Protein AF-A0A8T5NWI6-F1 (afdb_monomer_lite)

Structure (mmCIF, N/CA/C/O backbone):
data_AF-A0A8T5NWI6-F1
#
_entry.id   AF-A0A8T5NWI6-F1
#
loop_
_atom_site.group_PDB
_atom_site.id
_atom_site.type_symbol
_atom_site.label_atom_id
_atom_site.label_alt_id
_atom_site.label_comp_id
_atom_site.label_asym_id
_atom_site.label_entity_id
_atom_site.label_seq_id
_atom_site.pdbx_PDB_ins_code
_atom_site.Cartn_x
_atom_site.Cartn_y
_atom_site.Cartn_z
_atom_site.occupancy
_atom_site.B_iso_or_equiv
_atom_site.auth_seq_id
_atom_site.auth_comp_id
_atom_site.auth_asym_id
_atom_site.auth_atom_id
_atom_site.pdbx_PDB_model_num
ATOM 1 N N . HIS A 1 1 ? -2.817 -23.845 20.551 1.00 36.47 1 HIS A N 1
ATOM 2 C CA . HIS A 1 1 ? -3.313 -22.876 19.547 1.00 36.47 1 HIS A CA 1
ATOM 3 C C . HIS A 1 1 ? -2.957 -21.449 19.976 1.00 36.47 1 HIS A C 1
ATOM 5 O O . HIS A 1 1 ? -3.017 -21.170 21.166 1.00 36.47 1 HIS A O 1
ATOM 11 N N . HIS A 1 2 ? -2.529 -20.580 19.045 1.00 54.41 2 HIS A N 1
ATOM 12 C CA . HIS A 1 2 ? -2.069 -19.185 19.278 1.00 54.41 2 HIS A CA 1
ATOM 13 C C . HIS A 1 2 ? -0.721 -18.990 19.996 1.00 54.41 2 HIS A C 1
ATOM 15 O O . HIS A 1 2 ? -0.448 -17.917 20.541 1.00 54.41 2 HIS A O 1
ATOM 21 N N . VAL A 1 3 ? 0.141 -20.008 19.976 1.00 58.59 3 VAL A N 1
ATOM 22 C CA . VAL A 1 3 ? 1.505 -19.928 20.527 1.00 58.59 3 VAL A CA 1
ATOM 23 C C . VAL A 1 3 ? 2.346 -18.923 19.721 1.00 58.59 3 VAL A C 1
ATOM 25 O O . VAL A 1 3 ? 3.087 -18.143 20.304 1.00 58.59 3 VAL A O 1
ATOM 28 N N . LEU A 1 4 ? 2.126 -18.838 18.402 1.00 57.56 4 LEU A N 1
ATOM 29 C CA . LEU A 1 4 ? 2.889 -18.001 17.458 1.00 57.56 4 LEU A CA 1
ATOM 30 C C . LEU A 1 4 ? 2.217 -16.670 17.094 1.00 57.56 4 LEU A C 1
ATOM 32 O O . LEU A 1 4 ? 2.490 -16.118 16.030 1.00 57.56 4 LEU A O 1
ATOM 36 N N . ASN A 1 5 ? 1.304 -16.174 17.934 1.00 57.25 5 ASN A N 1
ATOM 37 C CA . ASN A 1 5 ? 0.434 -15.054 17.578 1.00 57.25 5 ASN A CA 1
ATOM 38 C C . ASN A 1 5 ? 1.223 -13.751 17.328 1.00 57.25 5 ASN A C 1
ATOM 40 O O . ASN A 1 5 ? 1.792 -13.171 18.259 1.00 57.25 5 ASN A O 1
ATOM 44 N N . ARG A 1 6 ? 1.147 -13.247 16.086 1.00 58.16 6 ARG A N 1
ATOM 45 C CA . ARG A 1 6 ? 1.691 -11.949 15.631 1.00 58.16 6 ARG A CA 1
ATOM 46 C C . ARG A 1 6 ? 1.372 -10.772 16.563 1.00 58.16 6 ARG A C 1
ATOM 48 O O . ARG A 1 6 ? 2.159 -9.830 16.645 1.00 58.16 6 ARG A O 1
ATOM 55 N N . GLU A 1 7 ? 0.237 -10.787 17.257 1.00 55.34 7 GLU A N 1
ATOM 56 C CA . GLU A 1 7 ? -0.165 -9.698 18.153 1.00 55.34 7 GLU A CA 1
ATOM 57 C C . GLU A 1 7 ? 0.617 -9.655 19.469 1.00 55.34 7 GLU A C 1
ATOM 59 O O . GLU A 1 7 ? 0.802 -8.570 20.024 1.00 55.34 7 GLU A O 1
ATOM 64 N N . LYS A 1 8 ? 1.096 -10.801 19.974 1.00 53.53 8 LYS A N 1
ATOM 65 C CA . LYS A 1 8 ? 1.860 -10.848 21.232 1.00 53.53 8 LYS A CA 1
ATOM 66 C C . LYS A 1 8 ? 3.239 -10.213 21.059 1.00 53.53 8 LYS A C 1
ATOM 68 O O . LYS A 1 8 ? 3.591 -9.336 21.845 1.00 53.53 8 LYS A O 1
ATOM 73 N N . SER A 1 9 ? 3.950 -10.548 19.980 1.00 51.47 9 SER A N 1
ATOM 74 C CA . SER A 1 9 ? 5.247 -9.934 19.653 1.00 51.47 9 SER A CA 1
ATOM 75 C C . SER A 1 9 ? 5.117 -8.428 19.364 1.00 51.47 9 SER A C 1
ATOM 77 O O . SER A 1 9 ? 5.988 -7.647 19.733 1.00 51.47 9 SER A O 1
ATOM 79 N N . LYS A 1 10 ? 3.991 -7.979 18.781 1.00 52.94 10 LYS A N 1
ATOM 80 C CA . LYS A 1 10 ? 3.716 -6.546 18.548 1.00 52.94 10 LYS A CA 1
ATOM 81 C C . LYS A 1 10 ? 3.397 -5.755 19.822 1.00 52.94 10 LYS A C 1
ATOM 83 O O . LYS A 1 10 ? 3.706 -4.569 19.875 1.00 52.94 10 LYS A O 1
ATOM 88 N N . LYS A 1 11 ? 2.760 -6.370 20.827 1.00 51.56 11 LYS A N 1
ATOM 89 C CA . LYS A 1 11 ? 2.364 -5.692 22.079 1.00 51.56 11 LYS A CA 1
ATOM 90 C C . LYS A 1 11 ? 3.499 -5.567 23.095 1.00 51.56 11 LYS A C 1
ATOM 92 O O . LYS A 1 11 ? 3.478 -4.621 23.873 1.00 51.56 11 LYS A O 1
ATOM 97 N N . MET A 1 12 ? 4.453 -6.499 23.111 1.00 50.59 12 MET A N 1
ATOM 98 C CA . MET A 1 12 ? 5.506 -6.525 24.137 1.00 50.59 12 MET A CA 1
ATOM 99 C C . MET A 1 12 ? 6.787 -5.782 23.736 1.00 50.59 12 MET A C 1
ATOM 101 O O . MET A 1 12 ? 7.588 -5.473 24.611 1.00 50.59 12 MET A O 1
ATOM 105 N N . GLY A 1 13 ? 6.990 -5.459 22.451 1.00 46.28 13 GLY A N 1
ATOM 106 C CA . GLY A 1 13 ? 8.173 -4.716 21.980 1.00 46.28 13 GLY A CA 1
ATOM 107 C C . GLY A 1 13 ? 9.505 -5.465 22.140 1.00 46.28 13 GLY A C 1
ATOM 108 O O . GLY A 1 13 ? 10.546 -4.964 21.725 1.00 46.28 13 GLY A O 1
ATOM 109 N N . THR A 1 14 ? 9.466 -6.668 22.706 1.00 54.25 14 THR A N 1
ATOM 110 C CA . THR A 1 14 ? 10.569 -7.605 22.869 1.00 54.25 14 THR A CA 1
ATOM 111 C C . THR A 1 14 ? 10.324 -8.833 21.997 1.00 54.25 14 THR A C 1
ATOM 113 O O . THR A 1 14 ? 9.182 -9.240 21.767 1.00 54.25 14 THR A O 1
ATOM 116 N N . GLU A 1 15 ? 11.405 -9.408 21.472 1.00 63.00 15 GLU A N 1
ATOM 117 C CA . GLU A 1 15 ? 11.351 -10.677 20.749 1.00 63.00 15 GLU A CA 1
ATOM 118 C C . GLU A 1 15 ? 10.744 -11.763 21.648 1.00 63.00 15 GLU A C 1
ATOM 120 O O . GLU A 1 15 ? 11.102 -11.876 22.823 1.00 63.00 15 GLU A O 1
ATOM 125 N N . SER A 1 16 ? 9.797 -12.549 21.124 1.00 72.69 16 SER A N 1
ATOM 126 C CA . SER A 1 16 ? 9.209 -13.623 21.921 1.00 72.69 16 SER A CA 1
ATOM 127 C C . SER A 1 16 ? 10.219 -14.758 22.100 1.00 72.69 16 SER A C 1
ATOM 129 O O . SER A 1 16 ? 10.988 -15.063 21.188 1.00 72.69 16 SER A O 1
ATOM 131 N N . VAL A 1 17 ? 10.179 -15.442 23.250 1.00 77.06 17 VAL A N 1
ATOM 132 C CA . VAL A 1 17 ? 11.000 -16.646 23.506 1.00 77.06 17 VAL A CA 1
ATOM 133 C C . VAL A 1 17 ? 10.845 -17.663 22.373 1.00 77.06 17 VAL A C 1
ATOM 135 O O . VAL A 1 17 ? 11.793 -18.339 21.997 1.00 77.06 17 VAL A O 1
ATOM 138 N N . ILE A 1 18 ? 9.658 -17.732 21.777 1.00 78.31 18 ILE A N 1
ATOM 139 C CA . ILE A 1 18 ? 9.372 -18.655 20.687 1.00 78.31 18 ILE A CA 1
ATOM 140 C C . ILE A 1 18 ? 10.061 -18.227 19.385 1.00 78.31 18 ILE A C 1
ATOM 142 O O . ILE A 1 18 ? 10.615 -19.076 18.694 1.00 78.31 18 ILE A O 1
ATOM 146 N N . ASP A 1 19 ? 10.088 -16.930 19.064 1.00 75.81 19 ASP A N 1
ATOM 147 C CA . ASP A 1 19 ? 10.822 -16.414 17.900 1.00 75.81 19 ASP A CA 1
ATOM 148 C C . ASP A 1 19 ? 12.336 -16.682 18.031 1.00 75.81 19 ASP A C 1
ATOM 150 O O . ASP A 1 19 ? 12.978 -17.059 17.046 1.00 75.81 19 ASP A O 1
ATOM 154 N N . LEU A 1 20 ? 12.881 -16.584 19.254 1.00 79.56 20 LEU A N 1
ATOM 155 C CA . LEU A 1 20 ? 14.258 -16.984 19.565 1.00 79.56 20 LEU A CA 1
ATOM 156 C C . LEU A 1 20 ? 14.462 -18.492 19.346 1.00 79.56 20 LEU A C 1
ATOM 158 O O . LEU A 1 20 ? 15.388 -18.888 18.643 1.00 79.56 20 LEU A O 1
ATOM 162 N N . VAL A 1 21 ? 13.566 -19.337 19.870 1.00 83.81 21 VAL A N 1
ATOM 163 C CA . VAL A 1 21 ? 13.622 -20.797 19.678 1.00 83.81 21 VAL A CA 1
ATOM 164 C C . VAL A 1 21 ? 13.639 -21.168 18.191 1.00 83.81 21 VAL A C 1
ATOM 166 O O . VAL A 1 21 ? 14.454 -21.994 17.790 1.00 83.81 21 VAL A O 1
ATOM 169 N N . PHE A 1 22 ? 12.829 -20.525 17.341 1.00 82.31 22 PHE A N 1
ATOM 170 C CA . PHE A 1 22 ? 12.848 -20.777 15.890 1.00 82.31 22 PHE A CA 1
ATOM 171 C C . PHE A 1 22 ? 14.187 -20.460 15.217 1.00 82.31 22 PHE A C 1
ATOM 173 O O . PHE A 1 22 ? 14.502 -21.058 14.187 1.00 82.31 22 PHE A O 1
ATOM 180 N N . ARG A 1 23 ? 14.966 -19.523 15.765 1.00 80.94 23 ARG A N 1
ATOM 181 C CA . ARG A 1 23 ? 16.290 -19.176 15.244 1.00 80.94 23 ARG A CA 1
ATOM 182 C C . ARG A 1 23 ? 17.368 -20.116 15.770 1.00 80.94 23 ARG A C 1
ATOM 184 O O . ARG A 1 23 ? 18.191 -20.566 14.982 1.00 80.94 23 ARG A O 1
ATOM 191 N N . GLU A 1 24 ? 17.342 -20.417 17.064 1.00 85.75 24 GLU A N 1
ATOM 192 C CA . GLU A 1 24 ? 18.418 -21.142 17.749 1.00 85.75 24 GLU A CA 1
ATOM 193 C C . GLU A 1 24 ? 18.317 -22.666 17.590 1.00 85.75 24 GLU A C 1
ATOM 195 O O . GLU A 1 24 ? 19.333 -23.355 17.537 1.00 85.75 24 GLU A O 1
ATOM 200 N N . VAL A 1 25 ? 17.108 -23.224 17.435 1.00 85.62 25 VAL A N 1
ATOM 201 C CA . VAL A 1 25 ? 16.899 -24.685 17.348 1.00 85.62 25 VAL A CA 1
ATOM 202 C C . VAL A 1 25 ? 17.684 -25.347 16.208 1.00 85.62 25 VAL A C 1
ATOM 204 O O . VAL A 1 25 ? 18.083 -26.508 16.308 1.00 85.62 25 VAL A O 1
ATOM 207 N N . ARG A 1 26 ? 17.953 -24.590 15.136 1.00 79.12 26 ARG A N 1
ATOM 208 C CA . ARG A 1 26 ? 18.718 -25.060 13.977 1.00 79.12 26 ARG A CA 1
ATOM 209 C C . ARG A 1 26 ? 20.188 -25.329 14.320 1.00 79.12 26 ARG A C 1
ATOM 211 O O . ARG A 1 26 ? 20.775 -26.226 13.726 1.00 79.12 26 ARG A O 1
ATOM 218 N N . GLU A 1 27 ? 20.764 -24.573 15.259 1.00 83.94 27 GLU A N 1
ATOM 219 C CA . GLU A 1 27 ? 22.162 -24.720 15.692 1.00 83.94 27 GLU A CA 1
ATOM 220 C C . GLU A 1 27 ? 22.331 -25.984 16.551 1.00 83.94 27 GLU A C 1
ATOM 222 O O . GLU A 1 27 ? 23.408 -26.569 16.614 1.00 83.94 27 GLU A O 1
ATOM 227 N N . LEU A 1 28 ? 21.235 -26.453 17.158 1.00 85.56 28 LEU A N 1
ATOM 228 C CA . LEU A 1 28 ? 21.177 -27.676 17.960 1.00 85.56 28 LEU A CA 1
ATOM 229 C C . LEU A 1 28 ? 20.873 -28.934 17.127 1.00 85.56 28 LEU A C 1
ATOM 231 O O . LEU A 1 28 ? 20.720 -30.017 17.687 1.00 85.56 28 LEU A O 1
ATOM 235 N N . GLY A 1 29 ? 20.740 -28.810 15.800 1.00 82.38 29 GLY A N 1
ATOM 236 C CA . GLY A 1 29 ? 20.399 -29.932 14.918 1.00 82.38 29 GLY A CA 1
ATOM 237 C C . GLY A 1 29 ? 18.992 -30.503 15.140 1.00 82.38 29 GLY A C 1
ATOM 238 O O . GLY A 1 29 ? 18.702 -31.609 14.688 1.00 82.38 29 GLY A O 1
ATOM 239 N N . MET A 1 30 ? 18.112 -29.768 15.827 1.00 85.25 30 MET A N 1
ATOM 240 C CA . MET A 1 30 ? 16.742 -30.188 16.115 1.00 85.25 30 MET A CA 1
ATOM 241 C C . MET A 1 30 ? 15.758 -29.640 15.072 1.00 85.25 30 MET A C 1
ATOM 243 O O . MET A 1 30 ? 15.892 -28.518 14.581 1.00 85.25 30 MET A O 1
ATOM 247 N N . GLY A 1 31 ? 14.742 -30.437 14.736 1.00 83.62 31 GLY A N 1
ATOM 248 C CA . GLY A 1 31 ? 13.645 -30.033 13.857 1.00 83.62 31 GLY A CA 1
ATOM 249 C C . GLY A 1 31 ? 12.415 -29.606 14.654 1.00 83.62 31 GLY A C 1
ATOM 250 O O . GLY A 1 31 ? 12.029 -30.287 15.600 1.00 83.62 31 GLY A O 1
ATOM 251 N N . ILE A 1 32 ? 11.771 -28.510 14.247 1.00 86.50 32 ILE A N 1
ATOM 252 C CA . ILE A 1 32 ? 10.471 -28.089 14.789 1.00 86.50 32 ILE A CA 1
ATOM 253 C C . ILE A 1 32 ? 9.404 -28.280 13.719 1.00 86.50 32 ILE A C 1
ATOM 255 O O . ILE A 1 32 ? 9.548 -27.796 12.596 1.00 86.50 32 ILE A O 1
ATOM 259 N N . ILE A 1 33 ? 8.308 -28.937 14.098 1.00 88.94 33 ILE A N 1
ATOM 260 C CA . ILE A 1 33 ? 7.076 -28.998 13.314 1.00 88.94 33 ILE A CA 1
ATOM 261 C C . ILE A 1 33 ? 6.000 -28.268 14.110 1.00 88.94 33 ILE A C 1
ATOM 263 O O . ILE A 1 33 ? 5.765 -28.577 15.276 1.00 88.94 33 ILE A O 1
ATOM 267 N N . TYR A 1 34 ? 5.341 -27.302 13.477 1.00 87.75 34 TYR A N 1
ATOM 268 C CA . TYR A 1 34 ? 4.156 -26.655 14.027 1.00 87.75 34 TYR A CA 1
ATOM 269 C C . TYR A 1 34 ? 2.992 -26.787 13.052 1.00 87.75 34 TYR A C 1
ATOM 271 O O . TYR A 1 34 ? 3.178 -26.852 11.838 1.00 87.75 34 TYR A O 1
ATOM 279 N N . VAL A 1 35 ? 1.784 -26.820 13.608 1.00 89.06 35 VAL A N 1
ATOM 280 C CA . VAL A 1 35 ? 0.533 -26.938 12.861 1.00 89.06 35 VAL A CA 1
ATOM 281 C C . VAL A 1 35 ? -0.406 -25.846 13.356 1.00 89.06 35 VAL A C 1
ATOM 283 O O . VAL A 1 35 ? -0.634 -25.721 14.560 1.00 89.06 35 VAL A O 1
ATOM 286 N N . ASP A 1 36 ? -0.933 -25.044 12.435 1.00 86.00 36 ASP A N 1
ATOM 287 C CA . ASP A 1 36 ? -1.892 -23.981 12.734 1.00 86.00 36 ASP A CA 1
ATOM 288 C C . ASP A 1 36 ? -2.975 -23.925 11.646 1.00 86.00 36 ASP A C 1
ATOM 290 O O . ASP A 1 36 ? -2.754 -24.360 10.516 1.00 86.00 36 ASP A O 1
ATOM 294 N N . GLN A 1 37 ? -4.149 -23.410 12.009 1.00 83.31 37 GLN A N 1
ATOM 295 C CA . GLN A 1 37 ? -5.291 -23.235 11.109 1.00 83.31 37 GLN A CA 1
ATOM 296 C C . GLN A 1 37 ? -5.244 -21.881 10.383 1.00 83.31 37 GLN A C 1
ATOM 298 O O . GLN A 1 37 ? -5.772 -21.769 9.280 1.00 83.31 37 GLN A O 1
ATOM 303 N N . HIS A 1 38 ? -4.595 -20.868 10.971 1.00 82.12 38 HIS A N 1
ATOM 304 C CA . HIS A 1 38 ? -4.567 -19.500 10.447 1.00 82.12 38 HIS A CA 1
ATOM 305 C C . HIS A 1 38 ? -3.137 -19.063 10.110 1.00 82.12 38 HIS A C 1
ATOM 307 O O . HIS A 1 38 ? -2.446 -18.498 10.968 1.00 82.12 38 HIS A O 1
ATOM 313 N N . PRO A 1 39 ? -2.660 -19.277 8.867 1.00 79.75 39 PRO A N 1
ATOM 314 C CA . PRO A 1 39 ? -1.316 -18.864 8.469 1.00 79.75 39 PRO A CA 1
ATOM 315 C C . PRO A 1 39 ? -1.063 -17.362 8.677 1.00 79.75 39 PRO A C 1
ATOM 317 O O . PRO A 1 39 ? 0.062 -16.975 9.004 1.00 79.75 39 PRO A O 1
ATOM 320 N N . SER A 1 40 ? -2.095 -16.515 8.585 1.00 78.12 40 SER A N 1
ATOM 321 C CA . SER A 1 40 ? -1.965 -15.072 8.816 1.00 78.12 40 SER A CA 1
ATOM 322 C C . SER A 1 40 ? -1.723 -14.671 10.275 1.00 78.12 40 SER A C 1
ATOM 324 O O . SER A 1 40 ? -1.374 -13.518 10.536 1.00 78.12 40 SER A O 1
ATOM 326 N N . LEU A 1 41 ? -1.835 -15.599 11.231 1.00 77.50 41 LEU A N 1
ATOM 327 C CA . LEU A 1 41 ? -1.501 -15.369 12.640 1.00 77.50 41 LEU A CA 1
ATOM 328 C C . LEU A 1 41 ? -0.075 -15.797 13.005 1.00 77.50 41 LEU A C 1
ATOM 330 O O . LEU A 1 41 ? 0.373 -15.477 14.107 1.00 77.50 41 LEU A O 1
ATOM 334 N N . ILE A 1 42 ? 0.644 -16.468 12.100 1.00 81.56 42 ILE A N 1
ATOM 335 C CA . ILE A 1 42 ? 1.987 -17.016 12.339 1.00 81.56 42 ILE A CA 1
ATOM 336 C C . ILE A 1 42 ? 3.043 -15.918 12.207 1.00 81.56 42 ILE A C 1
ATOM 338 O O . ILE A 1 42 ? 3.068 -15.191 11.211 1.00 81.56 42 ILE A O 1
ATOM 342 N N . SER A 1 43 ? 3.933 -15.785 13.193 1.00 77.75 43 SER A N 1
ATOM 343 C CA . SER A 1 43 ? 4.986 -14.761 13.195 1.00 77.75 43 SER A CA 1
ATOM 344 C C . SER A 1 43 ? 5.910 -14.850 11.965 1.00 77.75 43 SER A C 1
ATOM 346 O O . SER A 1 43 ? 6.211 -15.926 11.444 1.00 77.75 43 SER A O 1
ATOM 348 N N . TYR A 1 44 ? 6.387 -13.696 11.485 1.00 76.00 44 TYR A N 1
ATOM 349 C CA . TYR A 1 44 ? 7.360 -13.650 10.387 1.00 76.00 44 TYR A CA 1
ATOM 350 C C . TYR A 1 44 ? 8.686 -14.358 10.714 1.00 76.00 44 TYR A C 1
ATOM 352 O O . TYR A 1 44 ? 9.204 -15.030 9.822 1.00 76.00 44 TYR A O 1
ATOM 360 N N . PRO A 1 45 ? 9.236 -14.278 11.945 1.00 76.69 45 PRO A N 1
ATOM 361 C CA . PRO A 1 45 ? 10.397 -15.080 12.323 1.00 76.69 45 PRO A CA 1
ATOM 362 C C . PRO A 1 45 ? 10.152 -16.585 12.180 1.00 76.69 45 PRO A C 1
ATOM 364 O O . PRO A 1 45 ? 11.004 -17.274 11.620 1.00 76.69 4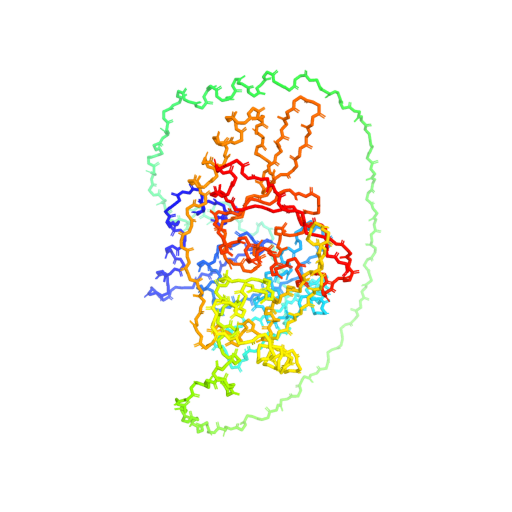5 PRO A O 1
ATOM 367 N N . ALA A 1 46 ? 8.986 -17.092 12.595 1.00 81.38 46 ALA A N 1
ATOM 368 C CA . ALA A 1 46 ? 8.651 -18.503 12.422 1.00 81.38 46 ALA A CA 1
ATOM 369 C C . ALA A 1 46 ? 8.571 -18.880 10.932 1.00 81.38 46 ALA A C 1
ATOM 371 O O . ALA A 1 46 ? 9.217 -19.835 10.501 1.00 81.38 46 ALA A O 1
ATOM 372 N N . LEU A 1 47 ? 7.873 -18.087 10.110 1.00 80.81 47 LEU A N 1
ATOM 373 C CA . LEU A 1 47 ? 7.756 -18.325 8.662 1.00 80.81 47 LEU A CA 1
ATOM 374 C C . LEU A 1 47 ? 9.105 -18.251 7.927 1.00 80.81 47 LEU A C 1
ATOM 376 O O . LEU A 1 47 ? 9.371 -19.052 7.031 1.00 80.81 47 LEU A O 1
ATOM 380 N N . GLY A 1 48 ? 9.967 -17.305 8.305 1.00 78.25 48 GLY A N 1
ATOM 381 C CA . GLY A 1 48 ? 11.285 -17.116 7.699 1.00 78.25 48 GLY A CA 1
ATOM 382 C C . GLY A 1 48 ? 12.274 -18.235 8.034 1.00 78.25 48 GLY A C 1
ATOM 383 O O . GLY A 1 48 ? 13.092 -18.594 7.189 1.00 78.25 48 GLY A O 1
ATOM 384 N N . ASN A 1 49 ? 12.176 -18.815 9.234 1.00 81.62 49 ASN A N 1
ATOM 385 C CA . ASN A 1 49 ? 13.034 -19.922 9.672 1.00 81.62 49 ASN A CA 1
ATOM 386 C C . ASN A 1 49 ? 12.460 -21.309 9.339 1.00 81.62 49 ASN A C 1
ATOM 388 O O . ASN A 1 49 ? 13.143 -22.318 9.502 1.00 81.62 49 ASN A O 1
ATOM 392 N N . THR A 1 50 ? 11.236 -21.375 8.816 1.00 87.00 50 THR A N 1
ATOM 393 C CA . THR A 1 50 ? 10.644 -22.620 8.321 1.00 87.00 50 THR A CA 1
ATOM 394 C C . THR A 1 50 ? 11.156 -22.915 6.910 1.00 87.00 50 THR A C 1
ATOM 396 O O . THR A 1 50 ? 11.042 -22.093 6.001 1.00 87.00 50 THR A O 1
ATOM 399 N N . SER A 1 51 ? 11.753 -24.092 6.710 1.00 87.12 51 SER A N 1
ATOM 400 C CA . SER A 1 51 ? 12.301 -24.510 5.409 1.00 87.12 51 SER A CA 1
ATOM 401 C C . SER A 1 51 ? 11.294 -25.266 4.540 1.00 87.12 51 SER A C 1
ATOM 403 O O . SER A 1 51 ? 11.418 -25.256 3.311 1.00 87.12 51 SER A O 1
ATOM 405 N N . THR A 1 52 ? 10.318 -25.912 5.182 1.00 90.00 52 THR A N 1
ATOM 406 C CA . THR A 1 52 ? 9.308 -26.769 4.559 1.00 90.00 52 THR A CA 1
ATOM 407 C C . THR A 1 52 ? 7.924 -26.318 4.991 1.00 90.00 52 THR A C 1
ATOM 409 O O . THR A 1 52 ? 7.630 -26.278 6.182 1.00 90.00 52 THR A O 1
ATOM 412 N N . HIS A 1 53 ? 7.079 -25.991 4.022 1.00 91.69 53 HIS A N 1
ATOM 413 C CA . HIS A 1 53 ? 5.703 -25.570 4.234 1.00 91.69 53 HIS A CA 1
ATOM 414 C C . HIS A 1 53 ? 4.758 -26.565 3.575 1.00 91.69 53 HIS A C 1
ATOM 416 O O . HIS A 1 53 ? 4.986 -26.978 2.439 1.00 91.69 53 HIS A O 1
ATOM 422 N N . ILE A 1 54 ? 3.691 -26.917 4.286 1.00 93.69 54 ILE A N 1
ATOM 423 C CA . ILE A 1 54 ? 2.608 -27.756 3.781 1.00 93.69 54 ILE A CA 1
ATOM 424 C C . ILE A 1 54 ? 1.314 -26.976 3.987 1.00 93.69 54 ILE A C 1
ATOM 426 O O . ILE A 1 54 ? 0.947 -26.677 5.122 1.00 93.69 54 ILE A O 1
ATOM 430 N N . TYR A 1 55 ? 0.638 -26.647 2.892 1.00 92.56 55 TYR A N 1
ATOM 431 C CA . TYR A 1 55 ? -0.665 -25.992 2.904 1.00 92.56 55 TYR A CA 1
ATOM 432 C C . TYR A 1 55 ? -1.725 -26.985 2.443 1.00 92.56 55 TYR A C 1
ATOM 434 O O . TYR A 1 55 ? -1.739 -27.391 1.283 1.00 92.56 55 TYR A O 1
ATOM 442 N N . MET A 1 56 ? -2.593 -27.392 3.364 1.00 92.69 56 MET A N 1
ATOM 443 C CA . MET A 1 56 ? -3.783 -28.190 3.057 1.00 92.69 56 MET A CA 1
ATOM 444 C C . MET A 1 56 ? -4.952 -27.263 2.696 1.00 92.69 56 MET A C 1
ATOM 446 O O . MET A 1 56 ? -4.756 -26.058 2.537 1.00 92.69 56 MET A O 1
ATOM 450 N N . ASN A 1 57 ? -6.162 -27.808 2.553 1.00 90.00 57 ASN A N 1
ATOM 451 C CA . ASN A 1 57 ? -7.340 -27.010 2.224 1.00 90.00 57 ASN A CA 1
ATOM 452 C C . ASN A 1 57 ? -7.541 -25.844 3.210 1.00 90.00 57 ASN A C 1
ATOM 454 O O . ASN A 1 57 ? -7.717 -26.044 4.412 1.00 90.00 57 ASN A O 1
ATOM 458 N N . LEU A 1 58 ? -7.549 -24.630 2.665 1.00 84.12 58 LEU A N 1
ATOM 459 C CA . LEU A 1 58 ? -7.878 -23.394 3.363 1.00 84.12 58 LEU A CA 1
ATOM 460 C C . LEU A 1 58 ? -9.315 -22.988 2.961 1.00 84.12 58 LEU A C 1
ATOM 462 O O . LEU A 1 58 ? -9.535 -22.168 2.065 1.00 84.12 58 LEU A O 1
ATOM 466 N N . GLY A 1 59 ? -10.305 -23.648 3.573 1.00 66.75 59 GLY A N 1
ATOM 467 C CA . GLY A 1 59 ? -11.703 -23.699 3.118 1.00 66.75 59 GLY A CA 1
ATOM 468 C C . GLY A 1 59 ? -12.685 -22.658 3.698 1.00 66.75 59 GLY A C 1
ATOM 469 O O . GLY A 1 59 ? -12.603 -22.267 4.857 1.00 66.75 59 GLY A O 1
ATOM 470 N N . LEU A 1 60 ? -13.608 -22.258 2.809 1.00 50.25 60 LEU A N 1
ATOM 471 C CA . LEU A 1 60 ? -14.855 -21.448 2.794 1.00 50.25 60 LEU A CA 1
ATOM 472 C C . LEU A 1 60 ? -15.340 -20.502 3.921 1.00 50.25 60 LEU A C 1
ATOM 474 O O . LEU A 1 60 ? -16.141 -19.638 3.579 1.00 50.25 60 LEU A O 1
ATOM 478 N N . ASP A 1 61 ? -14.862 -20.539 5.165 1.00 46.53 61 ASP A N 1
ATOM 479 C CA . ASP A 1 61 ? -15.484 -19.767 6.271 1.00 46.53 61 ASP A CA 1
ATOM 480 C C . ASP A 1 61 ? -14.552 -18.794 7.004 1.00 46.53 61 ASP A C 1
ATOM 482 O O . ASP A 1 61 ? -14.816 -18.354 8.124 1.00 46.53 61 ASP A O 1
ATOM 486 N N . THR A 1 62 ? -13.455 -18.383 6.373 1.00 43.72 62 THR A N 1
ATOM 487 C CA . THR A 1 62 ? -12.650 -17.294 6.921 1.00 43.72 62 THR A CA 1
ATOM 488 C C . THR A 1 62 ? -13.027 -15.979 6.252 1.00 43.72 62 THR A C 1
ATOM 490 O O . THR A 1 62 ? -12.751 -15.732 5.078 1.00 43.72 62 THR A O 1
ATOM 493 N N . GLN A 1 63 ? -13.561 -15.055 7.053 1.00 46.12 63 GLN A N 1
ATOM 494 C CA . GLN A 1 63 ? -13.602 -13.610 6.779 1.00 46.12 63 GLN A CA 1
ATOM 495 C C . GLN A 1 63 ? -12.194 -12.997 6.556 1.00 46.12 63 GLN A C 1
ATOM 497 O O . GLN A 1 63 ? -12.038 -11.780 6.477 1.00 46.12 63 GLN A O 1
ATOM 502 N N . TYR A 1 64 ? -11.158 -13.831 6.442 1.00 52.31 64 TYR A N 1
ATOM 503 C CA . TYR A 1 64 ? -9.750 -13.490 6.381 1.00 52.31 64 TYR A CA 1
ATOM 504 C C . TYR A 1 64 ? -9.198 -13.876 5.010 1.00 52.31 64 TYR A C 1
ATOM 506 O O . TYR A 1 64 ? -8.525 -14.892 4.834 1.00 52.31 64 TYR A O 1
ATOM 514 N N . SER A 1 65 ? -9.439 -13.013 4.020 1.00 59.28 65 SER A N 1
ATOM 515 C CA . SER A 1 65 ? -8.734 -13.056 2.730 1.00 59.28 65 SER A CA 1
ATOM 516 C C . SER A 1 65 ? -7.204 -13.071 2.892 1.00 59.28 65 SER A C 1
ATOM 518 O O . SER A 1 65 ? -6.501 -13.518 1.988 1.00 59.28 65 SER A O 1
ATOM 520 N N . SER A 1 66 ? -6.696 -12.636 4.053 1.00 71.81 66 SER A N 1
ATOM 521 C CA . SER A 1 66 ? -5.283 -12.674 4.432 1.00 71.81 66 SER A CA 1
ATOM 522 C C . SER A 1 66 ? -4.695 -14.082 4.536 1.00 71.81 66 SER A C 1
ATOM 524 O O . SER A 1 66 ? -3.528 -14.236 4.208 1.00 71.81 66 SER A O 1
ATOM 526 N N . ASP A 1 67 ? -5.450 -15.114 4.940 1.00 80.06 67 ASP A N 1
ATOM 527 C CA . ASP A 1 67 ? -4.888 -16.471 5.091 1.00 80.06 67 ASP A CA 1
ATOM 528 C C . ASP A 1 67 ? -4.498 -17.071 3.732 1.00 80.06 67 ASP A C 1
ATOM 530 O O . ASP A 1 67 ? -3.384 -17.565 3.552 1.00 80.06 67 ASP A O 1
ATOM 534 N N . ILE A 1 68 ? -5.395 -16.966 2.745 1.00 85.50 68 ILE A N 1
ATOM 535 C CA . ILE A 1 68 ? -5.120 -17.405 1.369 1.00 85.50 68 ILE A CA 1
ATOM 536 C C . ILE A 1 68 ? -4.040 -16.534 0.738 1.00 85.50 68 ILE A C 1
ATOM 538 O O . ILE A 1 68 ? -3.182 -17.052 0.032 1.00 85.50 68 ILE A O 1
ATOM 542 N N . GLN A 1 69 ? -4.054 -15.224 0.987 1.00 84.50 69 GLN A N 1
ATOM 543 C CA . GLN A 1 69 ? -3.050 -14.314 0.446 1.00 84.50 69 GLN A CA 1
ATOM 544 C C . GLN A 1 69 ? -1.646 -14.606 0.995 1.00 84.50 69 GLN A C 1
ATOM 546 O O . GLN A 1 69 ? -0.691 -14.649 0.215 1.00 84.50 69 GLN A O 1
ATOM 551 N N . ASP A 1 70 ? -1.514 -14.856 2.300 1.00 84.56 70 ASP A N 1
ATOM 552 C CA . ASP A 1 70 ? -0.245 -15.229 2.933 1.00 84.56 70 ASP A CA 1
ATOM 553 C C . ASP A 1 70 ? 0.231 -16.594 2.409 1.00 84.56 70 ASP A C 1
ATOM 555 O O . ASP A 1 70 ? 1.402 -16.742 2.057 1.00 84.56 70 ASP A O 1
ATOM 559 N N . ALA A 1 71 ? -0.673 -17.570 2.262 1.00 88.50 71 ALA A N 1
ATOM 560 C CA . ALA A 1 71 ? -0.356 -18.873 1.675 1.00 88.50 71 ALA A CA 1
ATOM 561 C C . ALA A 1 71 ? 0.091 -18.767 0.205 1.00 88.50 71 ALA A C 1
ATOM 563 O O . ALA A 1 71 ? 1.120 -19.331 -0.164 1.00 88.50 71 ALA A O 1
ATOM 564 N N . CYS A 1 72 ? -0.619 -17.993 -0.623 1.00 87.75 72 CYS A N 1
ATOM 565 C CA . CYS A 1 72 ? -0.239 -17.732 -2.015 1.00 87.75 72 CYS A CA 1
ATOM 566 C C . CYS A 1 72 ? 1.131 -17.061 -2.099 1.00 87.75 72 CYS A C 1
ATOM 568 O O . CYS A 1 72 ? 1.975 -17.481 -2.883 1.00 87.75 72 CYS A O 1
ATOM 570 N N . SER A 1 73 ? 1.382 -16.066 -1.245 1.00 85.31 73 SER A N 1
ATOM 571 C CA . SER A 1 73 ? 2.668 -15.366 -1.191 1.00 85.31 73 SER A CA 1
ATOM 572 C C . SER A 1 73 ? 3.816 -16.309 -0.832 1.00 85.31 73 SER A C 1
ATOM 574 O O . SER A 1 73 ? 4.903 -16.190 -1.393 1.00 85.31 73 SER A O 1
ATOM 576 N N . MET A 1 74 ? 3.580 -17.266 0.072 1.00 86.12 74 MET A N 1
ATOM 577 C CA . MET A 1 74 ? 4.583 -18.264 0.450 1.00 86.12 74 MET A CA 1
ATOM 578 C C . MET A 1 74 ? 4.825 -19.293 -0.647 1.00 86.12 74 MET A C 1
ATOM 580 O O . MET A 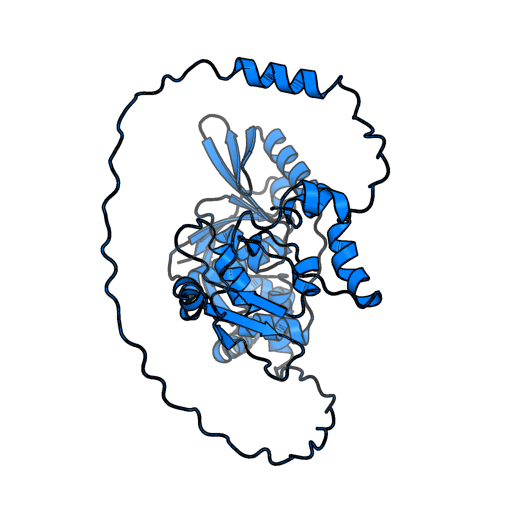1 74 ? 5.976 -19.645 -0.892 1.00 86.12 74 MET A O 1
ATOM 584 N N . LEU A 1 75 ? 3.766 -19.753 -1.312 1.00 88.00 75 LEU A N 1
ATOM 585 C CA . LEU A 1 75 ? 3.848 -20.723 -2.403 1.00 88.00 75 LEU A CA 1
ATOM 586 C C . LEU A 1 75 ? 4.307 -20.090 -3.728 1.00 88.00 75 LEU A C 1
ATOM 588 O O . LEU A 1 75 ? 4.706 -20.808 -4.636 1.00 88.00 75 LEU A O 1
ATOM 592 N N . GLY A 1 76 ? 4.291 -18.761 -3.848 1.00 85.50 76 GLY A N 1
ATOM 593 C CA . GLY A 1 76 ? 4.571 -18.068 -5.107 1.00 85.50 76 GLY A CA 1
ATOM 594 C C . GLY A 1 76 ? 3.429 -18.178 -6.122 1.00 85.50 76 GLY A C 1
ATOM 595 O O . GLY A 1 76 ? 3.684 -18.103 -7.319 1.00 85.50 76 GLY A O 1
ATOM 596 N N . LEU A 1 77 ? 2.197 -18.365 -5.641 1.00 86.19 77 LEU A N 1
ATOM 597 C CA . LEU A 1 77 ? 0.985 -18.441 -6.454 1.00 86.19 77 LEU A CA 1
ATOM 598 C C . LEU A 1 77 ? 0.380 -17.047 -6.656 1.00 86.19 77 LEU A C 1
ATOM 600 O O . LEU A 1 77 ? 0.382 -16.211 -5.745 1.00 86.19 77 LEU A O 1
ATOM 604 N N . ASP A 1 78 ? -0.201 -16.804 -7.826 1.00 85.00 78 ASP A N 1
ATOM 605 C CA . ASP A 1 78 ? -1.026 -15.628 -8.067 1.00 85.00 78 ASP A CA 1
ATOM 606 C C . ASP A 1 78 ? -2.347 -15.749 -7.295 1.00 85.00 78 ASP A C 1
ATOM 608 O O . ASP A 1 78 ? -3.205 -16.583 -7.579 1.00 85.00 78 ASP A O 1
ATOM 612 N N . TYR A 1 79 ? -2.542 -14.876 -6.306 1.00 82.94 79 TYR A N 1
ATOM 613 C CA . TYR A 1 79 ? -3.720 -14.913 -5.436 1.00 82.94 79 TYR A CA 1
ATOM 614 C C . TYR A 1 79 ? -5.057 -14.865 -6.197 1.00 82.94 79 TYR A C 1
ATOM 616 O O . TYR A 1 79 ? -6.033 -15.473 -5.760 1.00 82.94 79 TYR A O 1
ATOM 624 N N . ARG A 1 80 ? -5.130 -14.133 -7.319 1.00 74.31 80 ARG A N 1
ATOM 625 C CA . ARG A 1 80 ? -6.395 -13.890 -8.031 1.00 74.31 80 ARG A CA 1
ATOM 626 C C . ARG A 1 80 ? -6.806 -15.068 -8.901 1.00 74.31 80 ARG A C 1
ATOM 628 O O . ARG A 1 80 ? -7.999 -15.305 -9.063 1.00 74.31 80 ARG A O 1
ATOM 635 N N . THR A 1 81 ? -5.834 -15.759 -9.481 1.00 80.81 81 THR A N 1
ATOM 636 C CA . THR A 1 81 ? -6.069 -16.836 -10.450 1.00 80.81 81 THR A CA 1
ATOM 637 C C . THR A 1 81 ? -5.838 -18.213 -9.842 1.00 80.81 81 THR A C 1
ATOM 639 O O . THR A 1 81 ? -6.632 -19.122 -10.065 1.00 80.81 81 THR A O 1
ATOM 642 N N . GLU A 1 82 ? -4.813 -18.353 -9.008 1.00 85.38 82 GLU A N 1
ATOM 643 C CA . GLU A 1 82 ? -4.346 -19.632 -8.471 1.00 85.38 82 GLU A CA 1
ATOM 644 C C . GLU A 1 82 ? -4.711 -19.818 -6.993 1.00 85.38 82 GLU A C 1
ATOM 646 O O . GLU A 1 82 ? -4.769 -20.945 -6.504 1.00 85.38 82 GLU A O 1
ATOM 651 N N . GLY A 1 83 ? -5.044 -18.740 -6.271 1.00 84.00 83 GLY A N 1
ATOM 652 C CA . GLY A 1 83 ? -5.449 -18.819 -4.862 1.00 84.00 83 GLY A CA 1
ATOM 653 C C . GLY A 1 83 ? -6.699 -19.671 -4.616 1.00 84.00 83 GLY A C 1
ATOM 654 O O . GLY A 1 83 ? -6.878 -20.221 -3.529 1.00 84.00 83 GLY A O 1
ATOM 655 N N . THR A 1 84 ? -7.540 -19.848 -5.637 1.00 85.50 84 THR A N 1
ATOM 656 C CA . THR A 1 84 ? -8.701 -20.748 -5.596 1.00 85.50 84 THR A CA 1
ATOM 657 C C . THR A 1 84 ? -8.294 -22.214 -5.427 1.00 85.50 84 THR A C 1
ATOM 659 O O . THR A 1 84 ? -9.026 -22.960 -4.779 1.00 85.50 84 THR A O 1
ATOM 662 N N . TYR A 1 85 ? -7.117 -22.630 -5.912 1.00 88.19 85 TYR A N 1
ATOM 663 C CA . TYR A 1 85 ? -6.657 -24.016 -5.777 1.00 88.19 85 TYR A CA 1
ATOM 664 C C . TYR A 1 85 ? -6.503 -24.430 -4.314 1.00 88.19 85 TYR A C 1
ATOM 666 O O . TYR A 1 85 ? -6.879 -25.539 -3.952 1.00 88.19 85 TYR A O 1
ATOM 674 N N . LEU A 1 86 ? -6.062 -23.515 -3.444 1.00 88.62 86 LEU A N 1
ATOM 675 C CA . LEU A 1 86 ? -5.962 -23.759 -2.000 1.00 88.62 86 LEU A CA 1
ATOM 676 C C . LEU A 1 86 ? -7.320 -24.013 -1.330 1.00 88.62 86 LEU A C 1
ATOM 678 O O . LEU A 1 86 ? -7.368 -24.656 -0.286 1.00 88.62 86 LEU A O 1
ATOM 682 N N . ARG A 1 87 ? -8.419 -23.532 -1.924 1.00 85.75 87 ARG A N 1
ATOM 683 C CA . ARG A 1 87 ? -9.791 -23.732 -1.422 1.00 85.75 87 ARG A CA 1
ATOM 684 C C . ARG A 1 87 ? -10.429 -25.025 -1.931 1.00 85.75 87 ARG A C 1
ATOM 686 O O . ARG A 1 87 ? -11.442 -25.462 -1.395 1.00 85.75 87 ARG A O 1
ATOM 693 N N . GLN A 1 88 ? -9.871 -25.599 -2.994 1.00 87.69 88 GLN A N 1
ATOM 694 C CA . GLN A 1 88 ? -10.416 -26.758 -3.704 1.00 87.69 88 GLN A CA 1
ATOM 695 C C . GLN A 1 88 ? -9.677 -28.061 -3.380 1.00 87.69 88 GLN A C 1
ATOM 697 O O . GLN A 1 88 ? -10.050 -29.108 -3.901 1.00 87.69 88 GLN A O 1
ATOM 702 N N . LEU A 1 89 ? -8.646 -28.014 -2.528 1.00 90.19 89 LEU A N 1
ATOM 703 C CA . LEU A 1 89 ? -7.882 -29.199 -2.141 1.00 90.19 89 LEU A CA 1
ATOM 704 C C . LEU A 1 89 ? -8.787 -30.238 -1.450 1.00 90.19 89 LEU A C 1
ATOM 706 O O . LEU A 1 89 ? -9.427 -29.917 -0.444 1.00 90.19 89 LEU A O 1
ATOM 710 N N . PRO A 1 90 ? -8.835 -31.488 -1.935 1.00 90.81 90 PRO A N 1
ATOM 711 C CA . PRO A 1 90 ? -9.491 -32.575 -1.219 1.00 90.81 90 PRO A CA 1
ATOM 712 C C . PRO A 1 90 ? -8.869 -32.815 0.161 1.00 90.81 90 PRO A C 1
ATOM 714 O O . PRO A 1 90 ? -7.708 -32.485 0.416 1.00 90.81 90 PRO A O 1
ATOM 717 N N . VAL A 1 91 ? -9.631 -33.432 1.065 1.00 90.19 91 VAL A N 1
ATOM 718 C CA . VAL A 1 91 ? -9.088 -33.874 2.356 1.00 90.19 91 VAL A CA 1
ATOM 719 C C . VAL A 1 91 ? -7.961 -34.877 2.110 1.00 90.19 91 VAL A C 1
ATOM 721 O O . VAL A 1 91 ? -8.129 -35.837 1.362 1.00 90.19 91 VAL A O 1
ATOM 724 N N . GLY A 1 92 ? -6.817 -34.650 2.755 1.00 90.69 92 GLY A N 1
ATOM 725 C CA . GLY A 1 92 ? -5.610 -35.456 2.568 1.00 90.69 92 GLY A CA 1
ATOM 726 C C . GLY A 1 92 ? -4.675 -34.944 1.469 1.00 90.69 92 GLY A C 1
ATOM 727 O O . GLY A 1 92 ? -3.548 -35.424 1.397 1.00 90.69 92 GLY A O 1
ATOM 728 N N . ASP A 1 93 ? -5.074 -33.944 0.681 1.00 94.56 93 ASP A N 1
ATOM 729 C CA . ASP A 1 93 ? -4.213 -33.311 -0.320 1.00 94.56 93 ASP A CA 1
ATOM 730 C C . ASP A 1 93 ? -3.633 -31.984 0.206 1.00 94.56 93 ASP A C 1
ATOM 732 O O . ASP A 1 93 ? -4.234 -31.288 1.033 1.00 94.56 93 ASP A O 1
ATOM 736 N N . GLY A 1 94 ? -2.442 -31.614 -0.270 1.00 94.12 94 GLY A N 1
ATOM 737 C CA . GLY A 1 94 ? -1.789 -30.362 0.110 1.00 94.12 94 GLY A CA 1
ATOM 738 C C . GLY A 1 94 ? -0.714 -29.902 -0.868 1.00 94.12 94 GLY A C 1
ATOM 739 O O . GLY A 1 94 ? -0.120 -30.707 -1.580 1.00 94.12 94 GLY A O 1
ATOM 740 N N . PHE A 1 95 ? -0.434 -28.601 -0.889 1.00 93.62 95 PHE A N 1
ATOM 741 C CA . PHE A 1 95 ? 0.736 -28.050 -1.567 1.00 93.62 95 PHE A CA 1
ATOM 742 C C . PHE A 1 95 ? 1.940 -28.072 -0.637 1.00 93.62 95 PHE A C 1
ATOM 744 O O . PHE A 1 95 ? 1.887 -27.532 0.471 1.00 93.62 95 PHE A O 1
ATOM 751 N N . LEU A 1 96 ? 3.038 -28.654 -1.107 1.00 92.56 96 LEU A N 1
ATOM 752 C CA . LEU A 1 96 ? 4.312 -28.654 -0.409 1.00 92.56 96 LEU A CA 1
ATOM 753 C C . LEU A 1 96 ? 5.292 -27.709 -1.093 1.00 92.56 96 LEU A C 1
ATOM 755 O O . LEU A 1 96 ? 5.487 -27.761 -2.305 1.00 92.56 96 LEU A O 1
ATOM 759 N N . LEU A 1 97 ? 5.951 -26.884 -0.285 1.00 90.50 97 LEU A N 1
ATOM 760 C CA . LEU A 1 97 ? 7.120 -26.108 -0.673 1.00 90.50 97 LEU A CA 1
ATOM 761 C C . LEU A 1 97 ? 8.270 -26.461 0.263 1.00 90.50 97 LEU A C 1
ATOM 763 O O . LEU A 1 97 ? 8.214 -26.159 1.453 1.00 90.50 97 LEU A O 1
ATOM 767 N N . ALA A 1 98 ? 9.340 -27.036 -0.277 1.00 89.00 98 ALA A N 1
ATOM 768 C CA . ALA A 1 98 ? 10.558 -27.311 0.474 1.00 89.00 98 ALA A CA 1
ATOM 769 C C . ALA A 1 98 ? 11.746 -26.613 -0.186 1.00 89.00 98 ALA A C 1
ATOM 771 O O . ALA A 1 98 ? 12.299 -27.086 -1.176 1.00 89.00 98 ALA A O 1
ATOM 772 N N . ARG A 1 99 ? 12.175 -25.490 0.401 1.00 75.94 99 ARG A N 1
ATOM 773 C CA . ARG A 1 99 ? 13.182 -24.587 -0.192 1.00 75.94 99 ARG A CA 1
ATOM 774 C C . ARG A 1 99 ? 14.575 -25.210 -0.361 1.00 75.94 99 ARG A C 1
ATOM 776 O O . ARG A 1 99 ? 15.423 -24.618 -1.016 1.00 75.94 99 ARG A O 1
ATOM 783 N N . ARG A 1 100 ? 14.835 -26.360 0.272 1.00 74.88 100 ARG A N 1
ATOM 784 C CA . ARG A 1 100 ? 16.122 -27.079 0.226 1.00 74.88 100 ARG A CA 1
ATOM 785 C C . ARG A 1 100 ? 16.088 -28.361 -0.611 1.00 74.88 100 ARG A C 1
ATOM 787 O O . ARG A 1 100 ? 17.101 -29.047 -0.679 1.00 74.88 100 ARG A O 1
ATOM 794 N N . LEU A 1 101 ? 14.951 -28.699 -1.218 1.00 76.31 101 LEU A N 1
ATOM 795 C CA . LEU A 1 101 ? 14.867 -29.821 -2.151 1.00 76.31 101 LEU A CA 1
ATOM 796 C C . LEU A 1 101 ? 15.132 -29.344 -3.581 1.00 76.31 101 LEU A C 1
ATOM 798 O O . LEU A 1 101 ? 15.010 -28.161 -3.889 1.00 76.31 101 LEU A O 1
ATOM 802 N N . SER A 1 102 ? 15.428 -30.283 -4.479 1.00 71.88 102 SER A N 1
ATOM 803 C CA . SER A 1 102 ? 15.627 -30.037 -5.917 1.00 71.88 102 SER A CA 1
ATOM 804 C C . SER A 1 102 ? 14.375 -29.531 -6.651 1.00 71.88 102 SER A C 1
ATOM 806 O O . SER A 1 102 ? 14.419 -29.327 -7.861 1.00 71.88 102 SER A O 1
ATOM 808 N N . PHE A 1 103 ? 13.266 -29.336 -5.934 1.00 75.44 103 PHE A N 1
ATOM 809 C CA . PHE A 1 103 ? 11.990 -28.847 -6.439 1.00 75.44 103 PHE A CA 1
ATOM 810 C C . PHE A 1 103 ? 11.790 -27.399 -5.961 1.00 75.44 103 PHE A C 1
ATOM 812 O O . PHE A 1 103 ? 11.266 -27.179 -4.869 1.00 75.44 103 PHE A O 1
ATOM 819 N N . PRO A 1 104 ? 12.229 -26.394 -6.742 1.00 69.69 104 PRO A N 1
ATOM 820 C CA . PRO A 1 104 ? 12.154 -24.987 -6.339 1.00 69.69 104 PRO A CA 1
ATOM 821 C C . PRO A 1 104 ? 10.727 -24.418 -6.385 1.00 69.69 104 PRO A C 1
ATOM 823 O O . PRO A 1 104 ? 10.490 -23.320 -5.883 1.00 69.69 104 PRO A O 1
ATOM 826 N N . HIS A 1 105 ? 9.789 -25.148 -6.988 1.00 83.88 105 HIS A N 1
ATOM 827 C CA . HIS A 1 105 ? 8.389 -24.764 -7.136 1.00 83.88 105 HIS A CA 1
ATOM 828 C C . HIS A 1 105 ? 7.502 -25.602 -6.214 1.00 83.88 105 HIS A C 1
ATOM 830 O O . HIS A 1 105 ? 7.817 -26.773 -5.983 1.00 83.88 105 HIS A O 1
ATOM 836 N N . PRO A 1 106 ? 6.398 -25.034 -5.695 1.00 88.62 106 PRO A N 1
ATOM 837 C CA . PRO A 1 106 ? 5.440 -25.811 -4.926 1.00 88.62 106 PRO A CA 1
ATOM 838 C C . PRO A 1 106 ? 4.845 -26.931 -5.784 1.00 88.62 106 PRO A C 1
ATOM 840 O O . PRO A 1 106 ? 4.611 -26.756 -6.980 1.00 88.62 106 PRO A O 1
ATOM 843 N N . PHE A 1 107 ? 4.566 -28.075 -5.169 1.00 90.50 107 PHE A N 1
ATOM 844 C CA . PHE A 1 107 ? 3.939 -29.204 -5.850 1.00 90.50 107 PHE A CA 1
ATOM 845 C C . PHE A 1 107 ? 2.873 -29.858 -4.977 1.00 90.50 107 PHE A C 1
ATOM 847 O O . PHE A 1 107 ? 2.898 -29.763 -3.749 1.00 90.50 107 PHE A O 1
ATOM 854 N N . LEU A 1 108 ? 1.904 -30.491 -5.635 1.00 93.38 108 LEU A N 1
ATOM 855 C CA . LEU A 1 108 ? 0.805 -31.183 -4.976 1.00 93.38 108 LEU A CA 1
ATOM 856 C C . LEU A 1 108 ? 1.296 -32.513 -4.396 1.00 93.38 108 LEU A C 1
ATOM 858 O O . LEU A 1 108 ? 1.981 -33.282 -5.071 1.00 93.38 108 LEU A O 1
ATOM 862 N N . ILE A 1 109 ? 0.909 -32.792 -3.158 1.00 94.31 109 ILE A N 1
ATOM 863 C CA . ILE A 1 109 ? 1.147 -34.056 -2.470 1.00 94.31 109 ILE A CA 1
ATOM 864 C C . ILE A 1 109 ? -0.160 -34.601 -1.896 1.00 94.31 109 ILE A C 1
ATOM 866 O O . ILE A 1 109 ? -1.082 -33.844 -1.591 1.00 94.31 109 ILE A O 1
ATOM 870 N N . ARG A 1 110 ? -0.212 -35.924 -1.722 1.00 95.75 110 ARG A N 1
ATOM 871 C CA . ARG A 1 110 ? -1.306 -36.641 -1.064 1.00 95.75 110 ARG A CA 1
ATOM 872 C C . ARG A 1 110 ? -0.768 -37.399 0.137 1.00 95.75 110 ARG A C 1
ATOM 874 O O . ARG A 1 110 ? 0.183 -38.171 0.014 1.00 95.75 110 ARG A O 1
ATOM 881 N N . PHE A 1 111 ? -1.390 -37.191 1.285 1.00 94.06 111 PHE A N 1
ATOM 882 C CA . PHE A 1 111 ? -1.066 -37.887 2.518 1.00 94.06 111 PHE A CA 1
ATOM 883 C C . PHE A 1 111 ? -1.882 -39.178 2.624 1.00 94.06 111 PHE A C 1
ATOM 885 O O . PHE A 1 111 ? -3.101 -39.149 2.434 1.00 94.06 111 PHE A O 1
ATOM 892 N N . PRO A 1 112 ? -1.250 -40.320 2.945 1.00 92.56 112 PRO A N 1
ATOM 893 C CA . PRO A 1 112 ? -1.994 -41.535 3.236 1.00 92.56 112 PRO A CA 1
ATOM 894 C C . PRO A 1 112 ? -2.819 -41.345 4.514 1.00 92.56 112 PRO A C 1
ATOM 896 O O . PRO A 1 112 ? -2.357 -40.741 5.485 1.00 92.56 112 PRO A O 1
ATOM 899 N N . HIS A 1 113 ? -4.037 -41.886 4.533 1.00 88.31 113 HIS A N 1
ATOM 900 C CA . HIS A 1 113 ? -4.872 -41.854 5.729 1.00 88.31 113 HIS A CA 1
ATOM 901 C C . HIS A 1 113 ? -4.248 -42.729 6.827 1.00 88.31 113 HIS A C 1
ATOM 903 O O . HIS A 1 113 ? -4.252 -43.957 6.744 1.00 88.31 113 HIS A O 1
ATOM 909 N N . ALA A 1 114 ? -3.719 -42.088 7.868 1.00 85.81 114 ALA A N 1
ATOM 910 C CA . ALA A 1 114 ? -3.223 -42.762 9.059 1.00 85.81 114 ALA A CA 1
ATOM 911 C C . ALA A 1 114 ? -4.373 -42.968 10.055 1.00 85.81 114 ALA A C 1
ATOM 913 O O . ALA A 1 114 ? -4.828 -42.021 10.698 1.00 85.81 114 ALA A O 1
ATOM 914 N N . LYS A 1 115 ? -4.848 -44.211 10.194 1.00 84.62 115 LYS A N 1
ATOM 915 C CA . LYS A 1 115 ? -5.856 -44.561 11.202 1.00 84.62 115 LYS A CA 1
ATOM 916 C C . LYS A 1 115 ? -5.220 -44.517 12.592 1.00 84.62 115 LYS A C 1
ATOM 918 O O . LYS A 1 115 ? -4.435 -45.393 12.943 1.00 84.62 115 LYS A O 1
ATOM 923 N N . VAL A 1 116 ? -5.559 -43.497 13.375 1.00 82.62 116 VAL A N 1
ATOM 924 C CA . VAL A 1 116 ? -5.152 -43.392 14.781 1.00 82.62 116 VAL A CA 1
ATOM 925 C C . VAL A 1 116 ? -6.284 -43.919 15.654 1.00 82.62 116 VAL A C 1
ATOM 927 O O . VAL A 1 116 ? -7.371 -43.341 15.688 1.00 82.62 116 VAL A O 1
ATOM 930 N N . ASN A 1 117 ? -6.025 -45.001 16.383 1.00 84.12 117 ASN A N 1
ATOM 931 C CA . ASN A 1 117 ? -6.967 -45.538 17.360 1.00 84.12 117 ASN A CA 1
ATOM 932 C C . ASN A 1 117 ? -6.944 -44.648 18.609 1.00 84.12 117 ASN A C 1
ATOM 934 O O . ASN A 1 117 ? -6.098 -44.804 19.483 1.00 84.12 117 ASN A O 1
ATOM 938 N N . LYS A 1 118 ? -7.839 -43.659 18.684 1.00 78.31 118 LYS A N 1
ATOM 939 C CA . LYS A 1 118 ? -7.935 -42.792 19.868 1.00 78.31 118 LYS A CA 1
ATOM 940 C C . LYS A 1 118 ? -8.217 -43.639 21.117 1.00 78.31 118 LYS A C 1
ATOM 942 O O . LYS A 1 118 ? -9.028 -44.557 21.062 1.00 78.31 118 LYS A O 1
ATOM 947 N N . GLY A 1 119 ? -7.553 -43.319 22.228 1.00 80.00 119 GLY A N 1
ATOM 948 C CA . GLY A 1 119 ? -7.686 -44.048 23.496 1.00 80.00 119 GLY A CA 1
ATOM 949 C C . GLY A 1 119 ? -6.711 -45.216 23.686 1.00 80.00 119 GLY A C 1
ATOM 950 O O . GLY A 1 119 ? -6.734 -45.838 24.739 1.00 80.00 119 GLY A O 1
ATOM 951 N N . THR A 1 120 ? -5.822 -45.505 22.726 1.00 82.81 120 THR A N 1
ATOM 952 C CA . THR A 1 120 ? -4.753 -46.508 22.921 1.00 82.81 120 THR A CA 1
ATOM 953 C C . THR A 1 120 ? -3.618 -46.044 23.831 1.00 82.81 120 THR A C 1
ATOM 955 O O . THR A 1 120 ? -2.818 -46.870 24.253 1.00 82.81 120 THR A O 1
ATOM 958 N N . ILE A 1 121 ? -3.518 -44.741 24.102 1.00 84.38 121 ILE A N 1
ATOM 959 C CA . ILE A 1 121 ? -2.578 -44.166 25.065 1.00 84.38 121 ILE A CA 1
ATOM 960 C C . ILE A 1 121 ? -3.412 -43.585 26.202 1.00 84.38 121 ILE A C 1
ATOM 962 O O . ILE A 1 121 ? -4.236 -42.703 25.952 1.00 84.38 121 ILE A O 1
ATOM 966 N N . THR A 1 122 ? -3.224 -44.104 27.413 1.00 84.81 122 THR A N 1
ATOM 967 C CA . THR A 1 122 ? -3.903 -43.618 28.621 1.00 84.81 122 THR A CA 1
ATOM 968 C C . THR A 1 122 ? -3.023 -42.624 29.378 1.00 84.81 122 THR A C 1
ATOM 970 O O . THR A 1 122 ? -1.806 -42.583 29.175 1.00 84.81 122 THR A O 1
ATOM 973 N N . ASP A 1 123 ? -3.623 -41.831 30.265 1.00 82.56 123 ASP A N 1
ATOM 974 C CA . ASP A 1 123 ? -2.894 -40.848 31.074 1.00 82.56 123 ASP A CA 1
ATOM 975 C C . ASP A 1 123 ? -1.841 -41.520 31.971 1.00 82.56 123 ASP A C 1
ATOM 977 O O . ASP A 1 123 ? -0.761 -40.971 32.179 1.00 82.56 123 ASP A O 1
ATOM 981 N N . GLU A 1 124 ? -2.090 -42.754 32.421 1.00 84.25 124 GLU A N 1
ATOM 982 C CA . GLU A 1 124 ? -1.125 -43.548 33.188 1.00 84.25 124 GLU A CA 1
ATOM 983 C C . GLU A 1 124 ? 0.109 -43.910 32.353 1.00 84.25 124 GLU A C 1
ATOM 985 O O . GLU A 1 124 ? 1.231 -43.876 32.856 1.00 84.25 124 GLU A O 1
ATOM 990 N N . MET A 1 125 ? -0.077 -44.224 31.066 1.00 84.25 125 MET A N 1
ATOM 991 C CA . MET A 1 125 ? 1.035 -44.504 30.152 1.00 84.25 125 MET A CA 1
ATOM 992 C C . MET A 1 125 ? 1.859 -43.241 29.891 1.00 84.25 125 MET A C 1
ATOM 994 O O . MET A 1 125 ? 3.083 -43.313 29.812 1.00 84.25 125 MET A O 1
ATOM 998 N N . VAL A 1 126 ? 1.205 -42.080 29.785 1.00 82.00 126 VAL A N 1
ATOM 999 C CA . VAL A 1 126 ? 1.896 -40.790 29.648 1.00 82.00 126 VAL A CA 1
ATOM 1000 C C . VAL A 1 126 ? 2.681 -40.470 30.919 1.00 82.00 126 VAL A C 1
ATOM 1002 O O . VAL A 1 126 ? 3.849 -40.105 30.818 1.00 82.00 126 VAL A O 1
ATOM 1005 N N . ALA A 1 127 ? 2.091 -40.667 32.101 1.00 80.62 127 ALA A N 1
ATOM 1006 C CA . ALA A 1 127 ? 2.733 -40.409 33.390 1.00 80.62 127 ALA A CA 1
ATOM 1007 C C . ALA A 1 127 ? 3.975 -41.285 33.642 1.00 80.62 127 ALA A C 1
ATOM 1009 O O . ALA A 1 127 ? 4.910 -40.838 34.292 1.00 80.62 127 ALA A O 1
ATOM 1010 N N . GLN A 1 128 ? 4.016 -42.509 33.105 1.00 79.62 128 GLN A N 1
ATOM 1011 C CA . GLN A 1 128 ? 5.185 -43.395 33.212 1.00 79.62 128 GLN A CA 1
ATOM 1012 C C . GLN A 1 128 ? 6.363 -42.981 32.318 1.00 79.62 128 GLN A C 1
ATOM 1014 O O . GLN A 1 128 ? 7.500 -43.367 32.584 1.00 79.62 128 GLN A O 1
ATOM 1019 N N . ILE A 1 129 ? 6.097 -42.250 31.233 1.00 80.62 129 ILE A N 1
ATOM 1020 C CA . ILE A 1 129 ? 7.102 -41.861 30.232 1.00 80.62 129 ILE A CA 1
ATOM 1021 C C . ILE A 1 129 ? 7.535 -40.407 30.432 1.00 80.62 129 ILE A C 1
ATOM 1023 O O . ILE A 1 129 ? 8.682 -40.055 30.149 1.00 80.62 129 ILE A O 1
ATOM 1027 N N . ALA A 1 130 ? 6.618 -39.552 30.886 1.00 73.31 130 ALA A N 1
ATOM 1028 C CA . ALA A 1 130 ? 6.906 -38.160 31.160 1.00 73.31 130 ALA A CA 1
ATOM 1029 C C . ALA A 1 130 ? 7.912 -38.075 32.320 1.00 73.31 130 ALA A C 1
ATOM 1031 O O . ALA A 1 130 ? 7.643 -38.615 33.393 1.00 73.31 130 ALA A O 1
ATOM 1032 N N . PRO A 1 131 ? 9.070 -37.416 32.136 1.00 67.19 131 PRO A N 1
ATOM 1033 C CA . PRO A 1 131 ? 9.961 -37.150 33.254 1.00 67.19 131 PRO A CA 1
ATOM 1034 C C . PRO A 1 131 ? 9.203 -36.328 34.301 1.00 67.19 131 PRO A C 1
ATOM 1036 O O . PRO A 1 131 ? 8.434 -35.437 33.931 1.00 67.19 131 PRO A O 1
ATOM 1039 N N . GLU A 1 132 ? 9.421 -36.618 35.587 1.00 68.06 132 GLU A N 1
ATOM 1040 C CA . GLU A 1 132 ? 8.927 -35.771 36.675 1.00 68.06 132 GLU A CA 1
ATOM 1041 C C . GLU A 1 132 ? 9.409 -34.342 36.411 1.00 68.06 132 GLU A C 1
ATOM 1043 O O . GLU A 1 132 ? 10.604 -34.037 36.482 1.00 68.06 132 GLU A O 1
ATOM 1048 N N . LEU A 1 133 ? 8.481 -33.474 36.007 1.00 56.94 133 LEU A N 1
ATOM 1049 C CA . LEU A 1 133 ? 8.774 -32.061 35.854 1.00 56.94 133 LEU A CA 1
ATOM 1050 C C . LEU A 1 133 ? 9.088 -31.524 37.254 1.00 56.94 133 LEU A C 1
ATOM 1052 O O . LEU A 1 133 ? 8.357 -31.851 38.193 1.00 56.94 133 LEU A O 1
ATOM 1056 N N . PRO A 1 134 ? 10.150 -30.718 37.425 1.00 56.94 134 PRO A N 1
ATOM 1057 C CA . PRO A 1 134 ? 10.385 -30.057 38.698 1.00 56.94 134 PRO A CA 1
ATOM 1058 C C . PRO A 1 134 ? 9.128 -29.269 39.071 1.00 56.94 134 PRO A C 1
ATOM 1060 O O . PRO A 1 134 ? 8.539 -28.618 38.205 1.00 56.94 134 PRO A O 1
ATOM 1063 N N . GLU A 1 135 ? 8.708 -29.346 40.336 1.00 56.00 135 GLU A N 1
ATOM 1064 C CA . GLU A 1 135 ? 7.628 -28.513 40.861 1.00 56.00 135 GLU A CA 1
ATOM 1065 C C . GLU A 1 135 ? 8.009 -27.042 40.645 1.00 56.00 135 GLU A C 1
ATOM 1067 O O . GLU A 1 135 ? 8.763 -26.448 41.418 1.00 56.00 135 GLU A O 1
ATOM 1072 N N . GLU A 1 136 ? 7.543 -26.448 39.546 1.00 50.66 136 GLU A N 1
ATOM 1073 C CA . GLU A 1 136 ? 7.664 -25.017 39.340 1.00 50.66 136 GLU A CA 1
ATOM 1074 C C . GLU A 1 136 ? 6.868 -24.351 40.459 1.00 50.66 136 GLU A C 1
ATOM 1076 O O . GLU A 1 136 ? 5.647 -24.496 40.560 1.00 50.66 136 GLU A O 1
ATOM 1081 N N . THR A 1 137 ? 7.564 -23.607 41.319 1.00 44.69 137 THR A N 1
ATOM 1082 C CA . THR A 1 137 ? 6.930 -22.616 42.177 1.00 44.69 137 THR A CA 1
ATOM 1083 C C . THR A 1 137 ? 6.226 -21.623 41.263 1.00 44.69 137 THR A C 1
ATOM 1085 O O . THR A 1 137 ? 6.828 -20.695 40.726 1.00 44.69 137 THR A O 1
ATOM 1088 N N . VAL A 1 138 ? 4.930 -21.843 41.052 1.00 44.78 138 VAL A N 1
ATOM 1089 C CA . VAL A 1 138 ? 4.046 -20.890 40.396 1.00 44.78 138 VAL A CA 1
ATOM 1090 C C . VAL A 1 138 ? 4.087 -19.621 41.242 1.00 44.78 138 VAL A C 1
ATOM 1092 O O . VAL A 1 138 ? 3.453 -19.533 42.292 1.00 44.78 138 VAL A O 1
ATOM 1095 N N . ILE A 1 139 ? 4.873 -18.632 40.819 1.00 43.25 139 ILE A N 1
ATOM 1096 C CA . ILE A 1 139 ? 4.792 -17.283 41.373 1.00 43.25 139 ILE A CA 1
ATOM 1097 C C . ILE A 1 139 ? 3.468 -16.717 40.860 1.00 43.25 139 ILE A C 1
ATOM 1099 O O . ILE A 1 139 ? 3.398 -16.129 39.780 1.00 43.25 139 ILE A O 1
ATOM 1103 N N . GLU A 1 140 ? 2.388 -16.953 41.603 1.00 41.88 140 GLU A N 1
ATOM 1104 C CA . GLU A 1 140 ? 1.117 -16.292 41.338 1.00 41.88 140 GLU A CA 1
ATOM 1105 C C . GLU A 1 140 ? 1.317 -14.774 41.496 1.00 41.88 140 GLU A C 1
ATOM 1107 O O . GLU A 1 140 ? 1.788 -14.318 42.545 1.00 41.88 140 GLU A O 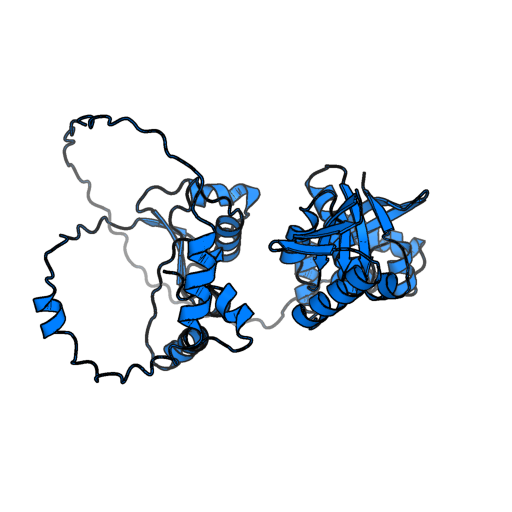1
ATOM 1112 N N . PRO A 1 141 ? 0.982 -13.951 40.485 1.00 39.09 141 PRO A N 1
ATOM 1113 C CA . PRO A 1 141 ? 0.990 -12.507 40.662 1.00 39.09 141 PRO A CA 1
ATOM 1114 C C . PRO A 1 141 ? -0.014 -12.129 41.768 1.00 39.09 141 PRO A C 1
ATOM 1116 O O . PRO A 1 141 ? -1.096 -12.720 41.842 1.00 39.09 141 PRO A O 1
ATOM 1119 N N . PRO A 1 142 ? 0.308 -11.151 42.635 1.00 41.16 142 PRO A N 1
ATOM 1120 C CA . PRO A 1 142 ? -0.488 -10.861 43.821 1.00 41.16 142 PRO A CA 1
ATOM 1121 C C . PRO A 1 142 ? -1.946 -10.533 43.463 1.00 41.16 142 PRO A C 1
ATOM 1123 O O . PRO A 1 142 ? -2.241 -9.657 42.651 1.00 41.16 142 PRO A O 1
ATOM 1126 N N . LEU A 1 143 ? -2.865 -11.240 44.126 1.00 47.44 143 LEU A N 1
ATOM 1127 C CA . LEU A 1 143 ? -4.325 -11.297 43.931 1.00 47.44 143 LEU A CA 1
ATOM 1128 C C . LEU A 1 143 ? -5.105 -9.960 44.046 1.00 47.44 143 LEU A C 1
ATOM 1130 O O . LEU A 1 143 ? -6.341 -9.958 44.003 1.00 47.44 143 LEU A O 1
ATOM 1134 N N . SER A 1 144 ? -4.445 -8.807 44.170 1.00 51.03 144 SER A N 1
ATOM 1135 C CA . SER A 1 144 ? -5.115 -7.519 44.411 1.00 51.03 144 SER A CA 1
ATOM 1136 C C . SER A 1 144 ? -5.650 -6.825 43.145 1.00 51.03 144 SER A C 1
ATOM 1138 O O . SER A 1 144 ? -6.571 -6.012 43.248 1.00 51.03 144 SER A O 1
ATOM 1140 N N . GLU A 1 145 ? -5.160 -7.166 41.946 1.00 45.19 145 GLU A N 1
ATOM 1141 C CA . GLU A 1 145 ? -5.623 -6.557 40.681 1.00 45.19 145 GLU A CA 1
ATOM 1142 C C . GLU A 1 145 ? -6.670 -7.397 39.928 1.00 45.19 145 GLU A C 1
ATOM 1144 O O . GLU A 1 145 ? -7.614 -6.852 39.348 1.00 45.19 145 GLU A O 1
ATOM 1149 N N . ALA A 1 146 ? -6.583 -8.730 39.995 1.00 43.69 146 ALA A N 1
ATOM 1150 C CA . ALA A 1 146 ? -7.504 -9.632 39.293 1.00 43.69 146 ALA A CA 1
ATOM 1151 C C . ALA A 1 146 ? -8.931 -9.636 39.883 1.00 43.69 146 ALA A C 1
ATOM 1153 O O . ALA A 1 146 ? -9.905 -9.905 39.173 1.00 43.69 146 ALA A O 1
ATOM 1154 N N . SER A 1 147 ? -9.072 -9.303 41.169 1.00 47.31 147 SER A N 1
ATOM 1155 C CA . SER A 1 147 ? -10.364 -9.175 41.858 1.00 47.31 147 SER A CA 1
ATOM 1156 C C . SER A 1 147 ? -11.141 -7.929 41.407 1.00 47.31 147 SER A C 1
ATOM 1158 O O . SER A 1 147 ? -12.352 -8.001 41.196 1.00 47.31 147 SER A O 1
ATOM 1160 N N . ARG A 1 148 ? -10.451 -6.817 41.112 1.00 48.06 148 ARG A N 1
ATOM 1161 C CA . ARG A 1 148 ? -11.073 -5.562 40.644 1.00 48.06 148 ARG A CA 1
ATOM 1162 C C . ARG A 1 148 ? -11.677 -5.664 39.242 1.00 48.06 148 ARG A C 1
ATOM 1164 O O . ARG A 1 148 ? -12.713 -5.060 38.967 1.00 48.06 148 ARG A O 1
ATOM 1171 N N . ILE A 1 149 ? -11.066 -6.457 38.362 1.00 49.62 149 ILE A N 1
ATOM 1172 C CA . ILE A 1 149 ? -11.540 -6.651 36.982 1.00 49.62 149 ILE A CA 1
ATOM 1173 C C . ILE A 1 149 ? -12.781 -7.563 36.952 1.00 49.62 149 ILE A C 1
ATOM 1175 O O . ILE A 1 149 ? -13.708 -7.341 36.167 1.00 49.62 149 ILE A O 1
ATOM 1179 N N . ARG A 1 150 ? -12.843 -8.559 37.846 1.00 46.66 150 ARG A N 1
ATOM 1180 C CA . ARG A 1 150 ? -13.928 -9.552 37.890 1.00 46.66 150 ARG A CA 1
ATOM 1181 C C . ARG A 1 150 ? -15.256 -8.953 38.378 1.00 46.66 150 ARG A C 1
ATOM 1183 O O . ARG A 1 150 ? -16.308 -9.281 37.824 1.00 46.66 150 ARG A O 1
ATOM 1190 N N . ASP A 1 151 ? -15.208 -8.013 39.323 1.00 45.06 151 ASP A N 1
ATOM 1191 C CA . ASP A 1 151 ? -16.403 -7.327 39.839 1.00 45.06 151 ASP A CA 1
ATOM 1192 C C . ASP A 1 151 ? -16.983 -6.297 38.860 1.00 45.06 151 ASP A C 1
ATOM 1194 O O . ASP A 1 151 ? -18.200 -6.092 38.811 1.00 45.06 151 ASP A O 1
ATOM 1198 N N . HIS A 1 152 ? -16.148 -5.701 38.003 1.00 46.19 152 HIS A N 1
ATOM 1199 C CA . HIS A 1 152 ? -16.619 -4.755 36.991 1.00 46.19 152 HIS A CA 1
ATOM 1200 C C . HIS A 1 152 ? -17.338 -5.446 35.815 1.00 46.19 152 HIS A C 1
ATOM 1202 O O . HIS A 1 152 ? -18.233 -4.861 35.202 1.00 46.19 152 HIS A O 1
ATOM 1208 N N . MET A 1 153 ? -17.010 -6.714 35.528 1.00 42.03 153 MET A N 1
ATOM 1209 C CA . MET A 1 153 ? -17.644 -7.488 34.450 1.00 42.03 153 MET A CA 1
ATOM 1210 C C . MET A 1 153 ? -18.964 -8.161 34.855 1.00 42.03 153 MET A C 1
ATOM 1212 O O . MET A 1 15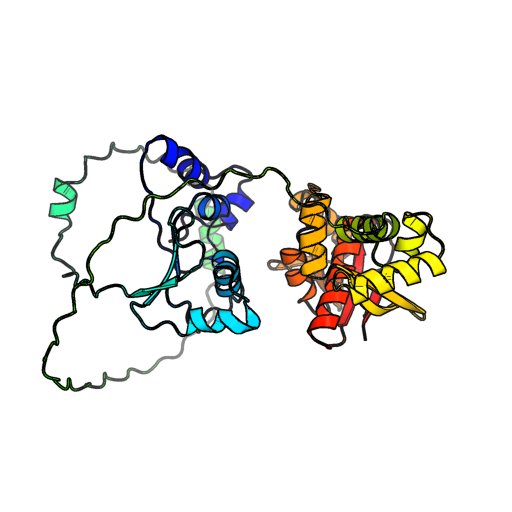3 ? -19.841 -8.326 34.006 1.00 42.03 153 MET A O 1
ATOM 1216 N N . LYS A 1 154 ? -19.164 -8.502 36.138 1.00 44.38 154 LYS A N 1
ATOM 1217 C CA . LYS A 1 154 ? -20.422 -9.121 36.603 1.00 44.38 154 LYS A CA 1
ATOM 1218 C C . LYS A 1 154 ? -21.612 -8.155 36.626 1.00 44.38 154 LYS A C 1
ATOM 1220 O O . LYS A 1 154 ? -22.742 -8.592 36.437 1.00 44.38 154 LYS A O 1
ATOM 1225 N N . ARG A 1 155 ? -21.384 -6.842 36.765 1.00 42.69 155 ARG A N 1
ATOM 1226 C CA . ARG A 1 155 ? -22.467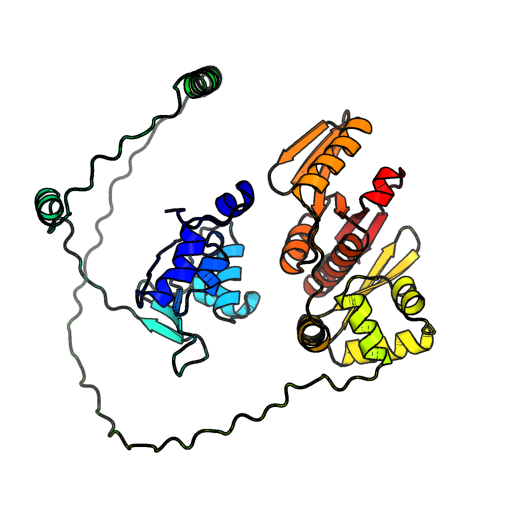 -5.837 36.792 1.00 42.69 155 ARG A CA 1
ATOM 1227 C C . ARG A 1 155 ? -23.095 -5.522 35.425 1.00 42.69 155 ARG A C 1
ATOM 1229 O O . ARG A 1 155 ? -24.150 -4.904 35.395 1.00 42.69 155 ARG A O 1
ATOM 1236 N N . LYS A 1 156 ? -22.503 -5.949 34.300 1.00 40.28 156 LYS A N 1
ATOM 1237 C CA . LYS A 1 156 ? -22.989 -5.609 32.943 1.00 40.28 156 LYS A CA 1
ATOM 1238 C C . LYS A 1 156 ? -23.757 -6.719 32.206 1.00 40.28 156 LYS A C 1
ATOM 1240 O O . LYS A 1 156 ? -24.151 -6.499 31.067 1.00 40.28 156 LYS A O 1
ATOM 1245 N N . LYS A 1 157 ? -23.989 -7.893 32.811 1.00 37.66 157 LYS A N 1
ATOM 1246 C CA . LYS A 1 157 ? -24.610 -9.054 32.127 1.00 37.66 157 LYS A CA 1
ATOM 1247 C C . LYS A 1 157 ? -26.049 -9.406 32.539 1.00 37.66 157 LYS A C 1
ATOM 1249 O O . LYS A 1 157 ? -26.551 -10.438 32.104 1.00 37.66 157 LYS A O 1
ATOM 1254 N N . HIS A 1 158 ? -26.754 -8.557 33.286 1.00 35.16 158 HIS A N 1
ATOM 1255 C CA . HIS A 1 158 ? -28.202 -8.712 33.481 1.00 35.16 158 HIS A CA 1
ATOM 1256 C C . HIS A 1 158 ? -28.986 -7.815 32.522 1.00 35.16 158 HIS A C 1
ATOM 1258 O O . HIS A 1 158 ? -29.366 -6.710 32.881 1.00 35.16 158 HIS A O 1
ATOM 1264 N N . HIS A 1 159 ? -29.164 -8.292 31.287 1.00 35.09 159 HIS A N 1
ATOM 1265 C CA . HIS A 1 159 ? -30.395 -8.160 30.494 1.00 35.09 159 HIS A CA 1
ATOM 1266 C C . HIS A 1 159 ? -30.149 -8.714 29.088 1.00 35.09 159 HIS A C 1
ATOM 1268 O O . HIS A 1 159 ? -29.700 -7.986 28.209 1.00 35.09 159 HIS A O 1
ATOM 1274 N N . HIS A 1 160 ? -30.442 -9.997 28.879 1.00 33.12 160 HIS A N 1
ATOM 1275 C CA . HIS A 1 160 ? -31.152 -10.476 27.686 1.00 33.12 160 HIS A CA 1
ATOM 1276 C C . HIS A 1 160 ? -31.523 -11.950 27.878 1.00 33.12 160 HIS A C 1
ATOM 1278 O O . HIS A 1 160 ? -30.659 -12.807 28.071 1.00 33.12 160 HIS A O 1
ATOM 1284 N N . GLU A 1 161 ? -32.828 -12.207 27.886 1.00 31.19 161 GLU A N 1
ATOM 1285 C CA . GLU A 1 161 ? -33.443 -13.532 27.905 1.00 31.19 161 GLU A CA 1
ATOM 1286 C C . GLU A 1 161 ? -33.178 -14.281 26.590 1.00 31.19 161 GLU A C 1
ATOM 1288 O O . GLU A 1 161 ? -33.113 -13.687 25.515 1.00 31.19 161 GLU A O 1
ATOM 1293 N N . LYS A 1 162 ? -33.035 -15.608 26.684 1.00 31.55 162 LYS A N 1
ATOM 1294 C CA . LYS A 1 162 ? -32.980 -16.535 25.543 1.00 31.55 162 LYS A CA 1
ATOM 1295 C C . LYS A 1 162 ? -34.385 -17.063 25.222 1.00 31.55 162 LYS A C 1
ATOM 1297 O O . LYS A 1 162 ? -35.082 -17.431 26.168 1.00 31.55 162 LYS A O 1
ATOM 1302 N N . PRO A 1 163 ? -34.742 -17.292 23.946 1.00 30.39 163 PRO A N 1
ATOM 1303 C CA . PRO A 1 163 ? -35.755 -18.275 23.587 1.00 30.39 163 PRO A CA 1
ATOM 1304 C C . PRO A 1 163 ? -35.141 -19.646 23.232 1.00 30.39 163 PRO A C 1
ATOM 1306 O O . PRO A 1 163 ? -33.963 -19.761 22.894 1.00 30.39 163 PRO A O 1
ATOM 1309 N N . LYS A 1 164 ? -35.975 -20.682 23.390 1.00 29.52 164 LYS A N 1
ATOM 1310 C CA . LYS A 1 164 ? -35.711 -22.132 23.317 1.00 29.52 164 LYS A CA 1
ATOM 1311 C C . LYS A 1 164 ? -36.068 -22.754 21.948 1.00 29.52 164 LYS A C 1
ATOM 1313 O O . LYS A 1 164 ? -36.877 -22.183 21.226 1.00 29.52 164 LYS A O 1
ATOM 1318 N N . HIS A 1 165 ? -35.599 -24.003 21.770 1.00 28.33 165 HIS A N 1
ATOM 1319 C CA . HIS A 1 165 ? -35.993 -25.075 20.820 1.00 28.33 165 HIS A CA 1
ATOM 1320 C C . HIS A 1 165 ? -35.347 -25.029 19.415 1.00 28.33 165 HIS A C 1
ATOM 1322 O O . HIS A 1 165 ? -35.061 -23.949 18.921 1.00 28.33 165 HIS A O 1
ATOM 1328 N N . ALA A 1 166 ? -35.039 -26.142 18.730 1.00 28.12 166 ALA A N 1
ATOM 1329 C CA . ALA A 1 166 ? -35.439 -27.549 18.884 1.00 28.12 166 ALA A CA 1
ATOM 1330 C C . ALA A 1 166 ? -34.337 -28.523 18.398 1.00 28.12 166 ALA A C 1
ATOM 1332 O O . ALA A 1 166 ? -33.467 -28.143 17.617 1.00 28.12 166 ALA A O 1
ATOM 1333 N N . GLU A 1 167 ? -34.413 -29.768 18.870 1.00 29.47 167 GLU A N 1
ATOM 1334 C CA . GLU A 1 167 ? -33.617 -30.934 18.467 1.00 29.47 167 GLU A CA 1
ATOM 1335 C C . GLU A 1 167 ? -34.045 -31.455 17.083 1.00 29.47 167 GLU A C 1
ATOM 1337 O O . GLU A 1 167 ? -35.233 -31.463 16.761 1.00 29.47 167 GLU A O 1
ATOM 1342 N N . THR A 1 168 ? -33.086 -31.935 16.288 1.00 29.89 168 THR A N 1
ATOM 1343 C CA . THR A 1 168 ? -33.332 -32.743 15.081 1.00 29.89 168 THR A CA 1
ATOM 1344 C C . THR A 1 168 ? -32.414 -33.961 15.086 1.00 29.89 168 THR A C 1
ATOM 1346 O O . THR A 1 168 ? -31.214 -33.834 15.329 1.00 29.89 168 THR A O 1
ATOM 1349 N N . GLU A 1 169 ? -33.022 -35.120 14.841 1.00 28.48 169 GLU A N 1
ATOM 1350 C CA . GLU A 1 169 ? -32.442 -36.467 14.839 1.00 28.48 169 GLU A CA 1
ATOM 1351 C C . GLU A 1 169 ? -31.404 -36.701 13.718 1.00 28.48 169 GLU A C 1
ATOM 1353 O O . GLU A 1 169 ? -31.413 -35.984 12.712 1.00 28.48 169 GLU A O 1
ATOM 1358 N N . PRO A 1 170 ? -30.507 -37.700 13.858 1.00 28.77 170 PRO A N 1
ATOM 1359 C CA . PRO A 1 170 ? -29.475 -37.989 12.870 1.00 28.77 170 PRO A CA 1
ATOM 1360 C C . PRO A 1 170 ? -29.976 -38.913 11.748 1.00 28.77 170 PRO A C 1
ATOM 1362 O O . PRO A 1 170 ? -30.660 -39.904 11.989 1.00 28.77 170 PRO A O 1
ATOM 1365 N N . VAL A 1 171 ? -29.578 -38.595 10.514 1.00 29.69 171 VAL A N 1
ATOM 1366 C CA . VAL A 1 171 ? -29.842 -39.378 9.297 1.00 29.69 171 VAL A CA 1
ATOM 1367 C C . VAL A 1 171 ? -28.770 -40.465 9.129 1.00 29.69 171 VAL A C 1
ATOM 1369 O O . VAL A 1 171 ? -27.577 -40.159 9.123 1.00 29.69 171 VAL A O 1
ATOM 1372 N N . GLU A 1 172 ? -29.202 -41.720 8.974 1.00 26.67 172 GLU A N 1
ATOM 1373 C CA . GLU A 1 172 ? -28.380 -42.871 8.568 1.00 26.67 172 GLU A CA 1
ATOM 1374 C C . GLU A 1 172 ? -27.850 -42.700 7.135 1.00 26.67 172 GLU A C 1
ATOM 1376 O O . GLU A 1 172 ? -28.611 -42.418 6.209 1.00 26.67 172 GLU A O 1
ATOM 1381 N N . ILE A 1 173 ? -26.549 -42.926 6.937 1.00 29.66 173 ILE A N 1
ATOM 1382 C CA . ILE A 1 173 ? -25.924 -43.040 5.613 1.00 29.66 173 ILE A CA 1
ATOM 1383 C C . ILE A 1 173 ? -25.430 -44.481 5.461 1.00 29.66 173 ILE A C 1
ATOM 1385 O O . ILE A 1 173 ? -24.621 -44.952 6.258 1.00 29.66 173 ILE A O 1
ATOM 1389 N N . MET A 1 174 ? -25.946 -45.172 4.443 1.00 27.38 174 MET A N 1
ATOM 1390 C CA . MET A 1 174 ? -25.564 -46.530 4.054 1.00 27.38 174 MET A CA 1
ATOM 1391 C C . MET A 1 174 ? -24.167 -46.541 3.411 1.00 27.38 174 MET A C 1
ATOM 1393 O O . MET A 1 174 ? -23.889 -45.748 2.513 1.00 27.38 174 MET A O 1
ATOM 1397 N N . GLU A 1 175 ? -23.304 -47.459 3.852 1.00 29.53 175 GLU A N 1
ATOM 1398 C CA . GLU A 1 175 ? -22.023 -47.777 3.210 1.00 29.53 175 GLU A CA 1
ATOM 1399 C C . GLU A 1 175 ? -22.245 -48.717 2.010 1.00 29.53 175 GLU A C 1
ATOM 1401 O O . GLU A 1 175 ? -22.694 -49.853 2.180 1.00 29.53 175 GLU A O 1
ATOM 1406 N N . GLU A 1 176 ? -21.879 -48.279 0.803 1.00 28.05 176 GLU A N 1
ATOM 1407 C CA . GLU A 1 176 ? -21.639 -49.173 -0.337 1.00 28.05 176 GLU A CA 1
ATOM 1408 C C . GLU A 1 176 ? -20.177 -49.645 -0.331 1.00 28.05 176 GLU A C 1
ATOM 1410 O O . GLU A 1 176 ? -19.238 -48.857 -0.202 1.00 28.05 176 GLU A O 1
ATOM 1415 N N . LYS A 1 177 ? -19.991 -50.963 -0.449 1.00 28.38 177 LYS A N 1
ATOM 1416 C CA . LYS A 1 177 ? -18.695 -51.626 -0.617 1.00 28.38 177 LYS A CA 1
ATOM 1417 C C . LYS A 1 177 ? -18.318 -51.621 -2.098 1.00 28.38 177 LYS A C 1
ATOM 1419 O O . LYS A 1 177 ? -19.063 -52.181 -2.895 1.00 28.38 177 LYS A O 1
ATOM 1424 N N . GLU A 1 178 ? -17.139 -51.106 -2.437 1.00 31.77 178 GLU A N 1
ATOM 1425 C CA . GLU A 1 178 ? -16.496 -51.379 -3.727 1.00 31.77 178 GLU A CA 1
ATOM 1426 C C . GLU A 1 178 ? -15.232 -52.228 -3.557 1.00 31.77 178 GLU A C 1
ATOM 1428 O O . GLU A 1 178 ? -14.428 -52.039 -2.639 1.00 31.77 178 GLU A O 1
ATOM 1433 N N . ASP A 1 179 ? -15.119 -53.198 -4.464 1.00 29.20 179 ASP A N 1
ATOM 1434 C CA . ASP A 1 179 ? -14.106 -54.240 -4.546 1.00 29.20 179 ASP A CA 1
ATOM 1435 C C . ASP A 1 179 ? -12.732 -53.721 -4.992 1.00 29.20 179 ASP A C 1
ATOM 1437 O O . ASP A 1 179 ? -12.581 -52.850 -5.849 1.00 29.20 179 ASP A O 1
ATOM 1441 N N . VAL A 1 180 ? -11.701 -54.338 -4.419 1.00 31.61 180 VAL A N 1
ATOM 1442 C CA . VAL A 1 180 ? -10.288 -54.077 -4.686 1.00 31.61 180 VAL A CA 1
ATOM 1443 C C . VAL A 1 180 ? -9.817 -54.921 -5.871 1.00 31.61 180 VAL A C 1
ATOM 1445 O O . VAL A 1 180 ? -9.787 -56.146 -5.787 1.00 31.61 180 VAL A O 1
ATOM 1448 N N . SER A 1 181 ? -9.309 -54.282 -6.927 1.00 30.77 181 SER A N 1
ATOM 1449 C CA . SER A 1 181 ? -8.327 -54.911 -7.819 1.00 30.77 181 SER A CA 1
ATOM 1450 C C . SER A 1 181 ? -7.221 -53.921 -8.179 1.00 30.77 181 SER A C 1
ATOM 1452 O O . SER A 1 181 ? -7.463 -52.887 -8.799 1.00 30.77 181 SER A O 1
ATOM 1454 N N . SER A 1 182 ? -6.003 -54.234 -7.756 1.00 29.28 182 SER A N 1
ATOM 1455 C CA . SER A 1 182 ? -4.780 -53.466 -7.978 1.00 29.28 182 SER A CA 1
ATOM 1456 C C . SER A 1 182 ? -4.103 -53.843 -9.303 1.00 29.28 182 SER A C 1
ATOM 1458 O O . SER A 1 182 ? -3.977 -55.031 -9.599 1.00 29.28 182 SER A O 1
ATOM 1460 N N . PRO A 1 183 ? -3.553 -52.874 -10.060 1.00 30.62 183 PRO A N 1
ATOM 1461 C CA . PRO A 1 183 ? -2.494 -53.149 -11.019 1.00 30.62 183 PRO A CA 1
ATOM 1462 C C . PRO A 1 183 ? -1.131 -52.652 -10.516 1.00 30.62 183 PRO A C 1
ATOM 1464 O O . PRO A 1 183 ? -0.973 -51.554 -9.984 1.00 30.62 183 PRO A O 1
ATOM 1467 N N . THR A 1 184 ? -0.139 -53.516 -10.699 1.00 30.36 184 THR A N 1
ATOM 1468 C CA . THR A 1 184 ? 1.274 -53.371 -10.339 1.00 30.36 184 THR A CA 1
ATOM 1469 C C . THR A 1 184 ? 1.955 -52.223 -11.095 1.00 30.36 184 THR A C 1
ATOM 1471 O O . THR A 1 184 ? 1.829 -52.108 -12.312 1.00 30.36 184 THR A O 1
ATOM 1474 N N . ALA A 1 185 ? 2.720 -51.393 -10.379 1.00 30.08 185 ALA A N 1
ATOM 1475 C CA . ALA A 1 185 ? 3.496 -50.294 -10.953 1.00 30.08 185 ALA A CA 1
ATOM 1476 C C . ALA A 1 185 ? 4.763 -50.795 -11.687 1.00 30.08 185 ALA A C 1
ATOM 1478 O O . ALA A 1 185 ? 5.474 -51.649 -11.148 1.00 30.08 185 ALA A O 1
ATOM 1479 N N . PRO A 1 186 ? 5.094 -50.260 -12.878 1.00 29.88 186 PRO A N 1
ATOM 1480 C CA . PRO A 1 186 ? 6.311 -50.617 -13.600 1.00 29.88 186 PRO A CA 1
ATOM 1481 C C . PRO A 1 186 ? 7.548 -49.934 -12.997 1.00 29.88 186 PRO A C 1
ATOM 1483 O O . PRO A 1 186 ? 7.541 -48.741 -12.691 1.00 29.88 186 PRO A O 1
ATOM 1486 N N . GLN A 1 187 ? 8.631 -50.699 -12.842 1.00 31.61 187 GLN A N 1
ATOM 1487 C CA . GLN A 1 187 ? 9.931 -50.206 -12.385 1.00 31.61 187 GLN A CA 1
ATOM 1488 C C . GLN A 1 187 ? 10.721 -49.619 -13.564 1.00 31.61 187 GLN A C 1
ATOM 1490 O O . GLN A 1 187 ? 10.945 -50.303 -14.560 1.00 31.61 187 GLN A O 1
ATOM 1495 N N . ILE A 1 188 ? 11.164 -48.365 -13.440 1.00 32.47 188 ILE A N 1
ATOM 1496 C CA . ILE A 1 188 ? 12.058 -47.704 -14.403 1.00 32.47 188 ILE A CA 1
ATOM 1497 C C . ILE A 1 188 ? 13.510 -47.813 -13.887 1.00 32.47 188 ILE A C 1
ATOM 1499 O O . ILE A 1 188 ? 13.744 -47.514 -12.711 1.00 32.47 188 ILE A O 1
ATOM 1503 N N . PRO A 1 189 ? 14.490 -48.228 -14.716 1.00 30.14 189 PRO A N 1
ATOM 1504 C CA . PRO A 1 189 ? 15.891 -48.361 -14.309 1.00 30.14 189 PRO A CA 1
ATOM 1505 C C . PRO A 1 189 ? 16.544 -47.018 -13.946 1.00 30.14 189 PRO A C 1
ATOM 1507 O O . PRO A 1 189 ? 16.380 -46.021 -14.646 1.00 30.14 189 PRO A O 1
ATOM 1510 N N . ARG A 1 190 ? 17.322 -47.004 -12.856 1.00 32.47 190 ARG A N 1
ATOM 1511 C CA . ARG A 1 190 ? 18.153 -45.866 -12.435 1.00 32.47 190 ARG A CA 1
ATOM 1512 C C . ARG A 1 190 ? 19.444 -45.828 -13.251 1.00 32.47 190 ARG A C 1
ATOM 1514 O O . ARG A 1 190 ? 20.356 -46.602 -12.976 1.00 32.47 190 ARG A O 1
ATOM 1521 N N . GLU A 1 191 ? 19.539 -44.899 -14.190 1.00 31.84 191 GLU A N 1
ATOM 1522 C CA . GLU A 1 191 ? 20.806 -44.531 -14.824 1.00 31.84 191 GLU A CA 1
ATOM 1523 C C . GLU A 1 191 ? 21.445 -43.380 -14.025 1.00 31.84 191 GLU A C 1
ATOM 1525 O O . GLU A 1 191 ? 20.795 -42.380 -13.710 1.00 31.84 191 GLU A O 1
ATOM 1530 N N . GLN A 1 192 ? 22.698 -43.562 -13.601 1.00 30.92 192 GLN A N 1
ATOM 1531 C CA . GLN A 1 192 ? 23.450 -42.582 -12.815 1.00 30.92 192 GLN A CA 1
ATOM 1532 C C . GLN A 1 192 ? 23.907 -41.434 -13.726 1.00 30.92 192 GLN A C 1
ATOM 1534 O O . GLN A 1 192 ? 24.831 -41.593 -14.517 1.00 30.92 192 GLN A O 1
ATOM 1539 N N . LEU A 1 193 ? 23.267 -40.270 -13.609 1.00 33.41 193 LEU A N 1
ATOM 1540 C CA . LEU A 1 193 ? 23.741 -39.024 -14.213 1.00 33.41 193 LEU A CA 1
ATOM 1541 C C . LEU A 1 193 ? 24.749 -38.355 -13.269 1.00 33.41 193 LEU A C 1
ATOM 1543 O O . LEU A 1 193 ? 24.375 -37.838 -12.216 1.00 33.41 193 LEU A O 1
ATOM 1547 N N . GLU A 1 194 ? 26.026 -38.360 -13.652 1.00 32.50 194 GLU A N 1
ATOM 1548 C CA . GLU A 1 194 ? 27.059 -37.519 -13.041 1.00 32.50 194 GLU A CA 1
ATOM 1549 C C . GLU A 1 194 ? 26.703 -36.036 -13.233 1.00 32.50 194 GLU A C 1
ATOM 1551 O O . GLU A 1 194 ? 26.662 -35.510 -14.349 1.00 32.50 194 GLU A O 1
ATOM 1556 N N . ILE A 1 195 ? 26.435 -35.345 -12.125 1.00 35.59 195 ILE A N 1
ATOM 1557 C CA . ILE A 1 195 ? 26.136 -33.914 -12.104 1.00 35.59 195 ILE A CA 1
ATOM 1558 C C . ILE A 1 195 ? 27.462 -33.155 -12.200 1.00 35.59 195 ILE A C 1
ATOM 1560 O O . ILE A 1 195 ? 28.215 -33.070 -11.232 1.00 35.59 195 ILE A O 1
ATOM 1564 N N . ARG A 1 196 ? 27.740 -32.560 -13.364 1.00 30.52 196 ARG A N 1
ATOM 1565 C CA . ARG A 1 196 ? 28.701 -31.455 -13.459 1.00 30.52 196 ARG A CA 1
ATOM 1566 C C . ARG A 1 196 ? 28.102 -30.241 -12.753 1.00 30.52 196 ARG A C 1
ATOM 1568 O O . ARG A 1 196 ? 27.055 -29.745 -13.166 1.00 30.52 196 ARG A O 1
ATOM 1575 N N . GLU A 1 197 ? 28.764 -29.771 -11.700 1.00 30.16 197 GLU A N 1
ATOM 1576 C CA . GLU A 1 197 ? 28.401 -28.536 -11.003 1.00 30.16 197 GLU A CA 1
ATOM 1577 C C . GLU A 1 197 ? 28.351 -27.354 -11.992 1.00 30.16 197 GLU A C 1
ATOM 1579 O O . GLU A 1 197 ? 29.344 -27.084 -12.678 1.00 30.16 197 GLU A O 1
ATOM 1584 N N . PRO A 1 198 ? 27.233 -26.610 -12.086 1.00 32.78 198 PRO A N 1
ATOM 1585 C CA . PRO A 1 198 ? 27.227 -25.349 -12.803 1.00 32.78 198 PRO A CA 1
ATOM 1586 C C . PRO A 1 198 ? 28.018 -24.332 -11.981 1.00 32.78 198 PRO A C 1
ATOM 1588 O O . PRO A 1 198 ? 27.647 -23.992 -10.855 1.00 32.78 198 PRO A O 1
ATOM 1591 N N . GLN A 1 199 ? 29.109 -23.829 -12.555 1.00 31.02 199 GLN A N 1
ATOM 1592 C CA . GLN A 1 199 ? 29.851 -22.719 -11.976 1.00 31.02 199 GLN A CA 1
ATOM 1593 C C . GLN A 1 199 ? 28.935 -21.505 -11.783 1.00 31.02 199 GLN A C 1
ATOM 1595 O O . GLN A 1 199 ? 28.288 -21.024 -12.714 1.00 31.02 199 GLN A O 1
ATOM 1600 N N . VAL A 1 200 ? 28.906 -21.007 -10.549 1.00 38.88 200 VAL A N 1
ATOM 1601 C CA . VAL A 1 200 ? 28.170 -19.814 -10.129 1.00 38.88 200 VAL A CA 1
ATOM 1602 C C . VAL A 1 200 ? 28.744 -18.585 -10.841 1.00 38.88 200 VAL A C 1
ATOM 1604 O O . VAL A 1 200 ? 29.781 -18.052 -10.445 1.00 38.88 200 VAL A O 1
ATOM 1607 N N . GLN A 1 201 ? 28.053 -18.102 -11.875 1.00 34.88 201 GLN A N 1
ATOM 1608 C CA . GLN A 1 201 ? 28.298 -16.774 -12.437 1.00 34.88 201 GLN A CA 1
ATOM 1609 C C . GLN A 1 201 ? 27.737 -15.704 -11.489 1.00 34.88 201 GLN A C 1
ATOM 1611 O O . GLN A 1 201 ? 26.528 -15.539 -11.322 1.00 34.88 201 GLN A O 1
ATOM 1616 N N . LYS A 1 202 ? 28.653 -14.975 -10.848 1.00 39.53 202 LYS A N 1
ATOM 1617 C CA . LYS A 1 202 ? 28.399 -13.733 -10.117 1.00 39.53 202 LYS A CA 1
ATOM 1618 C C . LYS A 1 202 ? 28.191 -12.593 -11.118 1.00 39.53 202 LYS A C 1
ATOM 1620 O O . LYS A 1 202 ? 29.160 -11.934 -11.450 1.00 39.53 202 LYS A O 1
ATOM 1625 N N . ASP A 1 203 ? 26.958 -12.343 -11.548 1.00 42.38 203 ASP A N 1
ATOM 1626 C CA . ASP A 1 203 ? 26.558 -11.052 -12.134 1.00 42.38 203 ASP A CA 1
ATOM 1627 C C . ASP A 1 203 ? 25.052 -10.822 -11.915 1.00 42.38 203 ASP A C 1
ATOM 1629 O O . ASP A 1 203 ? 24.193 -11.171 -12.723 1.00 42.38 203 ASP A O 1
ATOM 1633 N N . ALA A 1 204 ? 24.702 -10.258 -10.755 1.00 44.91 204 ALA A N 1
ATOM 1634 C CA . ALA A 1 204 ? 23.326 -9.895 -10.426 1.00 44.91 204 ALA A CA 1
ATOM 1635 C C . ALA A 1 204 ? 22.917 -8.621 -11.194 1.00 44.91 204 ALA A C 1
ATOM 1637 O O . ALA A 1 204 ? 23.350 -7.512 -10.878 1.00 44.91 204 ALA A O 1
ATOM 1638 N N . GLY A 1 205 ? 22.083 -8.808 -12.220 1.00 52.09 205 GLY A N 1
ATOM 1639 C CA . GLY A 1 205 ? 21.692 -7.808 -13.216 1.00 52.09 205 GLY A CA 1
ATOM 1640 C C . GLY A 1 205 ? 21.091 -6.507 -12.669 1.00 52.09 205 GLY A C 1
ATOM 1641 O O . GLY A 1 205 ? 19.980 -6.480 -12.132 1.00 52.09 205 GLY A O 1
ATOM 1642 N N . LYS A 1 206 ? 21.796 -5.394 -12.911 1.00 61.84 206 LYS A N 1
ATOM 1643 C CA . LYS A 1 206 ? 21.197 -4.052 -12.955 1.00 61.84 206 LYS A CA 1
ATOM 1644 C C . LYS A 1 206 ? 20.245 -3.967 -14.145 1.00 61.84 206 LYS A C 1
ATOM 1646 O O . LYS A 1 206 ? 20.504 -4.525 -15.205 1.00 61.84 206 LYS A O 1
ATOM 1651 N N . ILE A 1 207 ? 19.146 -3.245 -13.967 1.00 79.19 207 ILE A N 1
ATOM 1652 C CA . ILE A 1 207 ? 18.190 -2.992 -15.043 1.00 79.19 207 ILE A CA 1
ATOM 1653 C C . ILE A 1 207 ? 18.794 -1.962 -15.990 1.00 79.19 207 ILE A C 1
ATOM 1655 O O . ILE A 1 207 ? 19.177 -0.877 -15.551 1.00 79.19 207 ILE A O 1
ATOM 1659 N N . ASP A 1 208 ? 18.849 -2.302 -17.274 1.00 88.19 208 ASP A N 1
ATOM 1660 C CA . ASP A 1 208 ? 19.325 -1.411 -18.327 1.00 88.19 208 ASP A CA 1
ATOM 1661 C C . ASP A 1 208 ? 18.240 -0.382 -18.690 1.00 88.19 208 ASP A C 1
ATOM 1663 O O . ASP A 1 208 ? 17.426 -0.566 -19.596 1.00 88.19 208 ASP A O 1
ATOM 1667 N N . LEU A 1 209 ? 18.161 0.689 -17.896 1.00 92.62 209 LEU A N 1
ATOM 1668 C CA . LEU A 1 209 ? 17.288 1.836 -18.133 1.00 92.62 209 LEU A CA 1
ATOM 1669 C C . LEU A 1 209 ? 18.114 3.128 -18.158 1.00 92.62 209 LEU A C 1
ATOM 1671 O O . LEU A 1 209 ? 19.051 3.268 -17.369 1.00 92.62 209 LEU A O 1
ATOM 1675 N N . PRO A 1 210 ? 17.734 4.125 -18.982 1.00 94.94 210 PRO A N 1
ATOM 1676 C CA . PRO A 1 210 ? 18.378 5.434 -18.954 1.00 94.94 210 PRO A CA 1
ATOM 1677 C C . PRO A 1 210 ? 18.339 6.063 -17.555 1.00 94.94 210 PRO A C 1
ATOM 1679 O O . PRO A 1 210 ? 17.334 5.947 -16.850 1.00 94.94 210 PRO A O 1
ATOM 1682 N N . ASP A 1 211 ? 19.372 6.828 -17.189 1.00 94.69 211 ASP A N 1
ATOM 1683 C CA . ASP A 1 211 ? 19.463 7.497 -15.877 1.00 94.69 211 ASP A CA 1
ATOM 1684 C C . ASP A 1 211 ? 18.222 8.354 -15.555 1.00 94.69 211 ASP A C 1
ATOM 1686 O O . ASP A 1 211 ? 17.708 8.343 -14.437 1.00 94.69 211 ASP A O 1
ATOM 1690 N N . ALA A 1 212 ? 17.657 9.028 -16.560 1.00 95.69 212 ALA A N 1
ATOM 1691 C CA . ALA A 1 212 ? 16.418 9.792 -16.416 1.00 95.69 212 ALA A CA 1
ATOM 1692 C C . ALA A 1 212 ? 15.215 8.924 -15.990 1.00 95.69 212 ALA A C 1
ATOM 1694 O O . ALA A 1 212 ? 14.412 9.348 -15.159 1.00 95.69 212 ALA A O 1
ATOM 1695 N N . CYS A 1 213 ? 15.101 7.701 -16.514 1.00 97.00 213 CYS A N 1
ATOM 1696 C CA . CYS A 1 213 ? 14.068 6.742 -16.118 1.00 97.00 213 CYS A CA 1
ATOM 1697 C C . CYS A 1 213 ? 14.320 6.219 -14.695 1.00 97.00 213 CYS A C 1
ATOM 1699 O O . CYS A 1 213 ? 13.402 6.174 -13.873 1.00 97.00 213 CYS A O 1
ATOM 1701 N N . LEU A 1 214 ? 15.577 5.903 -14.372 1.00 96.06 214 LEU A N 1
ATOM 1702 C CA . LEU A 1 214 ? 15.983 5.469 -13.033 1.00 96.06 214 LEU A CA 1
ATOM 1703 C C . LEU A 1 214 ? 15.702 6.537 -11.964 1.00 96.06 214 LEU A C 1
ATOM 1705 O O . LEU A 1 214 ? 15.274 6.191 -10.864 1.00 96.06 214 LEU A O 1
ATOM 1709 N N . LYS A 1 215 ? 15.869 7.828 -12.280 1.00 96.81 215 LYS A N 1
ATOM 1710 C CA . LYS A 1 215 ? 15.502 8.948 -11.392 1.00 96.81 215 LYS A CA 1
ATOM 1711 C C . LYS A 1 215 ? 14.007 8.973 -11.073 1.00 96.81 215 LYS A C 1
ATOM 1713 O O . LYS A 1 215 ? 13.647 9.086 -9.903 1.00 96.81 215 LYS A O 1
ATOM 1718 N N . ILE A 1 216 ? 13.145 8.803 -12.079 1.00 97.62 216 ILE A N 1
ATOM 1719 C CA . ILE A 1 216 ? 11.686 8.738 -11.882 1.00 97.62 216 ILE A CA 1
ATOM 1720 C C . ILE A 1 216 ? 11.321 7.535 -11.003 1.00 97.62 216 ILE A C 1
ATOM 1722 O O . ILE A 1 216 ? 10.591 7.681 -10.021 1.00 97.62 216 ILE A O 1
ATOM 1726 N N . MET A 1 217 ? 11.866 6.354 -11.316 1.00 96.50 217 MET A N 1
ATOM 1727 C CA . MET A 1 217 ? 11.637 5.146 -10.517 1.00 96.50 217 MET A CA 1
ATOM 1728 C C . MET A 1 217 ? 12.097 5.318 -9.072 1.00 96.50 217 MET A C 1
ATOM 1730 O O . MET A 1 217 ? 11.413 4.864 -8.158 1.00 96.50 217 MET A O 1
ATOM 1734 N N . ARG A 1 218 ? 13.235 5.988 -8.857 1.00 95.75 218 ARG A N 1
ATOM 1735 C CA . ARG A 1 218 ? 13.776 6.239 -7.523 1.00 95.75 218 ARG A CA 1
ATOM 1736 C C . ARG A 1 218 ? 12.829 7.089 -6.682 1.00 95.75 218 ARG A C 1
ATOM 1738 O O . ARG A 1 218 ? 12.524 6.688 -5.564 1.00 95.75 218 ARG A O 1
ATOM 1745 N N . VAL A 1 219 ? 12.341 8.204 -7.228 1.00 96.75 219 VAL A N 1
ATOM 1746 C CA . VAL A 1 219 ? 11.396 9.103 -6.542 1.00 96.75 219 VAL A CA 1
ATOM 1747 C C . VAL A 1 219 ? 10.106 8.382 -6.173 1.00 96.75 219 VAL A C 1
ATOM 1749 O O . VAL A 1 219 ? 9.648 8.467 -5.034 1.00 96.75 219 VAL A O 1
ATOM 1752 N N . LEU A 1 220 ? 9.536 7.622 -7.110 1.00 96.50 220 LEU A N 1
ATOM 1753 C CA . LEU A 1 220 ? 8.293 6.894 -6.862 1.00 96.50 220 LEU A CA 1
ATOM 1754 C C . LEU A 1 220 ? 8.489 5.739 -5.878 1.00 96.50 220 LEU A C 1
ATOM 1756 O O . LEU A 1 220 ? 7.662 5.547 -4.989 1.00 96.50 220 LEU A O 1
ATOM 1760 N N . GLY A 1 221 ? 9.583 4.987 -5.998 1.00 94.44 221 GLY A N 1
ATOM 1761 C CA . GLY A 1 221 ? 9.878 3.862 -5.115 1.00 94.44 221 GLY A CA 1
ATOM 1762 C C . GLY A 1 221 ? 10.241 4.273 -3.690 1.00 94.44 221 GLY A C 1
ATOM 1763 O O . GLY A 1 221 ? 9.931 3.536 -2.757 1.00 94.44 221 GLY A O 1
ATOM 1764 N N . ARG A 1 222 ? 10.822 5.465 -3.512 1.00 94.94 222 ARG A N 1
ATOM 1765 C CA . ARG A 1 222 ? 11.057 6.090 -2.203 1.00 94.94 222 ARG A CA 1
ATOM 1766 C C . ARG A 1 222 ? 9.866 6.891 -1.682 1.00 94.94 222 ARG A C 1
ATOM 1768 O O . ARG A 1 222 ? 9.929 7.343 -0.545 1.00 94.94 222 ARG A O 1
ATOM 1775 N N . PHE A 1 223 ? 8.795 7.029 -2.460 1.00 95.94 223 PHE A N 1
ATOM 1776 C CA . PHE A 1 223 ? 7.616 7.822 -2.104 1.00 95.94 223 PHE A CA 1
ATOM 1777 C C . PHE A 1 223 ? 7.921 9.307 -1.843 1.00 95.94 223 PHE A C 1
ATOM 1779 O O . PHE A 1 223 ? 7.216 9.973 -1.086 1.00 95.94 223 PHE A O 1
ATOM 1786 N N . ASP A 1 224 ? 8.949 9.851 -2.492 1.00 95.31 224 ASP A N 1
ATOM 1787 C CA . ASP A 1 224 ? 9.332 11.259 -2.327 1.00 95.31 224 ASP A CA 1
ATOM 1788 C C . ASP A 1 224 ? 8.316 12.194 -3.014 1.00 95.31 224 ASP A C 1
ATOM 1790 O O . ASP A 1 224 ? 8.112 13.327 -2.585 1.00 95.31 224 ASP A O 1
ATOM 1794 N N . ALA A 1 225 ? 7.619 11.693 -4.040 1.00 96.25 225 ALA A N 1
ATOM 1795 C CA . ALA A 1 225 ? 6.534 12.380 -4.735 1.00 96.25 225 ALA A CA 1
ATOM 1796 C C . ALA A 1 225 ? 5.507 11.385 -5.302 1.00 96.25 225 ALA A C 1
ATOM 1798 O O . ALA A 1 225 ? 5.780 10.184 -5.424 1.00 96.25 225 ALA A O 1
ATOM 1799 N N . SER A 1 226 ? 4.325 11.883 -5.675 1.00 96.38 226 SER A N 1
ATOM 1800 C CA . SER A 1 226 ? 3.292 11.072 -6.343 1.00 96.38 226 SER A CA 1
ATOM 1801 C C . SER A 1 226 ? 2.635 11.771 -7.537 1.00 96.38 226 SER A C 1
ATOM 1803 O O . SER A 1 226 ? 2.261 11.100 -8.504 1.00 96.38 226 SER A O 1
ATOM 1805 N N . ALA A 1 227 ? 2.523 13.104 -7.514 1.00 96.56 227 ALA A N 1
ATOM 1806 C CA . ALA A 1 227 ? 1.956 13.881 -8.612 1.00 96.56 227 ALA A CA 1
ATOM 1807 C C . ALA A 1 227 ? 3.011 14.277 -9.654 1.00 96.56 227 ALA A C 1
ATOM 1809 O O . ALA A 1 227 ? 4.178 14.493 -9.338 1.00 96.56 227 ALA A O 1
ATOM 1810 N N . THR A 1 228 ? 2.577 14.474 -10.899 1.00 95.31 228 THR A N 1
ATOM 1811 C CA . THR A 1 228 ? 3.445 14.885 -12.022 1.00 95.31 228 THR A CA 1
ATOM 1812 C C . THR A 1 228 ? 4.356 16.069 -11.684 1.00 95.31 228 THR A C 1
ATOM 1814 O O . THR A 1 228 ? 5.567 15.973 -11.871 1.00 95.31 228 THR A O 1
ATOM 1817 N N . SER A 1 229 ? 3.783 17.162 -11.164 1.00 90.56 229 SER A N 1
ATOM 1818 C CA . SER A 1 229 ? 4.510 18.396 -10.832 1.00 90.56 229 SER A CA 1
ATOM 1819 C C . SER A 1 229 ? 5.539 18.216 -9.722 1.00 90.56 229 SER A C 1
ATOM 1821 O O . SER A 1 229 ? 6.604 18.824 -9.765 1.00 90.56 229 SER A O 1
ATOM 1823 N N . GLU A 1 230 ? 5.235 17.358 -8.752 1.00 94.19 230 GLU A N 1
ATOM 1824 C CA . GLU A 1 230 ? 6.133 17.037 -7.644 1.00 94.19 230 GLU A CA 1
ATOM 1825 C C . GLU A 1 230 ? 7.321 16.203 -8.142 1.00 94.19 230 GLU A C 1
ATOM 1827 O O . GLU A 1 230 ? 8.461 16.460 -7.764 1.00 94.19 230 GLU A O 1
ATOM 1832 N N . ILE A 1 231 ? 7.071 15.242 -9.040 1.00 94.94 231 ILE A N 1
ATOM 1833 C CA . ILE A 1 231 ? 8.108 14.331 -9.533 1.00 94.94 231 ILE A CA 1
ATOM 1834 C C . ILE A 1 231 ? 9.139 15.080 -10.377 1.00 94.94 231 ILE A C 1
ATOM 1836 O O . ILE A 1 231 ? 10.326 15.015 -10.065 1.00 94.94 231 ILE A O 1
ATOM 1840 N N . TYR A 1 232 ? 8.725 15.786 -11.441 1.00 92.12 232 TYR A N 1
ATOM 1841 C CA . TYR A 1 232 ? 9.704 16.442 -12.321 1.00 92.12 232 TYR A CA 1
ATOM 1842 C C . TYR A 1 232 ? 10.397 17.626 -11.633 1.00 92.12 232 TYR A C 1
ATOM 1844 O O . TYR A 1 232 ? 11.577 17.869 -11.895 1.00 92.12 232 TYR A O 1
ATOM 1852 N N . GLY A 1 233 ? 9.699 18.317 -10.720 1.00 88.19 233 GLY A N 1
ATOM 1853 C CA . GLY A 1 233 ? 10.279 19.369 -9.886 1.00 88.19 233 GLY A CA 1
ATOM 1854 C C . GLY A 1 233 ? 11.362 18.827 -8.951 1.00 88.19 233 GLY A C 1
ATOM 1855 O O . GLY A 1 233 ? 12.447 19.398 -8.880 1.00 88.19 233 GLY A O 1
ATOM 1856 N N . GLY A 1 234 ? 11.111 17.678 -8.313 1.00 88.50 234 GLY A N 1
ATOM 1857 C CA . GLY A 1 234 ? 12.051 17.040 -7.386 1.00 88.50 234 GLY A CA 1
ATOM 1858 C C . GLY A 1 234 ? 13.307 16.443 -8.033 1.00 88.50 234 GLY A C 1
ATOM 1859 O O . GLY A 1 234 ? 14.307 16.258 -7.346 1.00 88.50 234 GLY A O 1
ATOM 1860 N N . ILE A 1 235 ? 13.292 16.155 -9.341 1.00 93.38 235 ILE A N 1
ATOM 1861 C CA . ILE A 1 235 ? 14.450 15.592 -10.073 1.00 93.38 235 ILE A CA 1
ATOM 1862 C C . ILE A 1 235 ? 15.091 16.572 -11.063 1.00 93.38 235 ILE A C 1
ATOM 1864 O O . ILE A 1 235 ? 15.877 16.145 -11.912 1.00 93.38 235 ILE A O 1
ATOM 1868 N N . SER A 1 236 ? 14.742 17.862 -10.981 1.00 92.50 236 SER A N 1
ATOM 1869 C CA . SER A 1 236 ? 15.257 18.933 -11.852 1.00 92.50 236 SER A CA 1
ATOM 1870 C C . SER A 1 236 ? 15.133 18.614 -13.350 1.00 92.50 236 SER A C 1
ATOM 1872 O O . SER A 1 236 ? 16.044 18.869 -14.137 1.00 92.50 236 SER A O 1
ATOM 1874 N N . MET A 1 237 ? 14.004 18.028 -13.756 1.00 92.00 237 MET A N 1
ATOM 1875 C CA . MET A 1 237 ? 13.739 17.622 -15.139 1.00 92.00 237 MET A CA 1
ATOM 1876 C C . MET A 1 237 ? 12.643 18.495 -15.752 1.00 92.00 237 MET A C 1
ATOM 1878 O O . MET A 1 237 ? 11.646 18.801 -15.101 1.00 92.00 237 MET A O 1
ATOM 1882 N N . SER A 1 238 ? 12.787 18.878 -17.027 1.00 93.12 238 SER A N 1
ATOM 1883 C CA . SER A 1 238 ? 11.711 19.585 -17.731 1.00 93.12 238 SER A CA 1
ATOM 1884 C C . SER A 1 238 ? 10.481 18.688 -17.898 1.00 93.12 238 SER A C 1
ATOM 1886 O O . SER A 1 238 ? 10.603 17.474 -18.078 1.00 93.12 238 SER A O 1
ATOM 1888 N N . GLY A 1 239 ? 9.281 19.278 -17.904 1.00 92.19 239 GLY A N 1
ATOM 1889 C CA . GLY A 1 239 ? 8.032 18.519 -18.041 1.00 92.19 239 GLY A CA 1
ATOM 1890 C C . GLY A 1 239 ? 7.954 17.680 -19.327 1.00 92.19 239 GLY A C 1
ATOM 1891 O O . GLY A 1 239 ? 7.444 16.560 -19.303 1.00 92.19 239 GLY A O 1
ATOM 1892 N N . SER A 1 240 ? 8.517 18.166 -20.441 1.00 91.75 240 SER A N 1
ATOM 1893 C CA . SER A 1 240 ? 8.589 17.424 -21.710 1.00 91.75 240 SER A CA 1
ATOM 1894 C C . SER A 1 240 ? 9.514 16.206 -21.620 1.00 91.75 240 SER A C 1
ATOM 1896 O O . SER A 1 240 ? 9.143 15.112 -22.053 1.00 91.75 240 SER A O 1
ATOM 1898 N N . THR A 1 241 ? 10.685 16.369 -20.999 1.00 94.81 241 THR A N 1
ATOM 1899 C CA . THR A 1 241 ? 11.636 15.275 -20.758 1.00 94.81 241 THR A CA 1
ATOM 1900 C C . THR A 1 241 ? 11.047 14.245 -19.801 1.00 94.81 241 THR A C 1
ATOM 1902 O O . THR A 1 241 ? 11.142 13.045 -20.062 1.00 94.81 241 THR A O 1
ATOM 1905 N N . PHE A 1 242 ? 10.377 14.695 -18.736 1.00 96.69 242 PHE A N 1
ATOM 1906 C CA . PHE A 1 242 ? 9.671 13.815 -17.810 1.00 96.69 242 PHE A CA 1
ATOM 1907 C C . PHE A 1 242 ? 8.611 12.997 -18.537 1.00 96.69 242 PHE A C 1
ATOM 1909 O O . PHE A 1 242 ? 8.647 11.774 -18.467 1.00 96.69 242 PHE A O 1
ATOM 1916 N N . LYS A 1 243 ? 7.729 13.644 -19.309 1.00 95.81 243 LYS A N 1
ATOM 1917 C CA . LYS A 1 243 ? 6.663 12.962 -20.052 1.00 95.81 243 LYS A CA 1
ATOM 1918 C C . LYS A 1 243 ? 7.218 11.896 -21.000 1.00 95.81 243 LYS A C 1
ATOM 1920 O O . LYS A 1 243 ? 6.696 10.786 -21.033 1.00 95.81 243 LYS A O 1
ATOM 1925 N N . LYS A 1 244 ? 8.305 12.193 -21.723 1.00 97.38 244 LYS A N 1
ATOM 1926 C CA . LYS A 1 244 ? 8.974 11.224 -22.609 1.00 97.38 244 LYS A CA 1
ATOM 1927 C C . LYS A 1 244 ? 9.470 9.989 -21.844 1.00 97.38 244 LYS A C 1
ATOM 1929 O O . LYS A 1 244 ? 9.212 8.867 -22.270 1.00 97.38 244 LYS A O 1
ATOM 1934 N N . ASN A 1 245 ? 10.164 10.185 -20.721 1.00 97.75 245 ASN A N 1
ATOM 1935 C CA . ASN A 1 245 ? 10.720 9.084 -19.924 1.00 97.75 245 ASN A CA 1
ATOM 1936 C C . ASN A 1 245 ? 9.640 8.310 -19.151 1.00 97.75 245 ASN A C 1
ATOM 1938 O O . ASN A 1 245 ? 9.691 7.085 -19.090 1.00 97.75 245 ASN A O 1
ATOM 1942 N N . ALA A 1 246 ? 8.637 9.001 -18.608 1.00 97.12 246 ALA A N 1
ATOM 1943 C CA . ALA A 1 246 ? 7.499 8.380 -17.943 1.00 97.12 246 ALA A CA 1
ATOM 1944 C C . ALA A 1 246 ? 6.703 7.504 -18.921 1.00 97.12 246 ALA A C 1
ATOM 1946 O O . ALA A 1 246 ? 6.422 6.356 -18.600 1.00 97.12 246 ALA A O 1
ATOM 1947 N N . ASN A 1 247 ? 6.427 7.990 -20.137 1.00 97.19 247 ASN A N 1
ATOM 1948 C CA . ASN A 1 247 ? 5.750 7.203 -21.172 1.00 97.19 247 ASN A CA 1
ATOM 1949 C C . ASN A 1 247 ? 6.533 5.942 -21.549 1.00 97.19 247 ASN A C 1
ATOM 1951 O O . ASN A 1 247 ? 5.923 4.892 -21.715 1.00 97.19 247 ASN A O 1
ATOM 1955 N N . ARG A 1 248 ? 7.868 6.027 -21.633 1.00 97.25 248 ARG A N 1
ATOM 1956 C CA . ARG A 1 248 ? 8.722 4.852 -21.852 1.00 97.25 248 ARG A CA 1
ATOM 1957 C C . ARG A 1 248 ? 8.599 3.844 -20.706 1.00 97.25 248 ARG A C 1
ATOM 1959 O O . ARG A 1 248 ? 8.398 2.662 -20.929 1.00 97.25 248 ARG A O 1
ATOM 1966 N N . LEU A 1 249 ? 8.657 4.302 -19.460 1.00 97.88 249 LEU A N 1
ATOM 1967 C CA . LEU A 1 249 ? 8.481 3.410 -18.313 1.00 97.88 249 LEU A CA 1
ATOM 1968 C C . LEU A 1 249 ? 7.076 2.788 -18.243 1.00 97.88 249 LEU A C 1
ATOM 1970 O O . LEU A 1 249 ? 6.934 1.669 -17.750 1.00 97.88 249 LEU A O 1
ATOM 1974 N N . VAL A 1 250 ? 6.049 3.498 -18.717 1.00 97.44 250 VAL A N 1
ATOM 1975 C CA . VAL A 1 250 ? 4.685 2.969 -18.847 1.00 97.44 250 VAL A CA 1
ATOM 1976 C C . VAL A 1 250 ? 4.618 1.916 -19.953 1.00 97.44 250 VAL A C 1
ATOM 1978 O O . VAL A 1 250 ? 4.094 0.835 -19.701 1.00 97.44 250 VAL A O 1
ATOM 1981 N N . SER A 1 251 ? 5.184 2.177 -21.141 1.00 96.19 251 SER A N 1
ATOM 1982 C CA . SER A 1 251 ? 5.218 1.193 -22.237 1.00 96.19 251 SER A CA 1
ATOM 1983 C C . SER A 1 251 ? 5.974 -0.072 -21.845 1.00 96.19 251 SER A C 1
ATOM 1985 O O . SER A 1 251 ? 5.553 -1.176 -22.171 1.00 96.19 251 SER A O 1
ATOM 1987 N N . ASP A 1 252 ? 7.044 0.087 -21.070 1.00 95.50 252 ASP A N 1
ATOM 1988 C CA . ASP A 1 252 ? 7.866 -1.020 -20.588 1.00 95.50 252 ASP A CA 1
ATOM 1989 C C . ASP A 1 252 ? 7.221 -1.732 -19.376 1.00 95.50 252 ASP A C 1
ATOM 1991 O O . ASP A 1 252 ? 7.749 -2.727 -18.868 1.00 95.50 252 ASP A O 1
ATOM 1995 N N . GLY A 1 253 ? 6.071 -1.245 -18.894 1.00 96.44 253 GLY A N 1
ATOM 1996 C CA . GLY A 1 253 ? 5.272 -1.846 -17.827 1.00 96.44 253 GLY A CA 1
ATOM 1997 C C . GLY A 1 253 ? 5.808 -1.622 -16.413 1.00 96.44 253 GLY A C 1
ATOM 1998 O O . GLY A 1 253 ? 5.361 -2.299 -15.489 1.00 96.44 253 GLY A O 1
ATOM 1999 N N . TYR A 1 254 ? 6.764 -0.712 -16.209 1.00 96.75 254 TYR A N 1
ATOM 2000 C CA . TYR A 1 254 ? 7.309 -0.377 -14.886 1.00 96.75 254 TYR A CA 1
ATOM 2001 C C . TYR A 1 254 ? 6.454 0.652 -14.133 1.00 96.75 254 TYR A C 1
ATOM 2003 O O . TYR A 1 254 ? 6.417 0.633 -12.901 1.00 96.75 254 TYR A O 1
ATOM 2011 N N . LEU A 1 255 ? 5.763 1.540 -14.849 1.00 97.88 255 LEU A N 1
ATOM 2012 C CA . LEU A 1 255 ? 4.887 2.556 -14.266 1.00 97.88 255 LEU A CA 1
ATOM 2013 C C . LEU A 1 255 ? 3.438 2.385 -14.704 1.00 97.88 255 LEU A C 1
ATOM 2015 O O . LEU A 1 255 ? 3.154 2.009 -15.836 1.00 97.88 255 LEU A O 1
ATOM 2019 N N . GLY A 1 256 ? 2.530 2.731 -13.799 1.00 97.44 256 GLY A N 1
ATOM 2020 C CA . GLY A 1 256 ? 1.148 3.052 -14.118 1.00 97.44 256 GLY A CA 1
ATOM 2021 C C . GLY A 1 256 ? 0.842 4.498 -13.740 1.00 97.44 256 GLY A C 1
ATOM 2022 O O . GLY A 1 256 ? 1.601 5.142 -13.007 1.00 97.44 256 GLY A O 1
ATOM 2023 N N . PHE A 1 257 ? -0.271 5.021 -14.249 1.00 97.19 257 PHE A N 1
ATOM 2024 C CA . PHE A 1 257 ? -0.762 6.337 -13.860 1.00 97.19 257 PHE A CA 1
ATOM 2025 C C . PHE A 1 257 ? -2.289 6.411 -13.874 1.00 97.19 257 PHE A C 1
ATOM 2027 O O . PHE A 1 257 ? -2.968 5.677 -14.602 1.00 97.19 257 PHE A O 1
ATOM 2034 N N . ARG A 1 258 ? -2.829 7.336 -13.077 1.00 96.25 258 ARG A N 1
ATOM 2035 C CA . ARG A 1 258 ? -4.247 7.706 -13.080 1.00 96.25 258 ARG A CA 1
ATOM 2036 C C . ARG A 1 258 ? -4.424 9.211 -12.949 1.00 96.25 258 ARG A C 1
ATOM 2038 O O . ARG A 1 258 ? -3.632 9.884 -12.287 1.00 96.25 258 ARG A O 1
ATOM 2045 N N . SER A 1 259 ? -5.453 9.731 -13.612 1.00 94.88 259 SER A N 1
ATOM 2046 C CA . SER A 1 259 ? -5.873 11.114 -13.413 1.00 94.88 259 SER A CA 1
ATOM 2047 C C . SER A 1 259 ? -6.766 11.197 -12.181 1.00 94.88 259 SER A C 1
ATOM 2049 O O . SER A 1 259 ? -7.509 10.267 -11.879 1.00 94.88 259 SER A O 1
ATOM 2051 N N . ALA A 1 260 ? -6.670 12.301 -11.454 1.00 95.56 260 ALA A N 1
ATOM 2052 C CA . ALA A 1 260 ? -7.573 12.591 -10.360 1.00 95.56 260 ALA A CA 1
ATOM 2053 C C . ALA A 1 260 ? -7.868 14.084 -10.286 1.00 95.56 260 ALA A C 1
ATOM 2055 O O . ALA A 1 260 ? -6.993 14.926 -10.520 1.00 95.56 260 ALA A O 1
ATOM 2056 N N . LYS A 1 261 ? -9.094 14.405 -9.886 1.00 95.06 261 LYS A N 1
ATOM 2057 C CA . LYS A 1 261 ? -9.520 15.747 -9.518 1.00 95.06 261 LYS A CA 1
ATOM 2058 C C . LYS A 1 261 ? -9.013 16.072 -8.125 1.00 95.06 261 LYS A C 1
ATOM 2060 O O . LYS A 1 261 ? -9.416 15.483 -7.121 1.00 95.06 261 LYS A O 1
ATOM 2065 N N . VAL A 1 262 ? -8.130 17.055 -8.073 1.00 91.56 262 VAL A N 1
ATOM 2066 C CA . VAL A 1 262 ? -7.657 17.692 -6.853 1.00 91.56 262 VAL A CA 1
ATOM 2067 C C . VAL A 1 262 ? -8.314 19.065 -6.799 1.00 91.56 262 VAL A C 1
ATOM 2069 O O . VAL A 1 262 ? -7.950 19.970 -7.550 1.00 91.56 262 VAL A O 1
ATOM 2072 N N . TYR A 1 263 ? -9.313 19.225 -5.933 1.00 87.56 263 TYR A N 1
ATOM 2073 C CA . TYR A 1 263 ? -10.192 20.400 -5.944 1.00 87.56 263 TYR A CA 1
ATOM 2074 C C . TYR A 1 263 ? -10.847 20.619 -7.323 1.00 87.56 263 TYR A C 1
ATOM 2076 O O . TYR A 1 263 ? -11.724 19.853 -7.708 1.00 87.56 263 TYR A O 1
ATOM 2084 N N . ARG A 1 264 ? -10.438 21.664 -8.060 1.00 86.69 264 ARG A N 1
ATOM 2085 C CA . ARG A 1 264 ? -10.947 22.023 -9.398 1.00 86.69 264 ARG A CA 1
ATOM 2086 C C . ARG A 1 264 ? -9.964 21.707 -10.530 1.00 86.69 264 ARG A C 1
ATOM 2088 O O . ARG A 1 264 ? -10.224 22.069 -11.671 1.00 86.69 264 ARG A O 1
ATOM 2095 N N . GLN A 1 265 ? -8.826 21.088 -10.221 1.00 92.06 265 GLN A N 1
ATOM 2096 C CA . GLN A 1 265 ? -7.757 20.830 -11.182 1.00 92.06 265 GLN A CA 1
ATOM 2097 C C . GLN A 1 265 ? -7.549 19.330 -11.370 1.00 92.06 265 GLN A C 1
ATOM 2099 O O . GLN A 1 265 ? -7.582 18.563 -10.407 1.00 92.06 265 GLN A O 1
ATOM 2104 N N . ASN A 1 266 ? -7.291 18.921 -12.609 1.00 93.69 266 ASN A N 1
ATOM 2105 C CA . ASN A 1 266 ? -6.886 17.555 -12.913 1.00 93.69 266 ASN A CA 1
ATOM 2106 C C . ASN A 1 266 ? -5.379 17.421 -12.695 1.00 93.69 266 ASN A C 1
ATOM 2108 O O . ASN A 1 266 ? -4.595 18.205 -13.227 1.00 93.69 266 ASN A O 1
ATOM 2112 N N . SER A 1 267 ? -4.978 16.409 -11.935 1.00 94.56 267 SER A N 1
ATOM 2113 C CA . SER A 1 267 ? -3.580 16.025 -11.753 1.00 94.56 267 SER A CA 1
ATOM 2114 C C . SER A 1 267 ? -3.386 14.574 -12.182 1.00 94.56 267 SER A C 1
ATOM 2116 O O . SER A 1 267 ? -4.329 13.783 -12.162 1.00 94.56 267 SER A O 1
ATOM 2118 N N . ILE A 1 268 ? -2.170 14.224 -12.598 1.00 96.44 268 ILE A N 1
ATOM 2119 C CA . ILE A 1 268 ? -1.796 12.846 -12.928 1.00 96.44 268 ILE A CA 1
ATOM 2120 C C . ILE A 1 268 ? -0.890 12.323 -11.819 1.00 96.44 268 ILE A C 1
ATOM 2122 O O . ILE A 1 268 ? 0.148 12.928 -11.520 1.00 96.44 268 ILE A O 1
ATOM 2126 N N . PHE A 1 269 ? -1.293 11.189 -11.254 1.00 97.50 269 PHE A N 1
ATOM 2127 C CA . PHE A 1 269 ? -0.584 10.447 -10.223 1.00 97.50 269 PHE A CA 1
ATOM 2128 C C . PHE A 1 269 ? 0.061 9.209 -10.828 1.00 97.50 269 PHE A C 1
ATOM 2130 O O . PHE A 1 269 ? -0.612 8.436 -11.511 1.00 97.50 269 PHE A O 1
ATOM 2137 N N . TYR A 1 270 ? 1.351 9.022 -10.564 1.00 98.12 270 TYR A N 1
ATOM 2138 C CA . TYR A 1 270 ? 2.108 7.858 -11.021 1.00 98.12 270 TYR A CA 1
ATOM 2139 C C . TYR A 1 270 ? 2.326 6.879 -9.877 1.00 98.12 270 TYR A C 1
ATOM 2141 O O . TYR A 1 270 ? 2.450 7.278 -8.722 1.00 98.12 270 TYR A O 1
ATOM 2149 N N . PHE A 1 271 ? 2.423 5.597 -10.203 1.00 97.44 271 PHE A N 1
ATOM 2150 C CA . PHE A 1 271 ? 2.742 4.540 -9.250 1.00 97.44 271 PHE A CA 1
ATOM 2151 C C . PHE A 1 271 ? 3.627 3.479 -9.908 1.00 97.44 271 PHE A C 1
ATOM 2153 O O . PHE A 1 271 ? 3.583 3.278 -11.124 1.00 97.44 271 PHE A O 1
ATOM 2160 N N . LEU A 1 272 ? 4.436 2.785 -9.103 1.00 96.12 272 LEU A N 1
ATOM 2161 C CA . LEU A 1 272 ? 5.152 1.596 -9.568 1.00 96.12 272 LEU A CA 1
ATOM 2162 C C . LEU A 1 272 ? 4.163 0.434 -9.731 1.00 96.12 272 LEU A C 1
ATOM 2164 O O . LEU A 1 272 ? 3.419 0.125 -8.797 1.00 96.12 272 LEU A O 1
ATOM 2168 N N . THR A 1 273 ? 4.188 -0.235 -10.883 1.00 95.50 273 THR A N 1
ATOM 2169 C CA . THR A 1 273 ? 3.507 -1.530 -11.064 1.00 95.50 273 THR A CA 1
ATOM 2170 C C . THR A 1 273 ? 4.212 -2.615 -10.242 1.00 95.50 273 THR A C 1
ATOM 2172 O O . THR A 1 273 ? 5.278 -2.375 -9.675 1.00 95.50 273 THR A O 1
ATOM 2175 N N . ASN A 1 274 ? 3.688 -3.844 -10.216 1.00 91.00 274 ASN A N 1
ATOM 2176 C CA . ASN A 1 274 ? 4.390 -4.966 -9.575 1.00 91.00 274 ASN A CA 1
ATOM 2177 C C . ASN A 1 274 ? 5.783 -5.190 -10.199 1.00 91.00 274 ASN A C 1
ATOM 2179 O O . ASN A 1 274 ? 6.775 -5.319 -9.479 1.00 91.00 274 ASN A O 1
ATOM 2183 N N . LYS A 1 275 ? 5.880 -5.111 -11.536 1.00 93.88 275 LYS A N 1
ATOM 2184 C CA . LYS A 1 275 ? 7.155 -5.151 -12.273 1.00 93.88 275 LYS A CA 1
ATOM 2185 C C . LYS A 1 275 ? 8.066 -3.984 -11.879 1.00 93.88 275 LYS A C 1
ATOM 2187 O O . LYS A 1 275 ? 9.249 -4.195 -11.621 1.00 93.88 275 LYS A O 1
ATOM 2192 N N . GLY A 1 276 ? 7.520 -2.769 -11.792 1.00 94.88 276 GLY A N 1
ATOM 2193 C CA . GLY A 1 276 ? 8.215 -1.561 -11.335 1.00 94.88 276 GLY A CA 1
ATOM 2194 C C . GLY A 1 276 ? 8.766 -1.659 -9.920 1.00 94.88 276 GLY A C 1
ATOM 2195 O O . GLY A 1 276 ? 9.910 -1.283 -9.677 1.00 94.88 276 GLY A O 1
ATOM 2196 N N . ALA A 1 277 ? 7.973 -2.188 -8.993 1.00 92.06 277 ALA A N 1
ATOM 2197 C CA . ALA A 1 277 ? 8.347 -2.353 -7.597 1.00 92.06 277 ALA A CA 1
ATOM 2198 C C . ALA A 1 277 ? 9.473 -3.384 -7.448 1.00 92.06 277 ALA A C 1
ATOM 2200 O O . ALA A 1 277 ? 10.503 -3.061 -6.865 1.00 92.06 277 ALA A O 1
ATOM 2201 N N . ALA A 1 278 ? 9.342 -4.566 -8.062 1.00 90.38 278 ALA A N 1
ATOM 2202 C CA . ALA A 1 278 ? 10.396 -5.586 -8.063 1.00 90.38 278 ALA A CA 1
ATOM 2203 C C . ALA A 1 278 ? 11.698 -5.071 -8.700 1.00 90.38 278 ALA A C 1
ATOM 2205 O O . ALA A 1 278 ? 12.806 -5.344 -8.232 1.00 90.38 278 ALA A O 1
ATOM 2206 N N . ALA A 1 279 ? 11.568 -4.289 -9.771 1.00 92.50 279 ALA A N 1
ATOM 2207 C CA . ALA A 1 279 ? 12.683 -3.632 -10.426 1.00 92.50 279 ALA A CA 1
ATOM 2208 C C . ALA A 1 279 ? 13.384 -2.603 -9.522 1.00 92.50 279 ALA A C 1
ATOM 2210 O O . ALA A 1 279 ? 14.612 -2.606 -9.401 1.00 92.50 279 ALA A O 1
ATOM 2211 N N . PHE A 1 280 ? 12.603 -1.759 -8.851 1.00 93.69 280 PHE A N 1
ATOM 2212 C CA . PHE A 1 280 ? 13.099 -0.778 -7.895 1.00 93.69 280 PHE A CA 1
ATOM 2213 C C . PHE A 1 280 ? 13.811 -1.453 -6.713 1.00 93.69 280 PHE A C 1
ATOM 2215 O O . PHE A 1 280 ? 14.939 -1.073 -6.406 1.00 93.69 280 PHE A O 1
ATOM 2222 N N . SER A 1 281 ? 13.216 -2.485 -6.105 1.00 90.56 281 SER A N 1
ATOM 2223 C CA . SER A 1 281 ? 13.796 -3.196 -4.957 1.00 90.56 281 SER A CA 1
ATOM 2224 C C . SER A 1 281 ? 15.151 -3.819 -5.288 1.00 90.56 281 SER A C 1
ATOM 2226 O O . SER A 1 281 ? 16.077 -3.701 -4.490 1.00 90.56 281 SER A O 1
ATOM 2228 N N . ARG A 1 282 ? 15.301 -4.417 -6.480 1.00 90.12 282 ARG A N 1
ATOM 2229 C CA . ARG A 1 282 ? 16.589 -4.963 -6.947 1.00 90.12 282 ARG A CA 1
ATOM 2230 C C . ARG A 1 282 ? 17.643 -3.884 -7.193 1.00 90.12 282 ARG A C 1
ATOM 2232 O O . ARG A 1 282 ? 18.819 -4.120 -6.954 1.00 90.12 282 ARG A O 1
ATOM 2239 N N . THR A 1 283 ? 17.228 -2.711 -7.672 1.00 91.75 283 THR A N 1
ATOM 2240 C CA . THR A 1 283 ? 18.155 -1.654 -8.111 1.00 91.75 283 THR A CA 1
ATOM 2241 C C . THR A 1 283 ? 18.577 -0.721 -6.973 1.00 91.75 283 THR A C 1
ATOM 2243 O O . THR A 1 283 ? 19.723 -0.280 -6.935 1.00 91.75 283 THR A O 1
ATOM 2246 N N . PHE A 1 284 ? 17.664 -0.392 -6.056 1.00 90.00 284 PHE A N 1
ATOM 2247 C CA . PHE A 1 284 ? 17.858 0.651 -5.039 1.00 90.00 284 PHE A CA 1
ATOM 2248 C C . PHE A 1 284 ? 17.702 0.162 -3.596 1.00 90.00 284 PHE A C 1
ATOM 2250 O O . PHE A 1 284 ? 17.977 0.932 -2.674 1.00 90.00 284 PHE A O 1
ATOM 2257 N N . GLY A 1 285 ? 17.252 -1.079 -3.392 1.00 86.12 285 GLY A N 1
ATOM 2258 C CA . GLY A 1 285 ? 16.823 -1.568 -2.086 1.00 86.12 285 GLY A CA 1
ATOM 2259 C C . GLY A 1 285 ? 15.471 -0.990 -1.655 1.00 86.12 285 GLY A C 1
ATOM 2260 O O . GLY A 1 285 ? 14.940 -0.046 -2.243 1.00 86.12 285 GLY A O 1
ATOM 2261 N N . MET A 1 286 ? 14.885 -1.581 -0.615 1.00 77.62 286 MET A N 1
ATOM 2262 C CA . MET A 1 286 ? 13.634 -1.090 -0.035 1.00 77.62 286 MET A CA 1
ATOM 2263 C C . MET A 1 286 ? 13.908 0.089 0.906 1.00 77.62 286 MET A C 1
ATOM 2265 O O . MET A 1 286 ? 14.821 -0.009 1.730 1.00 77.62 286 MET A O 1
ATOM 2269 N N . PRO A 1 287 ? 13.130 1.185 0.837 1.00 75.81 287 PRO A N 1
ATOM 2270 C CA . PRO A 1 287 ? 13.230 2.246 1.824 1.00 75.81 287 PRO A CA 1
ATOM 2271 C C . PRO A 1 287 ? 12.864 1.680 3.198 1.00 75.81 287 PRO A C 1
ATOM 2273 O O . PRO A 1 287 ? 11.780 1.128 3.380 1.00 75.81 287 PRO A O 1
ATOM 2276 N N . ARG A 1 288 ? 13.778 1.821 4.158 1.00 70.81 288 ARG A N 1
ATOM 2277 C CA . ARG A 1 288 ? 13.502 1.597 5.575 1.00 70.81 288 ARG A CA 1
ATOM 2278 C C . ARG A 1 288 ? 13.383 2.962 6.224 1.00 70.81 288 ARG A C 1
ATOM 2280 O O . ARG A 1 288 ? 14.329 3.742 6.196 1.00 70.81 288 ARG A O 1
ATOM 2287 N N . GLU A 1 289 ? 12.202 3.259 6.730 1.00 77.12 289 GLU A N 1
ATOM 2288 C CA . GLU A 1 289 ? 11.968 4.412 7.584 1.00 77.12 289 GLU A CA 1
ATOM 2289 C C . GLU A 1 289 ? 11.256 3.879 8.817 1.00 77.12 289 GLU A C 1
ATOM 2291 O O . GLU A 1 289 ? 10.179 3.288 8.711 1.00 77.12 289 GLU A O 1
ATOM 2296 N N . GLU A 1 290 ? 11.913 3.997 9.965 1.00 75.75 290 GLU A N 1
ATOM 2297 C CA . GLU A 1 290 ? 11.343 3.570 11.234 1.00 75.75 290 GLU A CA 1
ATOM 2298 C C . GLU A 1 290 ? 10.400 4.661 11.720 1.00 75.75 290 GLU A C 1
ATOM 2300 O O . GLU A 1 290 ? 10.815 5.751 12.103 1.00 75.75 290 GLU A O 1
ATOM 2305 N N . ILE A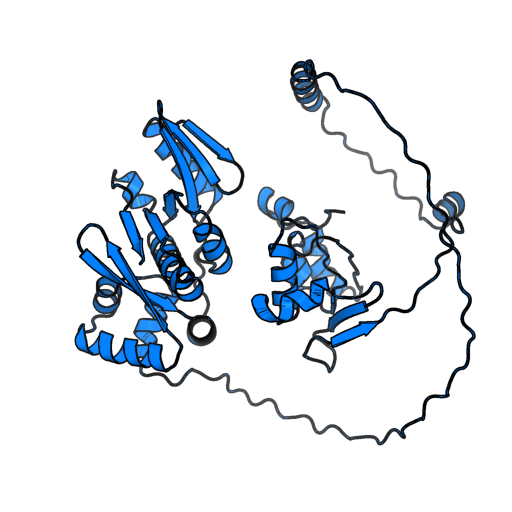 1 291 ? 9.106 4.371 11.658 1.00 85.25 291 ILE A N 1
ATOM 2306 C CA . ILE A 1 291 ? 8.066 5.249 12.176 1.00 85.25 291 ILE A CA 1
ATOM 2307 C C . ILE A 1 291 ? 7.499 4.567 13.415 1.00 85.25 291 ILE A C 1
ATOM 2309 O O . ILE A 1 291 ? 6.922 3.480 13.329 1.00 85.25 291 ILE A O 1
ATOM 2313 N N . ASN A 1 292 ? 7.645 5.209 14.574 1.00 89.69 292 ASN A N 1
ATOM 2314 C CA . ASN A 1 292 ? 7.067 4.716 15.816 1.00 89.69 292 ASN A CA 1
ATOM 2315 C C . ASN A 1 292 ? 5.537 4.860 15.770 1.00 89.69 292 ASN A C 1
ATOM 2317 O O . ASN A 1 292 ? 4.973 5.912 16.075 1.00 89.69 292 ASN A O 1
ATOM 2321 N N . ALA A 1 293 ? 4.857 3.788 15.364 1.00 88.88 293 ALA A N 1
ATOM 2322 C CA . ALA A 1 293 ? 3.407 3.770 15.194 1.00 88.88 293 ALA A CA 1
ATOM 2323 C C . ALA A 1 293 ? 2.650 4.084 16.497 1.00 88.88 293 ALA A C 1
ATOM 2325 O O . ALA A 1 293 ? 1.595 4.717 16.453 1.00 88.88 293 ALA A O 1
ATOM 2326 N N . ALA A 1 294 ? 3.186 3.669 17.651 1.00 89.00 294 ALA A N 1
ATOM 2327 C CA . ALA A 1 294 ? 2.562 3.908 18.949 1.00 89.00 294 ALA A CA 1
ATOM 2328 C C . ALA A 1 294 ? 2.633 5.391 19.336 1.00 89.00 294 ALA A C 1
ATOM 2330 O O . ALA A 1 294 ? 1.620 5.981 19.714 1.00 89.00 294 ALA A O 1
ATOM 2331 N N . GLU A 1 295 ? 3.805 6.005 19.182 1.00 91.56 295 GLU A N 1
ATOM 2332 C CA . GLU A 1 295 ? 3.999 7.434 19.436 1.00 91.56 295 GLU A CA 1
ATOM 2333 C C . GLU A 1 295 ? 3.160 8.291 18.484 1.00 91.56 295 GLU A C 1
ATOM 2335 O O . GLU A 1 295 ? 2.442 9.192 18.925 1.00 91.56 295 GLU A O 1
ATOM 2340 N N . PHE A 1 296 ? 3.161 7.951 17.192 1.00 94.06 296 PHE A N 1
ATOM 2341 C CA . PHE A 1 296 ? 2.327 8.618 16.197 1.00 94.06 296 PHE A CA 1
ATOM 2342 C C . PHE A 1 296 ? 0.834 8.528 16.541 1.00 94.06 296 PHE A C 1
ATOM 2344 O O . PHE A 1 296 ? 0.130 9.536 16.486 1.00 94.06 296 PHE A O 1
ATOM 2351 N N . ALA A 1 297 ? 0.344 7.354 16.952 1.00 93.69 297 ALA A N 1
ATOM 2352 C CA . ALA A 1 297 ? -1.041 7.190 17.378 1.00 93.69 297 ALA A CA 1
ATOM 2353 C C . ALA A 1 297 ? -1.375 8.079 18.588 1.00 93.69 297 ALA A C 1
ATOM 2355 O O . ALA A 1 297 ? -2.386 8.781 18.580 1.00 93.69 297 ALA A O 1
ATOM 2356 N N . VAL A 1 298 ? -0.518 8.111 19.612 1.00 95.06 298 VAL A N 1
ATOM 2357 C CA . VAL A 1 298 ? -0.721 8.976 20.789 1.00 95.06 298 VAL A CA 1
ATOM 2358 C C . VAL A 1 298 ? -0.763 10.456 20.390 1.00 95.06 298 VAL A C 1
ATOM 2360 O O . VAL A 1 298 ? -1.649 11.189 20.838 1.00 95.06 298 VAL A O 1
ATOM 2363 N N . ALA A 1 299 ? 0.143 10.893 19.512 1.00 95.44 299 ALA A N 1
ATOM 2364 C CA . ALA A 1 299 ? 0.182 12.265 19.015 1.00 95.44 299 ALA A CA 1
ATOM 2365 C C . ALA A 1 299 ? -1.073 12.628 18.197 1.00 95.44 299 ALA A C 1
ATOM 2367 O O . ALA A 1 299 ? -1.669 13.687 18.417 1.00 95.44 299 ALA A O 1
ATOM 2368 N N . ALA A 1 300 ? -1.522 11.731 17.314 1.00 95.31 300 ALA A N 1
ATOM 2369 C CA . ALA A 1 300 ? -2.750 11.887 16.537 1.00 95.31 300 ALA A CA 1
ATOM 2370 C C . ALA A 1 300 ? -3.989 12.001 17.431 1.00 95.31 300 ALA A C 1
ATOM 2372 O O . ALA A 1 300 ? -4.821 12.886 17.233 1.00 95.31 300 ALA A O 1
ATOM 2373 N N . GLU A 1 301 ? -4.098 11.160 18.460 1.00 95.75 301 GLU A N 1
ATOM 2374 C CA . GLU A 1 301 ? -5.204 11.241 19.412 1.00 95.75 301 GLU A CA 1
ATOM 2375 C C . GLU A 1 301 ? -5.219 12.569 20.166 1.00 95.75 301 GLU A C 1
ATOM 2377 O O . GLU A 1 301 ? -6.278 13.189 20.292 1.00 95.75 301 GLU A O 1
ATOM 2382 N N . LYS A 1 302 ? -4.056 13.028 20.642 1.00 96.56 302 LYS A N 1
ATOM 2383 C CA . LYS A 1 302 ? -3.941 14.313 21.337 1.00 96.56 302 LYS A CA 1
ATOM 2384 C C . LYS A 1 302 ? -4.419 15.464 20.449 1.00 96.56 302 LYS A C 1
ATOM 2386 O O . LYS A 1 302 ? -5.194 16.292 20.922 1.00 96.56 302 LYS A O 1
ATOM 2391 N N . LEU A 1 303 ? -4.012 15.470 19.177 1.00 96.00 303 LEU A N 1
ATOM 2392 C CA . LEU A 1 303 ? -4.438 16.464 18.190 1.00 96.00 303 LEU A CA 1
ATOM 2393 C C . LEU A 1 303 ? -5.959 16.441 17.974 1.00 96.00 303 LEU A C 1
ATOM 2395 O O . LEU A 1 303 ? -6.618 17.475 18.028 1.00 96.00 303 LEU A O 1
ATOM 2399 N N . PHE A 1 304 ? -6.555 15.265 17.771 1.00 95.69 304 PHE A N 1
ATOM 2400 C CA . PHE A 1 304 ? -8.004 15.179 17.575 1.00 95.69 304 PHE A CA 1
ATOM 2401 C C . PHE A 1 304 ? -8.788 15.623 18.812 1.00 95.69 304 PHE A C 1
ATOM 2403 O O . PHE A 1 304 ? -9.785 16.337 18.682 1.00 95.69 304 PHE A O 1
ATOM 2410 N N . ARG A 1 305 ? -8.322 15.265 20.013 1.00 95.69 305 ARG A N 1
ATOM 2411 C CA . ARG A 1 305 ? -8.944 15.701 21.269 1.00 95.69 305 ARG A CA 1
ATOM 2412 C C . ARG A 1 305 ? -8.830 17.209 21.481 1.00 95.69 305 ARG A C 1
ATOM 2414 O O . ARG A 1 305 ? -9.818 17.809 21.898 1.00 95.69 305 ARG A O 1
ATOM 2421 N N . SER A 1 306 ? -7.688 17.832 21.168 1.00 95.12 306 SER A N 1
ATOM 2422 C CA . SER A 1 306 ? -7.546 19.296 21.256 1.00 95.12 306 SER A CA 1
ATOM 2423 C C . SER A 1 306 ? -8.462 20.021 20.271 1.00 95.12 306 SER A C 1
ATOM 2425 O O . SER A 1 306 ? -9.011 21.067 20.596 1.00 95.12 306 SER A O 1
ATOM 2427 N N . GLU A 1 307 ? -8.724 19.411 19.115 1.00 93.06 307 GLU A N 1
ATOM 2428 C CA . GLU A 1 307 ? -9.719 19.873 18.143 1.00 93.06 307 GLU A CA 1
ATOM 2429 C C . GLU A 1 307 ? -11.171 19.540 18.546 1.00 93.06 307 GLU A C 1
ATOM 2431 O O . GLU A 1 307 ? -12.110 19.767 17.778 1.00 93.06 307 GLU A O 1
ATOM 2436 N N . GLY A 1 308 ? -11.400 19.005 19.748 1.00 94.38 308 GLY A N 1
ATOM 2437 C CA . GLY A 1 308 ? -12.725 18.721 20.300 1.00 94.38 308 GLY A CA 1
ATOM 2438 C C . GLY A 1 308 ? -13.407 17.474 19.731 1.00 94.38 308 GLY A C 1
ATOM 2439 O O . GLY A 1 308 ? -14.636 17.395 19.767 1.00 94.38 308 GLY A O 1
ATOM 2440 N N . TRP A 1 309 ? -12.650 16.525 19.176 1.00 96.00 309 TRP A N 1
ATOM 2441 C CA . TRP A 1 309 ? -13.164 15.217 18.766 1.00 96.00 309 TRP A CA 1
ATOM 2442 C C . TRP A 1 309 ? -13.051 14.200 19.904 1.00 96.00 309 TRP A C 1
ATOM 2444 O O . TRP A 1 309 ? -12.004 14.048 20.533 1.00 96.00 309 TRP A O 1
ATOM 2454 N N . ALA A 1 310 ? -14.119 13.440 20.128 1.00 95.56 310 ALA A N 1
ATOM 2455 C CA . ALA A 1 310 ? -14.057 12.199 20.882 1.00 95.56 310 ALA A CA 1
ATOM 2456 C C . ALA A 1 310 ? -13.456 11.101 19.993 1.00 95.56 310 ALA A C 1
ATOM 2458 O O . ALA A 1 310 ? -13.911 10.899 18.866 1.00 95.56 310 ALA A O 1
ATOM 2459 N N . VAL A 1 311 ? -12.443 10.400 20.503 1.00 95.56 311 VAL A N 1
ATOM 2460 C CA . VAL A 1 311 ? -11.701 9.361 19.775 1.00 95.56 311 VAL A CA 1
ATOM 2461 C C . VAL A 1 311 ? -12.063 7.992 20.341 1.00 95.56 311 VAL A C 1
ATOM 2463 O O . VAL A 1 311 ? -11.851 7.746 21.528 1.00 95.56 311 VAL A O 1
ATOM 2466 N N . ASN A 1 312 ? -12.587 7.101 19.498 1.00 93.50 312 ASN A N 1
ATOM 2467 C CA . ASN A 1 312 ? -12.777 5.688 19.818 1.00 93.50 312 ASN A CA 1
ATOM 2468 C C . ASN A 1 312 ? -11.895 4.826 18.900 1.00 93.50 312 ASN A C 1
ATOM 2470 O O . ASN A 1 312 ? -11.983 4.919 17.673 1.00 93.50 312 ASN A O 1
ATOM 2474 N N . ARG A 1 313 ? -11.028 4.009 19.504 1.00 86.69 313 ARG A N 1
ATOM 2475 C CA . ARG A 1 313 ? -10.087 3.131 18.806 1.00 86.69 313 ARG A CA 1
ATOM 2476 C C . ARG A 1 313 ? -10.774 1.784 18.547 1.00 86.69 313 ARG A C 1
ATOM 2478 O O . ARG A 1 313 ? -10.852 0.966 19.458 1.00 86.69 313 ARG A O 1
ATOM 2485 N N . ALA A 1 314 ? -11.271 1.565 17.333 1.00 72.69 314 ALA A N 1
ATOM 2486 C CA . ALA A 1 314 ? -11.781 0.266 16.898 1.00 72.69 314 ALA A CA 1
ATOM 2487 C C . ALA A 1 314 ? -10.795 -0.337 15.886 1.00 72.69 314 ALA A C 1
ATOM 2489 O O . ALA A 1 314 ? -10.746 0.075 14.730 1.00 72.69 314 ALA A O 1
ATOM 2490 N N . ASP A 1 315 ? -9.967 -1.280 16.331 1.00 71.06 315 ASP A N 1
ATOM 2491 C CA . ASP A 1 315 ? -9.002 -1.982 15.477 1.00 71.06 315 ASP A CA 1
ATOM 2492 C C . ASP A 1 315 ? -8.099 -1.024 14.665 1.00 71.06 315 ASP A C 1
ATOM 2494 O O . ASP A 1 315 ? -7.414 -0.169 15.233 1.00 71.06 315 ASP A O 1
ATOM 2498 N N . SER A 1 316 ? -8.090 -1.147 13.332 1.00 80.25 316 SER A N 1
ATOM 2499 C CA . SER A 1 316 ? -7.315 -0.312 12.405 1.00 80.25 316 SER A CA 1
ATOM 2500 C C . SER A 1 316 ? -8.013 0.992 11.993 1.00 80.25 316 SER A C 1
ATOM 2502 O O . SER A 1 316 ? -7.409 1.806 11.291 1.00 80.25 316 SER A O 1
ATOM 2504 N N . VAL A 1 317 ? -9.274 1.207 12.396 1.00 89.56 317 VAL A N 1
ATOM 2505 C CA . VAL A 1 317 ? -10.095 2.352 11.975 1.00 89.56 317 VAL A CA 1
ATOM 2506 C C . VAL A 1 317 ? -10.623 3.112 13.187 1.00 89.56 317 VAL A C 1
ATOM 2508 O O . VAL A 1 317 ? -11.437 2.644 13.974 1.00 89.56 317 VAL A O 1
ATOM 2511 N N . TRP A 1 318 ? -10.192 4.355 13.323 1.00 93.88 318 TRP A N 1
ATOM 2512 C CA . TRP A 1 318 ? -10.606 5.220 14.414 1.00 93.88 318 TRP A CA 1
ATOM 2513 C C . TRP A 1 318 ? -11.951 5.856 14.106 1.00 93.88 318 TRP A C 1
ATOM 2515 O O . TRP A 1 318 ? -12.194 6.332 12.999 1.00 93.88 318 TRP A O 1
ATOM 2525 N N . ILE A 1 319 ? -12.819 5.907 15.107 1.00 94.56 319 ILE A N 1
ATOM 2526 C CA . ILE A 1 319 ? -14.106 6.583 15.016 1.00 94.56 319 ILE A CA 1
ATOM 2527 C C . ILE A 1 319 ? -13.991 7.910 15.759 1.00 94.56 319 ILE A C 1
ATOM 2529 O O . ILE A 1 319 ? -13.879 7.943 16.986 1.00 94.56 319 ILE A O 1
ATOM 2533 N N . LEU A 1 320 ? -14.007 9.008 15.005 1.00 95.00 320 LEU A N 1
ATOM 2534 C CA . LEU A 1 320 ? -13.938 10.366 15.533 1.00 95.00 320 LEU A CA 1
ATOM 2535 C C . LEU A 1 320 ? -15.344 10.966 15.562 1.00 95.00 320 LEU A C 1
ATOM 2537 O O . LEU A 1 320 ? -16.019 11.013 14.535 1.00 95.00 320 LEU A O 1
ATOM 2541 N N . SER A 1 321 ? -15.788 11.424 16.732 1.00 95.00 321 SER A N 1
ATOM 2542 C CA . SER A 1 321 ? -17.136 11.974 16.931 1.00 95.00 321 SER A CA 1
ATOM 2543 C C . SER A 1 321 ? -17.078 13.394 17.489 1.00 95.00 321 SER A C 1
ATOM 2545 O O . SER A 1 321 ? -16.348 13.656 18.442 1.00 95.00 321 SER A O 1
ATOM 2547 N N . LYS A 1 322 ? -17.840 14.324 16.910 1.00 95.19 322 LYS A N 1
ATOM 2548 C CA . LYS A 1 322 ? -17.948 15.713 17.378 1.00 95.19 322 LYS A CA 1
ATOM 2549 C C . LYS A 1 322 ? -19.351 16.241 17.098 1.00 95.19 322 LYS A C 1
ATOM 2551 O O . LYS A 1 322 ? -19.712 16.438 15.937 1.00 95.19 322 LYS A O 1
ATOM 2556 N N . LYS A 1 323 ? -20.114 16.517 18.163 1.00 90.38 323 LYS A N 1
ATOM 2557 C CA . LYS A 1 323 ? -21.545 16.872 18.083 1.00 90.38 323 LYS A CA 1
ATOM 2558 C C . LYS A 1 323 ? -22.298 15.805 17.266 1.00 90.38 323 LYS A C 1
ATOM 2560 O O . LYS A 1 323 ? -22.146 14.626 17.561 1.00 90.38 323 LYS A O 1
ATOM 2565 N N . ASP A 1 324 ? -22.985 16.201 16.197 1.00 89.94 324 ASP A N 1
ATOM 2566 C CA . ASP A 1 324 ? -23.759 15.316 15.311 1.00 89.94 324 ASP A CA 1
ATOM 2567 C C . ASP A 1 324 ? -22.943 14.748 14.135 1.00 89.94 324 ASP A C 1
ATOM 2569 O O . ASP A 1 324 ? -23.500 14.278 13.144 1.00 89.94 324 ASP A O 1
ATOM 2573 N N . ARG A 1 325 ? -21.606 14.839 14.182 1.00 92.38 325 ARG A N 1
ATOM 2574 C CA . ARG A 1 325 ? -20.723 14.334 13.123 1.00 92.38 325 ARG A CA 1
ATOM 2575 C C . ARG A 1 325 ? -19.892 13.169 13.620 1.00 92.38 325 ARG A C 1
ATOM 2577 O O . ARG A 1 325 ? -19.211 13.277 14.637 1.00 92.38 325 ARG A O 1
ATOM 2584 N N . GLN A 1 326 ? -19.875 12.107 12.827 1.00 92.88 326 GLN A N 1
ATOM 2585 C CA . GLN A 1 326 ? -19.011 10.953 13.015 1.00 92.88 326 GLN A CA 1
ATOM 2586 C C . GLN A 1 326 ? -18.201 10.724 11.741 1.00 92.88 326 GLN A C 1
ATOM 2588 O O . GLN A 1 326 ? -18.737 10.806 10.635 1.00 92.88 326 GLN A O 1
ATOM 2593 N N . LEU A 1 327 ? -16.905 10.464 11.884 1.00 93.31 327 LEU A N 1
ATOM 2594 C CA . LEU A 1 327 ? -16.031 10.150 10.763 1.00 93.31 327 LEU A CA 1
ATOM 2595 C C . LEU A 1 327 ? -15.085 9.004 11.101 1.00 93.31 327 LEU A C 1
ATOM 2597 O O . LEU A 1 327 ? -14.681 8.820 12.247 1.00 93.31 327 LEU A O 1
ATOM 2601 N N . LYS A 1 328 ? -14.756 8.227 10.072 1.00 94.50 328 LYS A N 1
ATOM 2602 C CA . LYS A 1 328 ? -13.775 7.147 10.141 1.00 94.50 328 LYS A CA 1
ATOM 2603 C C . LYS A 1 328 ? -12.410 7.717 9.783 1.00 94.50 328 LYS A C 1
ATOM 2605 O O . LYS A 1 328 ? -12.293 8.371 8.748 1.00 94.50 328 LYS A O 1
ATOM 2610 N N . ALA A 1 329 ? -11.400 7.468 10.603 1.00 94.94 329 ALA A N 1
ATOM 2611 C CA . ALA A 1 329 ? -10.026 7.865 10.350 1.00 94.94 329 ALA A CA 1
ATOM 2612 C C . ALA A 1 329 ? -9.103 6.642 10.334 1.00 94.94 329 ALA A C 1
ATOM 2614 O O . ALA A 1 329 ? -9.214 5.764 11.181 1.00 94.94 329 ALA A O 1
ATOM 2615 N N . VAL A 1 330 ? -8.188 6.583 9.373 1.00 95.12 330 VAL A N 1
ATOM 2616 C CA . VAL A 1 330 ? -7.173 5.530 9.264 1.00 95.12 330 VAL A CA 1
ATOM 2617 C C . VAL A 1 330 ? -5.813 6.174 9.465 1.00 95.12 330 VAL A C 1
ATOM 2619 O O . VAL A 1 330 ? -5.433 7.078 8.718 1.00 95.12 330 VAL A O 1
ATOM 2622 N N . LEU A 1 331 ? -5.084 5.716 10.479 1.00 94.50 331 LEU A N 1
ATOM 2623 C CA . LEU A 1 331 ? -3.715 6.151 10.727 1.00 94.50 331 LEU A CA 1
ATOM 2624 C C . LEU A 1 331 ? -2.757 5.271 9.926 1.00 94.50 331 LEU A C 1
ATOM 2626 O O . LEU A 1 331 ? -2.738 4.053 10.090 1.00 94.50 331 LEU A O 1
ATOM 2630 N N . ALA A 1 332 ? -1.951 5.884 9.066 1.00 94.50 332 ALA A N 1
ATOM 2631 C CA . ALA A 1 332 ? -0.942 5.189 8.282 1.00 94.50 332 ALA A CA 1
ATOM 2632 C C . ALA A 1 332 ? 0.454 5.615 8.734 1.00 94.50 332 ALA A C 1
ATOM 2634 O O . ALA A 1 332 ? 0.803 6.792 8.681 1.00 94.50 332 ALA A O 1
ATOM 2635 N N . SER A 1 333 ? 1.262 4.640 9.140 1.00 93.31 333 SER A N 1
ATOM 2636 C CA . SER A 1 333 ? 2.616 4.850 9.662 1.00 93.31 333 SER A CA 1
ATOM 2637 C C . SER A 1 333 ? 3.635 3.872 9.078 1.00 93.31 333 SER A C 1
ATOM 2639 O O . SER A 1 333 ? 4.684 3.665 9.666 1.00 93.31 333 SER A O 1
ATOM 2641 N N . SER A 1 334 ? 3.324 3.218 7.959 1.00 90.06 334 SER A N 1
ATOM 2642 C CA . SER A 1 334 ? 4.214 2.255 7.305 1.00 90.06 334 SER A CA 1
ATOM 2643 C C . SER A 1 334 ? 4.400 2.625 5.837 1.00 90.06 334 SER A C 1
ATOM 2645 O O . SER A 1 334 ? 3.469 3.109 5.196 1.00 90.06 334 SER A O 1
ATOM 2647 N N . LEU A 1 335 ? 5.598 2.381 5.304 1.00 88.88 335 LEU A N 1
ATOM 2648 C CA . LEU A 1 335 ? 5.894 2.456 3.867 1.00 88.88 335 LEU A CA 1
ATOM 2649 C C . LEU A 1 335 ? 5.714 1.100 3.164 1.00 88.88 335 LEU A C 1
ATOM 2651 O O . LEU A 1 335 ? 5.964 0.973 1.962 1.00 88.88 335 LEU A O 1
ATOM 2655 N N . GLU A 1 336 ? 5.292 0.072 3.900 1.00 87.06 336 GLU A N 1
ATOM 2656 C CA . GLU A 1 336 ? 5.037 -1.250 3.351 1.00 87.06 336 GLU A CA 1
ATOM 2657 C C . GLU A 1 336 ? 3.790 -1.231 2.461 1.00 87.06 336 GLU A C 1
ATOM 2659 O O . GLU A 1 336 ? 2.670 -0.987 2.914 1.00 87.06 336 GLU A O 1
ATOM 2664 N N . ARG A 1 337 ? 3.991 -1.513 1.168 1.00 83.06 337 ARG A N 1
ATOM 2665 C CA . ARG A 1 337 ? 2.937 -1.431 0.145 1.00 83.06 337 ARG A CA 1
ATOM 2666 C C . ARG A 1 337 ? 1.728 -2.305 0.483 1.00 83.06 337 ARG A C 1
ATOM 2668 O O . ARG A 1 337 ? 0.611 -1.827 0.348 1.00 83.06 337 ARG A O 1
ATOM 2675 N N . ALA A 1 338 ? 1.943 -3.518 0.995 1.00 82.69 338 ALA A N 1
ATOM 2676 C CA . ALA A 1 338 ? 0.861 -4.431 1.368 1.00 82.69 338 ALA A CA 1
ATOM 2677 C C . ALA A 1 338 ? -0.055 -3.845 2.462 1.00 82.69 338 ALA A C 1
ATOM 2679 O O . ALA A 1 338 ? -1.278 -3.875 2.328 1.00 82.69 338 ALA A O 1
ATOM 2680 N N . MET A 1 339 ? 0.518 -3.232 3.507 1.00 82.44 339 MET A N 1
ATOM 2681 C CA . MET A 1 339 ? -0.273 -2.568 4.553 1.00 82.44 339 MET A CA 1
ATOM 2682 C C . MET A 1 339 ? -1.039 -1.359 4.006 1.00 82.44 339 MET A C 1
ATOM 2684 O O . MET A 1 339 ? -2.197 -1.132 4.351 1.00 82.44 339 MET A O 1
ATOM 2688 N N . LEU A 1 340 ? -0.401 -0.578 3.133 1.00 85.69 340 LEU A N 1
ATOM 2689 C CA . LEU A 1 340 ? -1.015 0.602 2.531 1.00 85.69 340 LEU A CA 1
ATOM 2690 C C . LEU A 1 340 ? -2.160 0.244 1.572 1.00 85.69 340 LEU A C 1
ATOM 2692 O O . LEU A 1 340 ? -3.173 0.940 1.559 1.00 85.69 340 LEU A O 1
ATOM 2696 N N . GLU A 1 341 ? -2.035 -0.843 0.810 1.00 84.19 341 GLU A N 1
ATOM 2697 C CA . GLU A 1 341 ? -3.110 -1.370 -0.040 1.00 84.19 341 GLU A CA 1
ATOM 2698 C C . GLU A 1 341 ? -4.330 -1.786 0.796 1.00 84.19 341 GLU A C 1
ATOM 2700 O O . GLU A 1 341 ? -5.459 -1.433 0.445 1.00 84.19 341 GLU A O 1
ATOM 2705 N N . GLY A 1 342 ? -4.104 -2.438 1.944 1.00 81.44 342 GLY A N 1
ATOM 2706 C CA . GLY A 1 342 ? -5.157 -2.749 2.915 1.00 81.44 342 GLY A CA 1
ATOM 2707 C C . GLY A 1 342 ? -5.830 -1.496 3.487 1.00 81.44 342 GLY A C 1
ATOM 2708 O O . GLY A 1 342 ? -7.056 -1.427 3.562 1.00 81.44 342 GLY A O 1
ATOM 2709 N N . ASN A 1 343 ? -5.056 -0.457 3.811 1.00 81.31 343 ASN A N 1
ATOM 2710 C CA . ASN A 1 343 ? -5.600 0.804 4.320 1.00 81.31 343 ASN A CA 1
ATOM 2711 C C . ASN A 1 343 ? -6.545 1.469 3.312 1.00 81.31 343 ASN A C 1
ATOM 2713 O O . ASN A 1 343 ? -7.663 1.842 3.671 1.00 81.31 343 ASN A O 1
ATOM 2717 N N . VAL A 1 344 ? -6.122 1.587 2.051 1.00 83.75 344 VAL A N 1
ATOM 2718 C CA . VAL A 1 344 ? -6.887 2.251 0.979 1.00 83.75 344 VAL A CA 1
ATOM 2719 C C . VAL A 1 344 ? -8.193 1.509 0.643 1.00 83.75 344 VAL A C 1
ATOM 2721 O O . VAL A 1 344 ? -9.078 2.080 0.011 1.00 83.75 344 VAL A O 1
ATOM 2724 N N . ALA A 1 345 ? -8.384 0.276 1.124 1.00 80.19 345 ALA A N 1
ATOM 2725 C CA . ALA A 1 345 ? -9.662 -0.425 1.022 1.00 80.19 345 ALA A CA 1
ATOM 2726 C C . ALA A 1 345 ? -10.793 0.182 1.872 1.00 80.19 345 ALA A C 1
ATOM 2728 O O . ALA A 1 345 ? -11.961 -0.115 1.622 1.00 80.19 345 ALA A O 1
ATOM 2729 N N . ASN A 1 346 ? -10.475 1.053 2.835 1.00 81.06 346 ASN A N 1
ATOM 2730 C CA . ASN A 1 346 ? -11.457 1.720 3.689 1.00 81.06 346 ASN A CA 1
ATOM 2731 C C . ASN A 1 346 ? -12.085 2.931 2.981 1.00 81.06 346 ASN A C 1
ATOM 2733 O O . ASN A 1 346 ? -11.714 4.084 3.215 1.00 81.06 346 ASN A O 1
ATOM 2737 N N . GLU A 1 347 ? -13.045 2.666 2.098 1.00 79.69 347 GLU A N 1
ATOM 2738 C CA . GLU A 1 347 ? -13.759 3.703 1.352 1.00 79.69 347 GLU A CA 1
ATOM 2739 C C . GLU A 1 347 ? -14.485 4.686 2.290 1.00 79.69 347 GLU A C 1
ATOM 2741 O O . GLU A 1 347 ? -15.093 4.307 3.294 1.00 79.69 347 GLU A O 1
ATOM 2746 N N . GLY A 1 348 ? -14.383 5.983 1.983 1.00 84.12 348 GLY A N 1
ATOM 2747 C CA . GLY A 1 348 ? -14.989 7.057 2.779 1.00 84.12 348 GLY A CA 1
ATOM 2748 C C . GLY A 1 348 ? -14.253 7.418 4.077 1.00 84.12 348 GLY A C 1
ATOM 2749 O O . GLY A 1 348 ? -14.711 8.312 4.792 1.00 84.12 348 GLY A O 1
ATOM 2750 N N . ALA A 1 349 ? -13.123 6.774 4.389 1.00 92.06 349 ALA A N 1
ATOM 2751 C CA . ALA A 1 349 ? -12.295 7.136 5.535 1.00 92.06 349 ALA A CA 1
ATOM 2752 C C . ALA A 1 349 ? -11.391 8.356 5.266 1.00 92.06 349 ALA A C 1
ATOM 2754 O O . ALA A 1 349 ? -11.047 8.688 4.128 1.00 92.06 349 ALA A O 1
ATOM 2755 N N . TYR A 1 350 ? -10.987 9.013 6.352 1.00 96.00 350 TYR A N 1
ATOM 2756 C CA . TYR A 1 350 ? -9.989 10.076 6.381 1.00 96.00 350 TYR A CA 1
ATOM 2757 C C . TYR A 1 350 ? -8.626 9.488 6.744 1.00 96.00 350 TYR A C 1
ATOM 2759 O O . TYR A 1 350 ? -8.441 8.932 7.821 1.00 96.00 350 TYR A O 1
ATOM 2767 N N . PHE A 1 351 ? -7.656 9.613 5.853 1.00 96.62 351 PHE A N 1
ATOM 2768 C CA . PHE A 1 351 ? -6.327 9.045 6.019 1.00 96.62 351 PHE A CA 1
ATOM 2769 C C . PHE A 1 351 ? -5.379 10.069 6.632 1.00 96.62 351 PHE A C 1
ATOM 2771 O O . PHE A 1 351 ? -5.181 11.152 6.078 1.00 96.62 351 PHE A O 1
ATOM 2778 N N . VAL A 1 352 ? -4.773 9.710 7.758 1.00 97.00 352 VAL A N 1
ATOM 2779 C CA . VAL A 1 352 ? -3.748 10.513 8.423 1.00 97.00 352 VAL A CA 1
ATOM 2780 C C . VAL A 1 352 ? -2.422 9.795 8.260 1.00 97.00 352 VAL A C 1
ATOM 2782 O O . VAL A 1 352 ? -2.191 8.743 8.855 1.00 97.00 352 VAL A O 1
ATOM 2785 N N . ALA A 1 353 ? -1.559 10.349 7.424 1.00 97.06 353 ALA A N 1
ATOM 2786 C CA . ALA A 1 353 ? -0.224 9.825 7.216 1.00 97.06 353 ALA A CA 1
ATOM 2787 C C . ALA A 1 353 ? 0.730 10.365 8.285 1.00 97.06 353 ALA A C 1
ATOM 2789 O O . ALA A 1 353 ? 0.721 11.559 8.571 1.00 97.06 353 ALA A O 1
ATOM 2790 N N . ALA A 1 354 ? 1.592 9.512 8.834 1.00 96.12 354 ALA A N 1
ATOM 2791 C CA . ALA A 1 354 ? 2.589 9.924 9.820 1.00 96.12 354 ALA A CA 1
ATOM 2792 C C . ALA A 1 354 ? 3.528 11.019 9.287 1.00 96.12 354 ALA A C 1
ATOM 2794 O O . ALA A 1 354 ? 3.928 11.907 10.031 1.00 96.12 354 ALA A O 1
ATOM 2795 N N . ASN A 1 355 ? 3.843 10.981 7.990 1.00 95.62 355 ASN A N 1
ATOM 2796 C CA . ASN A 1 355 ? 4.658 11.985 7.315 1.00 95.62 355 ASN A CA 1
ATOM 2797 C C . ASN A 1 355 ? 4.296 12.104 5.820 1.00 95.62 355 ASN A C 1
ATOM 2799 O O . ASN A 1 355 ? 3.455 11.367 5.291 1.00 95.62 355 ASN A O 1
ATOM 2803 N N . VAL A 1 356 ? 4.962 13.028 5.119 1.00 95.81 356 VAL A N 1
ATOM 2804 C CA . VAL A 1 356 ? 4.765 13.277 3.679 1.00 95.81 356 VAL A CA 1
ATOM 2805 C C . VAL A 1 356 ? 5.042 12.044 2.811 1.00 95.81 356 VAL A C 1
ATOM 2807 O O . VAL A 1 356 ? 4.328 11.827 1.832 1.00 95.81 356 VAL A O 1
ATOM 2810 N N . ARG A 1 357 ? 6.024 11.204 3.157 1.00 95.69 357 ARG A N 1
ATOM 2811 C CA . ARG A 1 357 ? 6.350 10.005 2.367 1.00 95.69 357 ARG A CA 1
ATOM 2812 C C . ARG A 1 357 ? 5.246 8.960 2.467 1.00 95.69 357 ARG A C 1
ATOM 2814 O O . ARG A 1 357 ? 4.814 8.434 1.445 1.00 95.69 357 ARG A O 1
ATOM 2821 N N . VAL A 1 358 ? 4.703 8.731 3.664 1.00 95.94 358 VAL A N 1
ATOM 2822 C CA . VAL A 1 358 ? 3.532 7.858 3.852 1.00 95.94 358 VAL A CA 1
ATOM 2823 C C . VAL A 1 358 ? 2.304 8.421 3.126 1.00 95.94 358 VAL A C 1
ATOM 2825 O O . VAL A 1 358 ? 1.558 7.664 2.504 1.00 95.94 358 VAL A O 1
ATOM 2828 N N . LYS A 1 359 ? 2.118 9.750 3.121 1.00 97.00 359 LYS A N 1
ATOM 2829 C CA . LYS A 1 359 ? 1.046 10.414 2.356 1.00 97.00 359 LYS A CA 1
ATOM 2830 C C . LYS A 1 359 ? 1.167 10.116 0.861 1.00 97.00 359 LYS A C 1
ATOM 2832 O O . LYS A 1 359 ? 0.201 9.676 0.238 1.00 97.00 359 LYS A O 1
ATOM 2837 N N . ASN A 1 360 ? 2.357 10.304 0.297 1.00 97.12 360 ASN A N 1
ATOM 2838 C CA . ASN A 1 360 ? 2.632 10.004 -1.106 1.00 97.12 360 ASN A CA 1
ATOM 2839 C C . ASN A 1 360 ? 2.445 8.515 -1.413 1.00 97.12 360 ASN A C 1
ATOM 2841 O O . ASN A 1 360 ? 1.887 8.171 -2.454 1.00 97.12 360 ASN A O 1
ATOM 2845 N N . ALA A 1 361 ? 2.857 7.631 -0.504 1.00 95.94 361 ALA A N 1
ATOM 2846 C CA . ALA A 1 361 ? 2.677 6.193 -0.651 1.00 95.94 361 ALA A CA 1
ATOM 2847 C C . ALA A 1 361 ? 1.189 5.810 -0.724 1.00 95.94 361 ALA A C 1
ATOM 2849 O O . ALA A 1 361 ? 0.791 5.103 -1.649 1.00 95.94 361 ALA A O 1
ATOM 2850 N N . LEU A 1 362 ? 0.345 6.352 0.162 1.00 96.06 362 LEU A N 1
ATOM 2851 C CA . LEU A 1 362 ? -1.111 6.174 0.103 1.00 96.06 362 LEU A CA 1
ATOM 2852 C C . LEU A 1 362 ? -1.713 6.692 -1.211 1.00 96.06 362 LEU A C 1
ATOM 2854 O O . LEU A 1 362 ? -2.568 6.029 -1.794 1.00 96.06 362 LEU A O 1
ATOM 2858 N N . MET A 1 363 ? -1.254 7.843 -1.711 1.00 96.69 363 MET A N 1
ATOM 2859 C CA . MET A 1 363 ? -1.720 8.400 -2.989 1.00 96.69 363 MET A CA 1
ATOM 2860 C C . MET A 1 363 ? -1.343 7.504 -4.177 1.00 96.69 363 MET A C 1
ATOM 2862 O O . MET A 1 363 ? -2.172 7.281 -5.060 1.00 96.69 363 MET A O 1
ATOM 2866 N N . GLN A 1 364 ? -0.134 6.928 -4.176 1.00 96.69 364 GLN A N 1
ATOM 2867 C CA . GLN A 1 364 ? 0.264 5.932 -5.175 1.00 96.69 364 GLN A CA 1
ATOM 2868 C C . GLN A 1 364 ? -0.597 4.662 -5.086 1.00 96.69 364 GLN A C 1
ATOM 2870 O O . GLN A 1 364 ? -0.988 4.124 -6.121 1.00 96.69 364 GLN A O 1
ATOM 2875 N N . MET A 1 365 ? -0.911 4.179 -3.877 1.00 95.44 365 MET A N 1
ATOM 2876 C CA . MET A 1 365 ? -1.744 2.980 -3.695 1.00 95.44 365 MET A CA 1
ATOM 2877 C C . MET A 1 365 ? -3.198 3.219 -4.114 1.00 95.44 365 MET A C 1
ATOM 2879 O O . MET A 1 365 ? -3.796 2.351 -4.743 1.00 95.44 365 MET A O 1
ATOM 2883 N N . ALA A 1 366 ? -3.744 4.412 -3.865 1.00 94.88 366 ALA A N 1
ATOM 2884 C CA . ALA A 1 366 ? -5.052 4.814 -4.381 1.00 94.88 366 ALA A CA 1
ATOM 2885 C C . ALA A 1 366 ? -5.082 4.832 -5.915 1.00 94.88 366 ALA A C 1
ATOM 2887 O O . ALA A 1 366 ? -5.963 4.220 -6.517 1.00 94.88 366 ALA A O 1
ATOM 2888 N N . ALA A 1 367 ? -4.080 5.442 -6.555 1.00 95.56 367 ALA A N 1
ATOM 2889 C CA . ALA A 1 367 ? -3.964 5.443 -8.012 1.00 95.56 367 ALA A CA 1
ATOM 2890 C C . ALA A 1 367 ? -3.856 4.015 -8.587 1.00 95.56 367 ALA A C 1
ATOM 2892 O O . ALA A 1 367 ? -4.524 3.690 -9.572 1.00 95.56 367 ALA A O 1
ATOM 2893 N N . LYS A 1 368 ? -3.060 3.148 -7.945 1.00 95.00 368 LYS A N 1
ATOM 2894 C CA . LYS A 1 368 ? -2.902 1.737 -8.325 1.00 95.00 368 LYS A CA 1
ATOM 2895 C C . LYS A 1 368 ? -4.219 0.968 -8.211 1.00 95.00 368 LYS A C 1
ATOM 2897 O O . LYS A 1 368 ? -4.644 0.359 -9.189 1.00 95.00 368 LYS A O 1
ATOM 2902 N N . ARG A 1 369 ? -4.905 1.050 -7.064 1.00 91.75 369 ARG A N 1
ATOM 2903 C CA . ARG A 1 369 ? -6.185 0.359 -6.810 1.00 91.75 369 ARG A CA 1
ATOM 2904 C C . ARG A 1 369 ? -7.205 0.641 -7.905 1.00 91.75 369 ARG A C 1
ATOM 2906 O O . ARG A 1 369 ? -7.888 -0.264 -8.372 1.00 91.75 369 ARG A O 1
ATOM 2913 N N . ILE A 1 370 ? -7.314 1.888 -8.331 1.00 92.56 370 ILE A N 1
ATOM 2914 C CA . ILE A 1 370 ? -8.308 2.302 -9.329 1.00 92.56 370 ILE A CA 1
ATOM 2915 C C . ILE A 1 370 ? -7.903 1.833 -10.710 1.00 92.56 370 ILE A C 1
ATOM 2917 O O . ILE A 1 370 ? -8.749 1.419 -11.492 1.00 92.56 370 ILE A O 1
ATOM 2921 N N . SER A 1 371 ? -6.600 1.817 -10.990 1.00 90.88 371 SER A N 1
ATOM 2922 C CA . SER A 1 371 ? -6.097 1.203 -12.209 1.00 90.88 371 SER A CA 1
ATOM 2923 C C . SER A 1 371 ? -6.400 -0.288 -12.312 1.00 90.88 371 SER A C 1
ATOM 2925 O O . SER A 1 371 ? -6.504 -0.788 -13.426 1.00 90.88 371 SER A O 1
ATOM 2927 N N . GLU A 1 372 ? -6.534 -0.981 -11.184 1.00 89.62 372 GLU A N 1
ATOM 2928 C CA . GLU A 1 372 ? -6.824 -2.416 -11.140 1.00 89.62 372 GLU A CA 1
ATOM 2929 C C . GLU A 1 372 ? -8.318 -2.737 -11.031 1.00 89.62 372 GLU A C 1
ATOM 2931 O O . GLU A 1 372 ? -8.749 -3.796 -11.479 1.00 89.62 372 GLU A O 1
ATOM 2936 N N . THR A 1 373 ? -9.106 -1.863 -10.403 1.00 90.25 373 THR A N 1
ATOM 2937 C CA . THR A 1 373 ? -10.528 -2.114 -10.113 1.00 90.25 373 THR A CA 1
ATOM 2938 C C . THR A 1 373 ? -11.480 -1.358 -11.032 1.00 90.25 373 THR A C 1
ATOM 2940 O O . THR A 1 373 ? -12.644 -1.741 -11.117 1.00 90.25 373 THR A O 1
ATOM 2943 N N . ASN A 1 374 ? -11.018 -0.287 -11.690 1.00 89.56 374 ASN A N 1
ATOM 2944 C CA . ASN A 1 374 ? -11.844 0.674 -12.433 1.00 89.56 374 ASN A CA 1
ATOM 2945 C C . ASN A 1 374 ? -13.050 1.201 -11.629 1.00 89.56 374 ASN A C 1
ATOM 2947 O O . ASN A 1 374 ? -14.080 1.556 -12.200 1.00 89.56 374 ASN A O 1
ATOM 2951 N N . ARG A 1 375 ? -12.945 1.241 -10.294 1.00 89.25 375 ARG A N 1
ATOM 2952 C CA . ARG A 1 375 ? -13.968 1.821 -9.420 1.00 89.25 375 ARG A CA 1
ATOM 2953 C C . ARG A 1 375 ? -13.539 3.226 -8.998 1.00 89.25 375 ARG A C 1
ATOM 2955 O O . ARG A 1 375 ? -12.427 3.357 -8.480 1.00 89.25 375 ARG A O 1
ATOM 2962 N N . PRO A 1 376 ? -14.390 4.254 -9.180 1.00 89.81 376 PRO A N 1
ATOM 2963 C CA . PRO A 1 376 ? -14.104 5.596 -8.691 1.00 89.81 376 PRO A CA 1
ATOM 2964 C C . PRO A 1 376 ? -13.826 5.586 -7.191 1.00 89.81 376 PRO A C 1
ATOM 2966 O O . PRO A 1 376 ? -14.476 4.865 -6.432 1.00 89.81 376 PRO A O 1
ATOM 2969 N N . PHE A 1 377 ? -12.871 6.400 -6.751 1.00 89.19 377 PHE A N 1
ATOM 2970 C CA . PHE A 1 377 ? -12.465 6.431 -5.350 1.00 89.19 377 PHE A CA 1
ATOM 2971 C C . PHE A 1 377 ? -12.051 7.838 -4.933 1.00 89.19 377 PHE A C 1
ATOM 2973 O O . PHE A 1 377 ? -11.284 8.521 -5.614 1.00 89.19 377 PHE A O 1
ATOM 2980 N N . VAL A 1 378 ? -12.559 8.272 -3.780 1.00 93.88 378 VAL A N 1
ATOM 2981 C CA . VAL A 1 378 ? -12.246 9.580 -3.203 1.00 93.88 378 VAL A CA 1
ATOM 2982 C C . VAL A 1 378 ? -11.352 9.387 -1.989 1.00 93.88 378 VAL A C 1
ATOM 2984 O O . VAL A 1 378 ? -11.798 8.937 -0.935 1.00 93.88 378 VAL A O 1
ATOM 2987 N N . LEU A 1 379 ? -10.091 9.785 -2.126 1.00 95.38 379 LEU A N 1
ATOM 2988 C CA . LEU A 1 379 ? -9.117 9.773 -1.045 1.00 95.38 379 LEU A CA 1
ATOM 2989 C C . LEU A 1 379 ? -9.180 11.103 -0.283 1.00 95.38 379 LEU A C 1
ATOM 2991 O O . LEU A 1 379 ? -8.869 12.154 -0.845 1.00 95.38 379 LEU A O 1
ATOM 2995 N N . SER A 1 380 ? -9.563 11.067 0.995 1.00 96.88 380 SER A N 1
ATOM 2996 C CA . SER A 1 380 ? -9.440 12.216 1.905 1.00 96.88 380 SER A CA 1
ATOM 2997 C C . SER A 1 380 ? -8.185 12.031 2.749 1.00 96.88 380 SER A C 1
ATOM 2999 O O . SER A 1 380 ? -8.183 11.176 3.625 1.00 96.88 380 SER A O 1
ATOM 3001 N N . ILE A 1 381 ? -7.115 12.782 2.488 1.00 97.06 381 ILE A N 1
ATOM 3002 C CA . ILE A 1 381 ? -5.796 12.524 3.087 1.00 97.06 381 ILE A CA 1
ATOM 3003 C C . ILE A 1 381 ? -5.092 13.799 3.561 1.00 97.06 381 ILE A C 1
ATOM 3005 O O . ILE A 1 381 ? -5.212 14.855 2.937 1.00 97.06 381 ILE A O 1
ATOM 3009 N N . ALA A 1 382 ? -4.339 13.690 4.651 1.00 97.38 382 ALA A N 1
ATOM 3010 C CA . ALA A 1 382 ? -3.356 14.676 5.091 1.00 97.38 382 ALA A CA 1
ATOM 3011 C C . ALA A 1 382 ? -2.180 13.975 5.786 1.00 97.38 382 ALA A C 1
ATOM 3013 O O . ALA A 1 382 ? -2.337 12.870 6.305 1.00 97.38 382 ALA A O 1
ATOM 3014 N N . ASP A 1 383 ? -1.005 14.603 5.790 1.00 97.19 383 ASP A N 1
ATOM 3015 C CA . ASP A 1 383 ? 0.065 14.215 6.709 1.00 97.19 383 ASP A CA 1
ATOM 3016 C C . ASP A 1 383 ? -0.109 14.907 8.066 1.00 97.19 383 ASP A C 1
ATOM 3018 O O . ASP A 1 383 ? -0.788 15.930 8.189 1.00 97.19 383 ASP A O 1
ATOM 3022 N N . PHE A 1 384 ? 0.466 14.299 9.097 1.00 96.50 384 PHE A N 1
ATOM 3023 C CA . PHE A 1 384 ? 0.284 14.710 10.480 1.00 96.50 384 PHE A CA 1
ATOM 3024 C C . PHE A 1 384 ? 0.785 16.128 10.751 1.00 96.50 384 PHE A C 1
ATOM 3026 O O . PHE A 1 384 ? 0.116 16.885 11.449 1.00 96.50 384 PHE A O 1
ATOM 3033 N N . GLU A 1 385 ? 1.926 16.502 10.172 1.00 95.75 385 GLU A N 1
ATOM 3034 C CA . GLU A 1 385 ? 2.511 17.829 10.349 1.00 95.75 385 GLU A CA 1
ATOM 3035 C C . GLU A 1 385 ? 1.603 18.917 9.758 1.00 95.75 385 GLU A C 1
ATOM 3037 O O . GLU A 1 385 ? 1.316 19.910 10.429 1.00 95.75 385 GLU A O 1
ATOM 3042 N N . SER A 1 386 ? 1.080 18.702 8.546 1.00 95.56 386 SER A N 1
ATOM 3043 C CA . SER A 1 386 ? 0.064 19.567 7.936 1.00 95.56 386 SER A CA 1
ATOM 3044 C C . SER A 1 386 ? -1.179 19.716 8.821 1.00 95.56 386 SER A C 1
ATOM 3046 O O . SER A 1 386 ? -1.624 20.837 9.075 1.00 95.56 386 SER A O 1
ATOM 3048 N N . LEU A 1 387 ? -1.733 18.614 9.345 1.00 95.06 387 LEU A N 1
ATOM 3049 C CA . LEU A 1 387 ? -2.898 18.683 10.241 1.00 95.06 387 LEU A CA 1
ATOM 3050 C C . LEU A 1 387 ? -2.589 19.432 11.539 1.00 95.06 387 LEU A C 1
ATOM 3052 O O . LEU A 1 387 ? -3.423 20.200 12.013 1.00 95.06 387 LEU A O 1
ATOM 3056 N N . HIS A 1 388 ? -1.398 19.236 12.105 1.00 93.50 388 HIS A N 1
ATOM 3057 C CA . HIS A 1 388 ? -0.969 19.928 13.317 1.00 93.50 388 HIS A CA 1
ATOM 3058 C C . HIS A 1 388 ? -0.866 21.447 13.111 1.00 93.50 388 HIS A C 1
ATOM 3060 O O . HIS A 1 388 ? -1.167 22.217 14.018 1.00 93.50 388 HIS A O 1
ATOM 3066 N N . LYS A 1 389 ? -0.516 21.886 11.895 1.00 95.25 389 LYS A N 1
ATOM 3067 C CA . LYS A 1 389 ? -0.518 23.300 11.478 1.00 95.25 389 LYS A CA 1
ATOM 3068 C C . LYS A 1 389 ? -1.919 23.850 11.163 1.00 95.25 389 LYS A C 1
ATOM 3070 O O . LYS A 1 389 ? -2.044 25.002 10.757 1.00 95.25 389 LYS A O 1
ATOM 3075 N N . GLY A 1 390 ? -2.973 23.050 11.338 1.00 93.19 390 GLY A N 1
ATOM 3076 C CA . GLY A 1 390 ? -4.358 23.440 11.063 1.00 93.19 390 GLY A CA 1
ATOM 3077 C C . GLY A 1 390 ? -4.760 23.338 9.589 1.00 93.19 390 GLY A C 1
ATOM 3078 O O . GLY A 1 390 ? -5.823 23.836 9.203 1.00 93.19 390 GLY A O 1
ATOM 3079 N N . GLU A 1 391 ? -3.946 22.698 8.743 1.00 94.94 391 GLU A N 1
ATOM 3080 C CA . GLU A 1 391 ? -4.336 22.430 7.362 1.00 94.94 391 GLU A CA 1
ATOM 3081 C C . GLU A 1 391 ? -5.476 21.404 7.305 1.00 94.94 391 GLU A C 1
ATOM 3083 O O . GLU A 1 391 ? -5.645 20.545 8.171 1.00 94.94 391 GLU A O 1
ATOM 3088 N N . LYS A 1 392 ? -6.296 21.493 6.257 1.00 94.12 392 LYS A N 1
ATOM 3089 C CA . LYS A 1 392 ? -7.440 20.595 6.059 1.00 94.12 392 LYS A CA 1
ATOM 3090 C C . LYS A 1 392 ? -7.039 19.377 5.234 1.00 94.12 392 LYS A C 1
ATOM 3092 O O . LYS A 1 392 ? -6.140 19.441 4.399 1.00 94.12 392 LYS A O 1
ATOM 3097 N N . PHE A 1 393 ? -7.795 18.291 5.389 1.00 95.12 393 PHE A N 1
ATOM 3098 C CA . PHE A 1 393 ? -7.687 17.125 4.513 1.00 95.12 393 PHE A CA 1
ATOM 3099 C C . PHE A 1 393 ? -7.872 17.507 3.047 1.00 95.12 393 PHE A C 1
ATOM 3101 O O . PHE A 1 393 ? -8.848 18.164 2.668 1.00 95.12 393 PHE A O 1
ATOM 3108 N N . LYS A 1 394 ? -6.959 17.022 2.211 1.00 95.06 394 LYS A N 1
ATOM 3109 C CA . LYS A 1 394 ? -7.041 17.144 0.763 1.00 95.06 394 LYS A CA 1
ATOM 3110 C C . LYS A 1 394 ? -7.932 16.027 0.233 1.00 95.06 394 LYS A C 1
ATOM 3112 O O . LYS A 1 394 ? -7.683 14.854 0.502 1.00 95.06 394 LYS A O 1
ATOM 3117 N N . LYS A 1 395 ? -8.967 16.394 -0.523 1.00 95.44 395 LYS A N 1
ATOM 3118 C CA . LYS A 1 395 ? -9.821 15.438 -1.237 1.00 95.44 395 LYS A CA 1
ATOM 3119 C C . LYS A 1 395 ? -9.299 15.241 -2.652 1.00 95.44 395 LYS A C 1
ATOM 3121 O O . LYS A 1 395 ? -9.116 16.213 -3.385 1.00 95.44 395 LYS A O 1
ATOM 3126 N N . ILE A 1 396 ? -9.064 13.987 -3.010 1.00 95.62 396 ILE A N 1
ATOM 3127 C CA . ILE A 1 396 ? -8.547 13.574 -4.311 1.00 95.62 396 ILE A CA 1
ATOM 3128 C C . ILE A 1 396 ? -9.547 12.578 -4.887 1.00 95.62 396 ILE A C 1
ATOM 3130 O O . ILE A 1 396 ? -9.656 11.457 -4.396 1.00 95.62 396 ILE A O 1
ATOM 3134 N N . GLY A 1 397 ? -10.321 13.021 -5.874 1.00 95.06 397 GLY A N 1
ATOM 3135 C CA . GLY A 1 397 ? -11.298 12.192 -6.573 1.00 95.06 397 GLY A CA 1
ATOM 3136 C C . GLY A 1 397 ? -10.654 11.569 -7.795 1.00 95.06 397 GLY A C 1
ATOM 3137 O O . GLY A 1 397 ? -10.395 12.262 -8.773 1.00 95.06 397 GLY A O 1
ATOM 3138 N N . PHE A 1 398 ? -10.354 10.287 -7.725 1.00 92.06 398 PHE A N 1
ATOM 3139 C CA . PHE A 1 398 ? -9.854 9.536 -8.860 1.00 92.06 398 PHE A CA 1
ATOM 3140 C C . PHE A 1 398 ? -11.042 8.944 -9.628 1.00 92.06 398 PHE A C 1
ATOM 3142 O O . PHE A 1 398 ? -11.929 8.333 -9.022 1.00 92.06 398 PHE A O 1
ATOM 3149 N N . GLU A 1 399 ? -11.043 9.152 -10.943 1.00 84.75 399 GLU A N 1
ATOM 3150 C CA . GLU A 1 399 ? -12.109 8.752 -11.873 1.00 84.75 399 GLU A CA 1
ATOM 3151 C C . GLU A 1 399 ? -11.609 7.705 -12.870 1.00 84.75 399 GLU A C 1
ATOM 3153 O O . GLU A 1 399 ? -10.416 7.775 -13.265 1.00 84.75 399 GLU A O 1
#

pLDDT: mean 77.71, std 22.25, range [26.67, 98.12]

Sequence (399 aa):
HHVLNREKSKKMGTESVIDLVFREVRELGMGIIYVDQHPSLISYPALGNTSTHIYMNLGLDTQYSSDIQDACSMLGLDYRTEGTYLRQLPVGDGFLLARRLSFPHPFLIRFPHAKVNKGTITDEMVAQIAPELPEETVIEPPLSEASRIRDHMKRKKHHHEKPKHAETEPVEIMEEKEDVSSPTAPQIPREQLEIREPQVQKDAGKIDLPDACLKIMRVLGRFDASATSEIYGGISMSGSTFKKNANRLVSDGYLGFRSAKVYRQNSIFYFLTNKGAAAFSRTFGMPREEINAAEFAVAAEKLFRSEGWAVNRADSVWILSKKDRQLKAVLASSLERAMLEGNVANEGAYFVAANVRVKNALMQMAAKRISETNRPFVLSIADFESLHKGEKFKKIGFE

Secondary structure (DSSP, 8-state):
--TTBHHHHHHHSS--HHHHHHHHTTTTT-------S-GGGB-HHHHHH--EEEE----S--S-HHHHHHHHHHHT--TTTTTTHHHHPPTTEEEEEETTSS--S-EEEE-------TTSS-HHHHHHHS---------PPPTTTHHHHHHHHHTT----PPPP----PPPP-PPPP------PPPPPP------PPPP-----PPP---HHHHHHHHHHHTTS--BHHHHHHHTT--HHHHHHHHHHHHHTTSEEEEEEEETTEEEEEEEE-HHHHHHHHHHH-PPP----HHHHHHHHHHHHHHTT-EEEEETTEEEEEETTEEEEEEEE----HHHHHHHHTSTTPEEEESSHHHHHHHHHHHHHHHHHH---EEEEEEEHHHHHTTPPPEEEEE-

Radius of gyration: 28.21 Å; chains: 1; bounding box: 66×78×67 Å

Foldseek 3Di:
DLPQFPVVCVVPVDDDPVLVCLVCVVVVVDDDDDDDLAPLRGDPSNLVSDQKDKQAANEDPDPCLPRLVSVCVSQVHDCVPCSVVSNVGDVQKIWMAGCPDPPNHIDIDGHDDDDDDPPPQDPVNVVVVDPPDPPPPPPDDDPPPVVVVVVVVVVPPPDDDDDDDDDDDDDDDDDDDDDDDDDDDDDDDDDDDDDDDDPDDPDLDQDPDPPLLVLLLQCQQQLVAWWLCSSCVVSVHDSVSNVVSQVVCVVVVQKDWFWKDFPPDIIITMHGDPNNNVNCCSHPNHDDDDFPQVVLVVLVCVLLVVVVWDWDDDPQWIWTDHDPDIAIEGEAGDLDLVVLLVRQVPARHAYEYQDSSSQSSNVNSNRVVCVVPVDKGWYFYDYPVCVSVVHGTTIIITD